Protein AF-A0A9Q8SSH8-F1 (afdb_monomer_lite)

Foldseek 3Di:
DQLLLLLQLAPQNDFPDPAAFEEEEEAEFEACPAPRNVVLQVVRPAQDPDPDPSSRNRHDYDHPLYHYDPPGRDFFAWEWEAEPVPRDIDIDTDHPGDFDALVSLLVVLVVVQPPDAAAEEEEECPQQVRLLSNLVSSCVRRHPLRYAYEYEDEDPPRPNSLVSQQSHQEYEYEPNNCVSVVHPDQLRSQLVSLVRRPRYQKYKYADPQQAIKMAGSVVRDIAGAGPPDGQPDQPDQPCLSVQLVSLLCCCVARVVVPDDNNLSRNLSRQLSSVVRNDPDSPCSSNPRHSCVCVVVVVVVPPDDDDDDPDDDDPPPPDDDDDDDDDDDDDPPPPVVVVVVVVVVPPPDDDDDDDDDDDDDDDDDDDDDDDDDDDDDDDDDDDDDDDDSSHHSYYYYHDHGSYDYDYDYDYDDD

Radius of gyration: 27.37 Å; chains: 1; bounding box: 84×73×85 Å

InterPro domains:
  IPR002173 Carbohydrate/purine kinase, PfkB, conserved site [PS00584] (236-249)
  IPR011611 Carbohydrate kinase PfkB [PF00294] (60-280)
  IPR029056 Ribokinase-like [G3DSA:3.40.1190.20] (42-285)
  IPR029056 Ribokinase-like [SSF53613] (53-280)
  IPR052562 Ket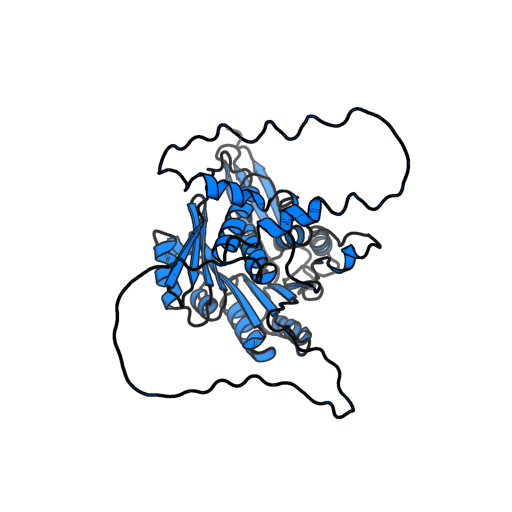ohexokinase-related [PTHR42774] (52-219)

Secondary structure (DSSP, 8-state):
-HHHHHHHH-TTS--S-SSPPEEEEE-EEE-TTSHHHHHHHHTSPPPP---SGGGGG--PEE-TT-EEETT--SPPEEEEEEETTT--EEEEEE--SPPPPHHHHHHHHHTTTT--S-EEEEEE-SSHHHHHHHHHHHHHHH-TTTEEEEEEE--TT-TTHHHHHHT-SEEEE-HHHHHHTT--SHHHHHHHHGGG-SS-SEEEEE-GGG-EEEE-TTT--EEEE---S--S-----TTHHHHHHHHHHIIIIISTTT--HHHHHHHHHHHHHHHTTSSSSTTHHHH--GGGGGGGTTTTT---------SSSSSSS-----------S-STTSSHHHHHHHHGGGS--PPP--------------------------------S--TT---EEEEE-S---EEEEEEE----

Sequence (413 aa):
MEVLQQLLRAEHLPHSQTEPLTMHLVSPLPERQSQATAQIMASFPPAPDTTAVAAANAAEITFDHCLFRKGHHAPASSYIFRSEATGSRTIVNHNDLPDMTTDEFLNVVEAFRGKGGRTWWHFEGRVPETTLSCILALRRALGDDVVTVSVEVERPGRAGLRELAAEADVVFYSKSWAEACGYTSADDCLREESLSLPRTSLAMVTWGAEGACCISPKDRQLVKSPVETPVKQVVDSVGAGDTFVAGMLYGLICQADAWDVTHSLDFAVALATLKVQREGFGGLGDDIRQDALAALVVISGGVTGRANMHSCAADALMQLEDGAPHTGPATANKAACGLLQLIVAYRMAPRPNRRLLRKQKRGEVIWAVATVPLCVRPHMPASEVCRENFVPFIWIYCSETVWVTEYTYRWAK

pLDDT: mean 70.54, std 27.88, range [18.33, 98.5]

Organism: NCBI:txid145971

Structure (mmCIF, N/CA/C/O backbone):
data_AF-A0A9Q8SSH8-F1
#
_entry.id   AF-A0A9Q8SSH8-F1
#
loop_
_atom_site.group_PDB
_atom_site.id
_atom_site.type_symbol
_atom_site.label_atom_id
_atom_site.label_alt_id
_atom_site.label_comp_id
_atom_site.label_asym_id
_atom_site.label_entity_id
_atom_site.label_seq_id
_atom_site.pdbx_PDB_ins_code
_atom_site.Cartn_x
_atom_site.Cartn_y
_atom_site.Cartn_z
_atom_site.occupancy
_atom_site.B_iso_or_equiv
_atom_site.auth_seq_id
_atom_site.auth_comp_id
_atom_site.auth_asym_id
_atom_site.auth_atom_id
_atom_site.pdbx_PDB_model_num
ATOM 1 N N . MET A 1 1 ? 2.183 6.884 -1.594 1.00 81.94 1 MET A N 1
ATOM 2 C CA . MET A 1 1 ? 3.433 7.666 -1.770 1.00 81.94 1 MET A CA 1
ATOM 3 C C . MET A 1 1 ? 3.279 9.128 -1.363 1.00 81.94 1 MET A C 1
ATOM 5 O O . MET A 1 1 ? 3.971 9.527 -0.441 1.00 81.94 1 MET A O 1
ATOM 9 N N . GLU A 1 2 ? 2.375 9.910 -1.971 1.00 85.94 2 GLU A N 1
ATOM 10 C CA . GLU A 1 2 ? 2.185 11.338 -1.628 1.00 85.94 2 GLU A CA 1
ATOM 11 C C . GLU A 1 2 ? 1.933 11.563 -0.127 1.00 85.94 2 GLU A C 1
ATOM 13 O O . GLU A 1 2 ? 2.644 12.329 0.514 1.00 85.94 2 GLU A O 1
ATOM 18 N N . VAL A 1 3 ? 0.981 10.830 0.461 1.00 89.69 3 VAL A N 1
ATOM 19 C CA . VAL A 1 3 ? 0.676 10.916 1.900 1.00 89.69 3 VAL A CA 1
ATOM 20 C C . VAL A 1 3 ? 1.903 10.593 2.756 1.00 89.69 3 VAL A C 1
ATOM 22 O O . VAL A 1 3 ? 2.226 11.337 3.673 1.00 89.69 3 VAL A O 1
ATOM 25 N N . LEU A 1 4 ? 2.627 9.517 2.433 1.00 87.88 4 LEU A N 1
ATOM 26 C CA . LEU A 1 4 ? 3.832 9.117 3.165 1.00 87.88 4 LEU A CA 1
ATOM 27 C C . LEU A 1 4 ? 4.920 10.199 3.103 1.00 87.88 4 LEU A C 1
ATOM 29 O O . LEU A 1 4 ? 5.559 10.489 4.108 1.00 87.88 4 LEU A O 1
ATOM 33 N N . GLN A 1 5 ? 5.079 10.853 1.951 1.00 85.94 5 GLN A N 1
ATOM 34 C CA . GLN A 1 5 ? 5.980 11.991 1.805 1.00 85.94 5 GLN A CA 1
ATOM 35 C C . GLN A 1 5 ? 5.570 13.177 2.685 1.00 85.94 5 GLN A C 1
ATOM 37 O O . GLN A 1 5 ? 6.441 13.803 3.284 1.00 85.94 5 GLN A O 1
ATOM 42 N N . GLN A 1 6 ? 4.274 13.475 2.803 1.00 87.44 6 GLN A N 1
ATOM 43 C CA . GLN A 1 6 ? 3.798 14.517 3.719 1.00 87.44 6 GLN A CA 1
ATOM 44 C C . GLN A 1 6 ? 4.107 14.158 5.181 1.00 87.44 6 GLN A C 1
ATOM 46 O O . GLN A 1 6 ? 4.632 14.991 5.910 1.00 87.44 6 GLN A O 1
ATOM 51 N N . LEU A 1 7 ? 3.877 12.905 5.593 1.00 87.44 7 LEU A N 1
ATOM 52 C CA . LEU A 1 7 ? 4.203 12.424 6.945 1.00 87.44 7 LEU A CA 1
ATOM 53 C C . LEU A 1 7 ? 5.701 12.517 7.275 1.00 87.44 7 LEU A C 1
ATOM 55 O O . LEU A 1 7 ? 6.083 12.743 8.421 1.00 87.44 7 LEU A O 1
ATOM 59 N N . LEU A 1 8 ? 6.560 12.329 6.274 1.00 84.06 8 LEU A N 1
ATOM 60 C CA . LEU A 1 8 ? 8.012 12.453 6.416 1.00 84.06 8 LEU A CA 1
ATOM 61 C C . LEU A 1 8 ? 8.487 13.908 6.510 1.00 84.06 8 LEU A C 1
ATOM 63 O O . LEU A 1 8 ? 9.559 14.165 7.045 1.00 84.06 8 LEU A O 1
ATOM 67 N N . ARG A 1 9 ? 7.696 14.859 6.004 1.00 82.19 9 ARG A N 1
ATOM 68 C CA . ARG A 1 9 ? 8.003 16.298 6.030 1.00 82.19 9 ARG A CA 1
ATOM 69 C C . ARG A 1 9 ? 7.367 17.036 7.209 1.00 82.19 9 ARG A C 1
ATOM 71 O O . ARG A 1 9 ? 7.794 18.144 7.512 1.00 82.19 9 ARG A O 1
ATOM 78 N N . ALA A 1 10 ? 6.365 16.442 7.850 1.00 79.38 10 ALA A N 1
ATOM 79 C CA . ALA A 1 10 ? 5.639 17.043 8.958 1.00 79.38 10 ALA A CA 1
ATOM 80 C C . ALA A 1 10 ? 6.557 17.279 10.171 1.00 79.38 10 ALA A C 1
ATOM 82 O O . ALA A 1 10 ? 7.013 16.333 10.814 1.00 79.38 10 ALA A O 1
ATOM 83 N N . GLU A 1 11 ? 6.805 18.549 10.507 1.00 72.12 11 GLU A N 1
ATOM 84 C CA . GLU A 1 11 ? 7.730 18.946 11.582 1.00 72.12 11 GLU A CA 1
ATOM 85 C C . GLU A 1 11 ? 7.311 18.419 12.965 1.00 72.12 11 GLU A C 1
ATOM 87 O O . GLU A 1 11 ? 8.154 18.161 13.824 1.00 72.12 11 GLU A O 1
ATOM 92 N N . HIS A 1 12 ? 6.006 18.245 13.193 1.00 69.62 12 HIS A N 1
ATOM 93 C CA . HIS A 1 12 ? 5.451 17.761 14.460 1.00 69.62 12 HIS A CA 1
ATOM 94 C C . HIS A 1 12 ? 5.410 16.233 14.578 1.00 69.62 12 HIS A C 1
ATOM 96 O O . HIS A 1 12 ? 4.974 15.724 15.611 1.00 69.62 12 HIS A O 1
ATOM 102 N N . LEU A 1 13 ? 5.827 15.496 13.545 1.00 69.06 13 LEU A N 1
ATOM 103 C CA . LEU A 1 13 ? 5.924 14.040 13.566 1.00 69.06 13 LEU A CA 1
ATOM 104 C C . LEU A 1 13 ? 7.405 13.628 13.660 1.00 69.06 13 LEU A C 1
ATOM 106 O O . LEU A 1 13 ? 8.032 13.407 12.629 1.00 69.06 13 LEU A O 1
ATOM 110 N N . PRO A 1 14 ? 8.003 13.526 14.865 1.00 64.94 14 PRO A N 1
ATOM 111 C CA . PRO A 1 14 ? 9.406 13.142 15.024 1.00 64.94 14 PRO A CA 1
ATOM 112 C C . PRO A 1 14 ? 9.671 11.751 14.451 1.00 64.94 14 PRO A C 1
ATOM 114 O O . PRO A 1 14 ? 9.064 10.796 14.915 1.00 64.94 14 PRO A O 1
ATOM 117 N N . HIS A 1 15 ? 10.595 11.603 13.504 1.00 67.12 15 HIS A N 1
ATOM 118 C CA . HIS A 1 15 ? 11.031 10.295 12.993 1.00 67.12 15 HIS A CA 1
ATOM 119 C C . HIS A 1 15 ? 12.150 9.734 13.871 1.00 67.12 15 HIS A C 1
ATOM 121 O O . HIS A 1 15 ? 13.069 10.462 14.246 1.00 67.12 15 HIS A O 1
ATOM 127 N N . SER A 1 16 ? 12.111 8.436 14.189 1.00 58.62 16 SER A N 1
ATOM 128 C CA . SER A 1 16 ? 13.187 7.809 14.974 1.00 58.62 16 SER A CA 1
ATOM 129 C C . SER A 1 16 ? 14.471 7.600 14.162 1.00 58.62 16 SER A C 1
ATOM 131 O O . SER A 1 16 ? 15.528 7.317 14.728 1.00 58.62 16 SER A O 1
ATOM 133 N N . GLN A 1 17 ? 14.400 7.751 12.836 1.00 58.06 17 GLN A N 1
ATOM 134 C CA . GLN A 1 17 ? 15.513 7.486 11.935 1.00 58.06 17 GLN A CA 1
ATOM 135 C C . GLN A 1 17 ? 16.503 8.659 11.869 1.00 58.06 17 GLN A C 1
ATOM 137 O O . GLN A 1 17 ? 16.134 9.809 11.649 1.00 58.06 17 GLN A O 1
ATOM 142 N N . THR A 1 18 ? 17.789 8.344 12.034 1.00 54.28 18 THR A N 1
ATOM 143 C CA . THR A 1 18 ? 18.900 9.312 11.987 1.00 54.28 18 THR A CA 1
ATOM 144 C C . THR A 1 18 ? 19.458 9.545 10.585 1.00 54.28 18 THR A C 1
ATOM 146 O O . THR A 1 18 ? 20.257 10.454 10.390 1.00 54.28 18 THR A O 1
ATOM 149 N N . GLU A 1 19 ? 19.086 8.696 9.631 1.00 60.53 19 GLU A N 1
ATOM 150 C CA . GLU A 1 19 ? 19.583 8.687 8.257 1.00 60.53 19 GLU A CA 1
ATOM 151 C C . GLU A 1 19 ? 18.408 8.947 7.299 1.00 60.53 19 GLU A C 1
ATOM 153 O O . GLU A 1 19 ? 17.286 8.511 7.579 1.00 60.53 19 GLU A O 1
ATOM 158 N N . PRO A 1 20 ? 18.637 9.645 6.176 1.00 65.00 20 PRO A N 1
ATOM 159 C CA . PRO A 1 20 ? 17.568 10.031 5.271 1.00 65.00 20 PRO A CA 1
ATOM 160 C C . PRO A 1 20 ? 16.950 8.822 4.572 1.00 65.00 20 PRO A C 1
ATOM 162 O O . PRO A 1 20 ? 17.633 8.033 3.915 1.00 65.00 20 PRO A O 1
ATOM 165 N N . LEU A 1 21 ? 15.629 8.709 4.684 1.00 76.31 21 LEU A N 1
ATOM 166 C CA . LEU A 1 21 ? 14.853 7.698 3.986 1.00 76.31 21 LEU A CA 1
ATOM 167 C C . LEU A 1 21 ? 14.676 8.096 2.516 1.00 76.31 21 LEU A C 1
ATOM 169 O O . LEU A 1 21 ? 14.101 9.141 2.212 1.00 76.31 21 LEU A O 1
ATOM 173 N N . THR A 1 22 ? 15.108 7.231 1.599 1.00 78.81 22 THR A N 1
ATOM 174 C CA . THR A 1 22 ? 14.878 7.437 0.162 1.00 78.81 22 THR A CA 1
ATOM 175 C C . THR A 1 22 ? 13.664 6.636 -0.300 1.00 78.81 22 THR A C 1
ATOM 177 O O . THR A 1 22 ? 13.562 5.432 -0.049 1.00 78.81 22 THR A O 1
ATOM 180 N N . MET A 1 23 ? 12.739 7.302 -0.993 1.00 85.50 23 MET A N 1
ATOM 181 C CA . MET A 1 23 ? 11.543 6.674 -1.546 1.00 85.50 23 MET A CA 1
ATOM 182 C C . MET A 1 23 ? 11.675 6.505 -3.055 1.00 85.50 23 MET A C 1
ATOM 184 O O . MET A 1 23 ? 12.010 7.440 -3.786 1.00 85.50 23 MET A O 1
ATOM 188 N N . HIS A 1 24 ? 11.367 5.309 -3.539 1.00 87.31 24 HIS A N 1
ATOM 189 C CA . HIS A 1 24 ? 11.460 4.991 -4.955 1.00 87.31 24 HIS A CA 1
ATOM 190 C C . HIS A 1 24 ? 10.124 4.479 -5.485 1.00 87.31 24 HIS A C 1
ATOM 192 O O . HIS A 1 24 ? 9.500 3.591 -4.895 1.00 87.31 24 HIS A O 1
ATOM 198 N N . LEU A 1 25 ? 9.697 5.042 -6.615 1.00 89.31 25 LEU A N 1
ATOM 199 C CA . LEU A 1 25 ? 8.535 4.569 -7.354 1.00 89.31 25 LEU A CA 1
ATOM 200 C C . LEU A 1 25 ? 8.984 3.644 -8.487 1.00 89.31 25 LEU A C 1
ATOM 202 O O . LEU A 1 25 ? 9.785 4.026 -9.344 1.00 89.31 25 LEU A O 1
ATOM 206 N N . VAL A 1 26 ? 8.413 2.442 -8.513 1.00 90.69 26 VAL A N 1
ATOM 207 C CA . VAL A 1 26 ? 8.541 1.501 -9.631 1.00 90.69 26 VAL A CA 1
ATOM 208 C C . VAL A 1 26 ? 7.150 1.320 -10.212 1.00 90.69 26 VAL A C 1
ATOM 210 O O . VAL A 1 26 ? 6.288 0.716 -9.583 1.00 90.69 26 VAL A O 1
ATOM 213 N N . SER A 1 27 ? 6.916 1.907 -11.381 1.00 90.06 27 SER A N 1
ATOM 214 C CA . SER A 1 27 ? 5.607 1.913 -12.033 1.00 90.06 27 SER A CA 1
ATOM 215 C C . SER A 1 27 ? 5.772 2.029 -13.550 1.00 90.06 27 SER A C 1
ATOM 217 O O . SER A 1 27 ? 6.659 2.768 -14.001 1.00 90.06 27 SER A O 1
ATOM 219 N N . PRO A 1 28 ? 4.962 1.317 -14.357 1.00 91.75 28 PRO A N 1
ATOM 220 C CA . PRO A 1 28 ? 4.788 1.630 -15.767 1.00 91.75 28 PRO A CA 1
ATOM 221 C C . PRO A 1 28 ? 4.273 3.061 -15.936 1.00 91.75 28 PRO A C 1
ATOM 223 O O . PRO A 1 28 ? 3.191 3.411 -15.470 1.00 91.75 28 PRO A O 1
ATOM 226 N N . LEU A 1 29 ? 5.048 3.891 -16.630 1.00 92.31 29 LEU A N 1
ATOM 227 C CA . LEU A 1 29 ? 4.674 5.261 -16.970 1.00 92.31 29 LEU A CA 1
ATOM 228 C C . LEU A 1 29 ? 4.603 5.425 -18.491 1.00 92.31 29 LEU A C 1
ATOM 230 O O . LEU A 1 29 ? 5.253 4.669 -19.223 1.00 92.31 29 LEU A O 1
ATOM 234 N N . PRO A 1 30 ? 3.869 6.432 -18.993 1.00 94.38 30 PRO A N 1
ATOM 235 C CA . PRO A 1 30 ? 3.976 6.842 -20.388 1.00 94.38 30 PRO A CA 1
ATOM 236 C C . PRO A 1 30 ? 5.421 7.193 -20.754 1.00 94.38 30 PRO A C 1
ATOM 238 O O . PRO A 1 30 ? 6.305 7.302 -19.902 1.00 94.38 30 PRO A O 1
ATOM 241 N N . GLU A 1 31 ? 5.690 7.401 -22.037 1.00 95.75 31 GLU A N 1
ATOM 242 C CA . GLU A 1 31 ? 7.020 7.758 -22.512 1.00 95.75 31 GLU A CA 1
ATOM 243 C C . GLU A 1 31 ? 7.601 8.943 -21.722 1.00 95.75 31 GLU A C 1
ATOM 245 O O . GLU A 1 31 ? 6.897 9.901 -21.390 1.00 95.75 31 GLU A O 1
ATOM 250 N N . ARG A 1 32 ? 8.903 8.881 -21.411 1.00 94.19 32 ARG A N 1
ATOM 251 C CA . ARG A 1 32 ? 9.579 9.808 -20.485 1.00 94.19 32 ARG A CA 1
ATOM 252 C C . ARG A 1 32 ? 9.393 11.283 -20.842 1.00 94.19 32 ARG A C 1
ATOM 254 O O . ARG A 1 32 ? 9.325 12.121 -19.955 1.00 94.19 32 ARG A O 1
ATOM 261 N N . GLN A 1 33 ? 9.324 11.591 -22.134 1.00 94.38 33 GLN A N 1
ATOM 262 C CA . GLN A 1 33 ? 9.196 12.957 -22.649 1.00 94.38 33 GLN A CA 1
ATOM 263 C C . GLN A 1 33 ? 7.736 13.389 -22.860 1.00 94.38 33 GLN A C 1
ATOM 265 O O . GLN A 1 33 ? 7.486 14.486 -23.354 1.00 94.38 33 GLN A O 1
ATOM 270 N N . SER A 1 34 ? 6.762 12.536 -22.532 1.00 93.50 34 SER A N 1
ATOM 271 C CA . SER A 1 34 ? 5.348 12.862 -22.698 1.00 93.50 34 SER A CA 1
ATOM 272 C C . SER A 1 34 ? 4.876 13.887 -21.664 1.00 93.50 34 SER A C 1
ATOM 274 O O . SER A 1 34 ? 5.361 13.942 -20.530 1.00 93.50 34 SER A O 1
ATOM 276 N N . GLN A 1 35 ? 3.863 14.668 -22.044 1.00 92.19 35 GLN A N 1
ATOM 277 C CA . GLN A 1 35 ? 3.200 15.599 -21.131 1.00 92.19 35 GLN A CA 1
ATOM 278 C C . GLN A 1 35 ? 2.584 14.871 -19.928 1.00 92.19 35 GLN A C 1
ATOM 280 O O . GLN A 1 35 ? 2.671 15.377 -18.813 1.00 92.19 35 GLN A O 1
ATOM 285 N N . ALA A 1 36 ? 2.009 13.683 -20.138 1.00 88.62 36 ALA A N 1
ATOM 286 C CA . ALA A 1 36 ? 1.413 12.883 -19.072 1.00 88.62 36 ALA A CA 1
ATOM 287 C C . ALA A 1 36 ? 2.441 12.491 -18.003 1.00 88.62 36 ALA A C 1
ATOM 289 O O . ALA A 1 36 ? 2.186 12.649 -16.812 1.00 88.62 36 ALA A O 1
ATOM 290 N N . THR A 1 37 ? 3.632 12.054 -18.417 1.00 91.00 37 THR A N 1
ATOM 291 C CA . THR A 1 37 ? 4.729 11.759 -17.488 1.00 91.00 37 THR A CA 1
ATOM 292 C C . THR A 1 37 ? 5.149 13.000 -16.708 1.00 91.00 37 THR A C 1
ATOM 294 O O . THR A 1 37 ? 5.281 12.934 -15.488 1.00 91.00 37 THR A O 1
ATOM 297 N N . ALA A 1 38 ? 5.312 14.143 -17.381 1.00 90.50 38 ALA A N 1
ATOM 298 C CA . ALA A 1 38 ? 5.661 15.393 -16.708 1.00 90.50 38 ALA A CA 1
ATOM 299 C C . ALA A 1 38 ? 4.597 15.814 -15.678 1.00 90.50 38 ALA A C 1
ATOM 301 O O . ALA A 1 38 ? 4.942 16.248 -14.584 1.00 90.50 38 ALA A O 1
ATOM 302 N N . GLN A 1 39 ? 3.312 15.643 -16.000 1.00 88.25 39 GLN A N 1
ATOM 303 C CA . GLN A 1 39 ? 2.200 15.935 -15.094 1.00 88.25 39 GLN A CA 1
ATOM 304 C C . GLN A 1 39 ? 2.169 14.999 -13.881 1.00 88.25 39 GLN A C 1
ATOM 306 O O . GLN A 1 39 ? 1.984 15.475 -12.765 1.00 88.25 39 GLN A O 1
ATOM 311 N N . ILE A 1 40 ? 2.391 13.697 -14.085 1.00 86.38 40 ILE A N 1
ATOM 312 C CA . ILE A 1 40 ? 2.505 12.716 -12.997 1.00 86.38 40 ILE A CA 1
ATOM 313 C C . ILE A 1 40 ? 3.670 13.070 -12.075 1.00 86.38 40 ILE A C 1
ATOM 315 O O . ILE A 1 40 ? 3.518 13.073 -10.863 1.00 86.38 40 ILE A O 1
ATOM 319 N N . MET A 1 41 ? 4.844 13.381 -12.623 1.00 86.69 41 MET A N 1
ATOM 320 C CA . MET A 1 41 ? 5.998 13.735 -11.794 1.00 86.69 41 MET A CA 1
ATOM 321 C C . MET A 1 41 ? 5.751 15.038 -11.022 1.00 86.69 41 MET A C 1
ATOM 323 O O . MET A 1 41 ? 6.094 15.125 -9.848 1.00 86.69 41 MET A O 1
ATOM 327 N N . ALA A 1 42 ? 5.099 16.021 -11.651 1.00 85.38 42 ALA A N 1
ATOM 328 C CA . ALA A 1 42 ? 4.759 17.298 -11.028 1.00 85.38 42 ALA A CA 1
ATOM 329 C C . ALA A 1 42 ? 3.641 17.208 -9.973 1.00 85.38 42 ALA A C 1
ATOM 331 O O . ALA A 1 42 ? 3.496 18.139 -9.183 1.00 85.38 42 ALA A O 1
ATOM 332 N N . SER A 1 43 ? 2.848 16.127 -9.942 1.00 81.31 43 SER A N 1
ATOM 333 C CA . SER A 1 43 ? 1.828 15.942 -8.901 1.00 81.31 43 SER A CA 1
ATOM 334 C C . SER A 1 43 ? 2.430 15.568 -7.547 1.00 81.31 43 SER A C 1
ATOM 336 O O . SER A 1 43 ? 1.748 15.671 -6.532 1.00 81.31 43 SER A O 1
ATOM 338 N N . PHE A 1 44 ? 3.696 15.148 -7.512 1.00 79.75 44 PHE A N 1
ATOM 339 C CA . PHE A 1 44 ? 4.422 14.935 -6.268 1.00 79.75 44 PHE A CA 1
ATOM 340 C C . PHE A 1 44 ? 5.176 16.218 -5.898 1.00 79.75 44 PHE A C 1
ATOM 342 O O . PHE A 1 44 ? 5.907 16.757 -6.732 1.00 79.75 44 PHE A O 1
ATOM 349 N N . PRO A 1 45 ? 5.013 16.742 -4.672 1.00 67.44 45 PRO A N 1
ATOM 350 C CA . PRO A 1 45 ? 5.628 18.004 -4.298 1.00 67.44 45 PRO A CA 1
ATOM 351 C C . PRO A 1 45 ? 7.166 17.898 -4.332 1.00 67.44 45 PRO A C 1
ATOM 353 O O . PRO A 1 45 ? 7.734 16.971 -3.735 1.00 67.44 45 PRO A O 1
ATOM 356 N N . PRO A 1 46 ? 7.865 18.857 -4.973 1.00 62.31 46 PRO A N 1
ATOM 357 C CA . PRO A 1 46 ? 9.324 18.843 -5.067 1.00 62.31 46 PRO A CA 1
ATOM 358 C C . PRO A 1 46 ? 9.973 18.911 -3.679 1.00 62.31 46 PRO A C 1
ATOM 360 O O . PRO A 1 46 ? 9.322 19.269 -2.685 1.00 62.31 46 PRO A O 1
ATOM 363 N N . ALA A 1 47 ? 11.251 18.535 -3.590 1.00 55.47 47 ALA A N 1
ATOM 364 C CA . ALA A 1 47 ? 12.046 18.800 -2.395 1.00 55.47 47 ALA A CA 1
ATOM 365 C C . ALA A 1 47 ? 12.077 20.323 -2.123 1.00 55.47 47 ALA A C 1
ATOM 367 O O . ALA A 1 47 ? 12.131 21.105 -3.073 1.00 55.47 47 ALA A O 1
ATOM 368 N N . PRO A 1 48 ? 11.986 20.778 -0.860 1.00 53.91 48 PRO A N 1
ATOM 369 C CA . PRO A 1 48 ? 12.010 22.205 -0.561 1.00 53.91 48 PRO A CA 1
ATOM 370 C C . PRO A 1 48 ? 13.359 22.832 -0.945 1.00 53.91 48 PRO A C 1
ATOM 372 O O . PRO A 1 48 ? 14.411 22.377 -0.495 1.00 53.91 48 PRO A O 1
ATOM 375 N N . ASP A 1 49 ? 13.317 23.926 -1.712 1.00 47.91 49 ASP A N 1
ATOM 376 C CA . ASP A 1 49 ? 14.472 24.770 -2.042 1.00 47.91 49 ASP A CA 1
ATOM 377 C C . ASP A 1 49 ? 14.954 25.527 -0.791 1.00 47.91 49 ASP A C 1
ATOM 379 O O . ASP A 1 49 ? 14.677 26.714 -0.612 1.00 47.91 49 ASP A O 1
ATOM 383 N N . THR A 1 50 ? 15.656 24.865 0.131 1.00 46.75 50 THR A N 1
ATOM 384 C CA . THR A 1 50 ? 16.290 25.564 1.259 1.00 46.75 50 THR A CA 1
ATOM 385 C C . THR A 1 50 ? 17.708 25.071 1.515 1.00 46.75 50 THR A C 1
ATOM 387 O O . THR A 1 50 ? 17.979 23.886 1.655 1.00 46.75 50 THR A O 1
ATOM 390 N N . THR A 1 51 ? 18.640 26.018 1.631 1.00 44.84 51 THR A N 1
ATOM 391 C CA . THR A 1 51 ? 20.057 25.814 1.978 1.00 44.84 51 THR A CA 1
ATOM 392 C C . THR A 1 51 ? 20.280 25.504 3.468 1.00 44.84 51 THR A C 1
ATOM 394 O O . THR A 1 51 ? 21.370 25.728 3.993 1.00 44.84 51 THR A O 1
ATOM 397 N N . ALA A 1 52 ? 19.250 25.051 4.186 1.00 44.28 52 ALA A N 1
ATOM 398 C CA . ALA A 1 52 ? 19.325 24.729 5.604 1.00 44.28 52 ALA A CA 1
ATOM 399 C C . ALA A 1 52 ? 19.483 23.218 5.788 1.00 44.28 52 ALA A C 1
ATOM 401 O O . ALA A 1 52 ? 18.911 22.426 5.053 1.00 44.28 52 ALA A O 1
ATOM 402 N N . VAL A 1 53 ? 20.225 22.820 6.818 1.00 43.62 53 VAL A N 1
ATOM 403 C CA . VAL A 1 53 ? 20.550 21.428 7.186 1.00 43.62 53 VAL A CA 1
ATOM 404 C C . VAL A 1 53 ? 19.300 20.534 7.380 1.00 43.62 53 VAL A C 1
ATOM 406 O O . VAL A 1 53 ? 19.413 19.314 7.366 1.00 43.62 53 VAL A O 1
ATOM 409 N N . ALA A 1 54 ? 18.097 21.118 7.455 1.00 43.72 54 ALA A N 1
ATOM 410 C CA . ALA A 1 54 ? 16.809 20.419 7.402 1.00 43.72 54 ALA A CA 1
ATOM 411 C C . ALA A 1 54 ? 16.488 19.770 6.032 1.00 43.72 54 ALA A C 1
ATOM 413 O O . ALA A 1 54 ? 15.688 18.842 5.971 1.00 43.72 54 ALA A O 1
ATOM 414 N N . ALA A 1 55 ? 17.139 20.198 4.943 1.00 41.25 55 ALA A N 1
ATOM 415 C CA . ALA A 1 55 ? 16.993 19.616 3.606 1.00 41.25 55 ALA A CA 1
ATOM 416 C C . ALA A 1 55 ? 17.647 18.228 3.459 1.00 41.25 55 ALA A C 1
ATOM 418 O O . ALA A 1 55 ? 17.321 17.494 2.531 1.00 41.25 55 ALA A O 1
ATOM 419 N N . ALA A 1 56 ? 18.540 17.834 4.376 1.00 40.72 56 ALA A N 1
ATOM 420 C CA . ALA A 1 56 ? 19.236 16.548 4.289 1.00 40.72 56 ALA A CA 1
ATOM 421 C C . ALA A 1 56 ? 18.322 15.334 4.541 1.00 40.72 56 ALA A C 1
ATOM 423 O O . ALA A 1 56 ? 18.691 14.236 4.147 1.00 40.72 56 ALA A O 1
ATOM 424 N N . ASN A 1 57 ? 17.133 15.536 5.125 1.00 48.38 57 ASN A N 1
ATOM 425 C CA . ASN A 1 57 ? 16.137 14.491 5.397 1.00 48.38 57 ASN A CA 1
ATOM 426 C C . ASN A 1 57 ? 14.933 14.533 4.437 1.00 48.38 57 ASN A C 1
ATOM 428 O O . ASN A 1 57 ? 13.900 13.923 4.711 1.00 48.38 57 ASN A O 1
ATOM 432 N N . ALA A 1 58 ? 15.023 15.273 3.326 1.00 50.56 58 ALA A N 1
ATOM 433 C CA . ALA A 1 58 ? 13.915 15.398 2.389 1.00 50.56 58 ALA A CA 1
ATOM 434 C C . ALA A 1 58 ? 13.618 14.044 1.724 1.00 50.56 58 ALA A C 1
ATOM 436 O O . ALA A 1 58 ? 14.361 13.576 0.866 1.00 50.56 58 ALA A O 1
ATOM 437 N N . ALA A 1 59 ? 12.496 13.437 2.115 1.00 62.69 59 ALA A N 1
ATOM 438 C CA . ALA A 1 59 ? 11.936 12.232 1.520 1.00 62.69 59 ALA A CA 1
ATOM 439 C C . ALA A 1 59 ? 11.429 12.517 0.095 1.00 62.69 59 ALA A C 1
ATOM 441 O O . ALA A 1 59 ? 10.228 12.653 -0.164 1.00 62.69 59 ALA A O 1
ATOM 442 N N . GLU A 1 60 ? 12.351 12.718 -0.838 1.00 72.25 60 GLU A N 1
ATOM 443 C CA . GLU A 1 60 ? 12.037 12.884 -2.247 1.00 72.25 60 GLU A CA 1
ATOM 444 C C . GLU A 1 60 ? 11.626 11.535 -2.846 1.00 72.25 60 GLU A C 1
ATOM 446 O O . GLU A 1 60 ? 12.191 10.485 -2.534 1.00 72.25 60 GLU A O 1
ATOM 451 N N . ILE A 1 61 ? 10.591 11.570 -3.685 1.00 82.00 61 ILE A N 1
ATOM 452 C CA . ILE A 1 61 ? 10.159 10.406 -4.452 1.00 82.00 61 ILE A CA 1
ATOM 453 C C . ILE A 1 61 ? 10.961 10.419 -5.742 1.00 82.00 61 ILE A C 1
ATOM 455 O O . ILE A 1 61 ? 10.831 11.335 -6.551 1.00 82.00 61 ILE A O 1
ATOM 459 N N . THR A 1 62 ? 11.778 9.395 -5.940 1.00 84.88 62 THR A N 1
ATOM 460 C CA . THR A 1 62 ? 12.570 9.252 -7.162 1.00 84.88 62 THR A CA 1
ATOM 461 C C . THR A 1 62 ? 11.825 8.407 -8.197 1.00 84.88 62 THR A C 1
ATOM 463 O O . THR A 1 62 ? 11.172 7.410 -7.872 1.00 84.88 62 THR A O 1
ATOM 466 N N . PHE A 1 63 ? 11.951 8.801 -9.466 1.00 88.50 63 PHE A N 1
ATOM 467 C CA . PHE A 1 63 ? 11.304 8.156 -10.620 1.00 88.50 63 PHE A CA 1
ATOM 468 C C . PHE A 1 63 ? 12.302 7.402 -11.510 1.00 88.50 63 PHE A C 1
ATOM 470 O O . PHE A 1 63 ? 11.955 6.948 -12.603 1.00 88.50 63 PHE A O 1
ATOM 477 N N . ASP A 1 64 ? 13.553 7.268 -11.068 1.00 88.69 64 ASP A N 1
ATOM 478 C CA . ASP A 1 64 ? 14.645 6.693 -11.864 1.00 88.69 64 ASP A CA 1
ATOM 479 C C . ASP A 1 64 ? 14.408 5.226 -12.229 1.00 88.69 64 ASP A C 1
ATOM 481 O O . ASP A 1 64 ? 14.881 4.758 -13.264 1.00 88.69 64 ASP A O 1
ATOM 485 N N . HIS A 1 65 ? 13.616 4.528 -11.415 1.00 90.38 65 HIS A N 1
ATOM 486 C CA . HIS A 1 65 ? 13.265 3.121 -11.592 1.00 90.38 65 HIS A CA 1
ATOM 487 C C . HIS A 1 65 ? 11.872 2.903 -12.201 1.00 90.38 65 HIS A C 1
ATOM 489 O O . HIS A 1 65 ? 11.413 1.766 -12.296 1.00 90.38 65 HIS A O 1
ATOM 495 N N . CYS A 1 66 ? 11.194 3.970 -12.635 1.00 92.88 66 CYS A N 1
ATOM 496 C CA . CYS A 1 66 ? 9.949 3.845 -13.388 1.00 92.88 66 CYS A CA 1
ATOM 497 C C . CYS A 1 66 ? 10.192 3.273 -14.796 1.00 92.88 66 CYS A C 1
ATOM 499 O O . CYS A 1 66 ? 11.233 3.496 -15.423 1.00 92.88 66 CYS A O 1
ATOM 501 N N . LEU A 1 67 ? 9.197 2.553 -15.315 1.00 93.62 67 LEU A N 1
ATOM 502 C CA . LEU A 1 67 ? 9.261 1.832 -16.585 1.00 93.62 67 LEU A CA 1
ATOM 503 C C . LEU A 1 67 ? 8.548 2.636 -17.674 1.00 93.62 67 LEU A C 1
ATOM 505 O O . LEU A 1 67 ? 7.335 2.547 -17.848 1.00 93.62 67 LEU A O 1
ATOM 509 N N . PHE A 1 68 ? 9.302 3.451 -18.408 1.00 94.94 68 PHE A N 1
ATOM 510 C CA . PHE A 1 68 ? 8.745 4.359 -19.413 1.00 94.94 68 PHE A CA 1
ATOM 511 C C . PHE A 1 68 ? 8.404 3.615 -20.711 1.00 94.94 68 PHE A C 1
ATOM 513 O O . PHE A 1 68 ? 9.284 3.117 -21.417 1.00 94.94 68 PHE A O 1
ATOM 520 N N . ARG A 1 69 ? 7.114 3.564 -21.050 1.00 95.31 69 ARG A N 1
ATOM 521 C CA . ARG A 1 69 ? 6.575 2.850 -22.213 1.00 95.31 69 ARG A CA 1
ATOM 522 C C . ARG A 1 69 ? 6.707 3.700 -23.480 1.00 95.31 69 ARG A C 1
ATOM 524 O O . ARG A 1 69 ? 5.939 4.631 -23.710 1.00 95.31 69 ARG A O 1
ATOM 531 N N . LYS A 1 70 ? 7.707 3.388 -24.311 1.00 94.88 70 LYS A N 1
ATOM 532 C CA . LYS A 1 70 ? 7.970 4.087 -25.582 1.00 94.88 70 LYS A CA 1
ATOM 533 C C . LYS A 1 70 ? 6.739 4.059 -26.497 1.00 94.88 70 LYS A C 1
ATOM 535 O O . LYS A 1 70 ? 6.166 2.997 -26.709 1.00 94.88 70 LYS A O 1
ATOM 540 N N . GLY A 1 71 ? 6.374 5.208 -27.068 1.00 93.88 71 GLY A N 1
ATOM 541 C CA . GLY A 1 71 ? 5.213 5.338 -27.956 1.00 93.88 71 GLY A CA 1
ATOM 542 C C . GLY A 1 71 ? 3.855 5.424 -27.248 1.00 93.88 71 GLY A C 1
ATOM 543 O O . GLY A 1 71 ? 2.843 5.590 -27.924 1.00 93.88 71 GLY A O 1
ATOM 544 N N . HIS A 1 72 ? 3.811 5.354 -25.913 1.00 93.19 72 HIS A N 1
ATOM 545 C CA . HIS A 1 72 ? 2.601 5.617 -25.135 1.00 93.19 72 HIS A CA 1
ATOM 546 C C . HIS A 1 72 ? 2.645 7.044 -24.581 1.00 93.19 72 HIS A C 1
ATOM 548 O O . HIS A 1 72 ? 3.613 7.432 -23.930 1.00 93.19 72 HIS A O 1
ATOM 554 N N . HIS A 1 73 ? 1.591 7.827 -24.812 1.00 90.94 73 HIS A N 1
ATOM 555 C CA . HIS A 1 73 ? 1.521 9.229 -24.372 1.00 90.94 73 HIS A CA 1
ATOM 556 C C . HIS A 1 73 ? 0.414 9.504 -23.348 1.00 90.94 73 HIS A C 1
ATOM 558 O O . HIS A 1 73 ? 0.430 10.559 -22.718 1.00 90.94 73 HIS A O 1
ATOM 564 N N . ALA A 1 74 ? -0.533 8.578 -23.184 1.00 85.25 74 ALA A N 1
ATOM 565 C CA . ALA A 1 74 ? -1.614 8.677 -22.211 1.00 85.25 74 ALA A CA 1
ATOM 566 C C . ALA A 1 74 ? -1.264 7.881 -20.942 1.00 85.25 74 ALA A C 1
ATOM 568 O O . ALA A 1 74 ? -0.692 6.793 -21.063 1.00 85.25 74 ALA A O 1
ATOM 569 N N . PRO A 1 75 ? -1.585 8.396 -19.742 1.00 81.94 75 PRO A N 1
ATOM 570 C CA . PRO A 1 75 ? -1.379 7.669 -18.500 1.00 81.94 75 PRO A CA 1
ATOM 571 C C . PRO A 1 75 ? -2.464 6.609 -18.298 1.00 81.94 75 PRO A C 1
ATOM 573 O O . PRO A 1 75 ? -3.569 6.721 -18.839 1.00 81.94 75 PRO A O 1
ATOM 576 N N . ALA A 1 76 ? -2.182 5.631 -17.435 1.00 82.19 76 ALA A N 1
ATOM 577 C CA . ALA A 1 76 ? -3.253 4.897 -16.773 1.00 82.19 76 ALA A CA 1
ATOM 578 C C . ALA A 1 76 ? -4.189 5.921 -16.112 1.00 82.19 76 ALA A C 1
ATOM 580 O O . ALA A 1 76 ? -3.727 6.857 -15.461 1.00 82.19 76 ALA A O 1
ATOM 581 N N . SER A 1 77 ? -5.490 5.801 -16.338 1.00 75.50 77 SER A N 1
ATOM 582 C CA . SER A 1 77 ? -6.463 6.830 -15.983 1.00 75.50 77 SER A CA 1
ATOM 583 C C . SER A 1 77 ? -7.652 6.226 -15.248 1.00 75.50 77 SER A C 1
ATOM 585 O O . SER A 1 77 ? -8.186 5.192 -15.649 1.00 75.50 77 SER A O 1
ATOM 587 N N . SER A 1 78 ? -8.113 6.913 -14.206 1.00 78.12 78 SER A N 1
ATOM 588 C CA . SER A 1 78 ? -9.367 6.603 -13.522 1.00 78.12 78 SER A CA 1
ATOM 589 C C . SER A 1 78 ? -10.291 7.804 -13.584 1.00 78.12 78 SER A C 1
ATOM 591 O O . SER A 1 78 ? -9.984 8.888 -13.086 1.00 78.12 78 SER A O 1
ATOM 593 N N . TYR A 1 79 ? -11.460 7.593 -14.173 1.00 77.62 79 TYR A N 1
ATOM 594 C CA . TYR A 1 79 ? -12.531 8.574 -14.224 1.00 77.62 79 TYR A CA 1
ATOM 595 C C . TYR A 1 79 ? -13.506 8.293 -13.092 1.00 77.62 79 TYR A C 1
ATOM 597 O O . TYR A 1 79 ? -14.109 7.218 -13.033 1.00 77.62 79 TYR A O 1
ATOM 605 N N . ILE A 1 80 ? -13.646 9.249 -12.180 1.00 78.50 80 ILE A N 1
ATOM 606 C CA . ILE A 1 80 ? -14.499 9.114 -11.003 1.00 78.50 80 ILE A CA 1
ATOM 607 C C . ILE A 1 80 ? -15.733 9.973 -11.209 1.00 78.50 80 ILE A C 1
ATOM 609 O O . ILE A 1 80 ? -15.666 11.195 -11.227 1.00 78.50 80 ILE A O 1
ATOM 613 N N . PHE A 1 81 ? -16.875 9.322 -11.365 1.00 78.06 81 PHE A N 1
ATOM 614 C CA . PHE A 1 81 ? -18.163 9.970 -11.533 1.00 78.06 81 PHE A CA 1
ATOM 615 C C . PHE A 1 81 ? -18.882 9.994 -10.191 1.00 78.06 81 PHE A C 1
ATOM 617 O O . PHE A 1 81 ? -19.272 8.943 -9.675 1.00 78.06 81 PHE A O 1
ATOM 624 N N . ARG A 1 82 ? -19.080 11.188 -9.629 1.00 79.88 82 ARG A N 1
ATOM 625 C CA . ARG A 1 82 ? -19.787 11.389 -8.361 1.00 79.88 82 ARG A CA 1
ATOM 626 C C . ARG A 1 82 ? -21.204 11.897 -8.614 1.00 79.88 82 ARG A C 1
ATOM 628 O O . ARG A 1 82 ? -21.400 12.944 -9.228 1.00 79.88 82 ARG A O 1
ATOM 635 N N . SER A 1 83 ? -22.188 11.156 -8.112 1.00 77.25 83 SER A N 1
ATOM 636 C CA . SER A 1 83 ? -23.590 11.577 -8.114 1.00 77.25 83 SER A CA 1
ATOM 637 C C . SER A 1 83 ? -23.818 12.628 -7.031 1.00 77.25 83 SER A C 1
ATOM 639 O O . SER A 1 83 ? -23.681 12.325 -5.846 1.00 77.25 83 SER A O 1
ATOM 641 N N . GLU A 1 84 ? -24.232 13.840 -7.408 1.00 76.00 84 GLU A N 1
ATOM 642 C CA . GLU A 1 84 ? -24.625 14.865 -6.424 1.00 76.00 84 GLU A CA 1
ATOM 643 C C . GLU A 1 84 ? -25.846 14.450 -5.596 1.00 76.00 84 GLU A C 1
ATOM 645 O O . GLU A 1 84 ? -25.986 14.844 -4.443 1.00 76.00 84 GLU A O 1
ATOM 650 N N . ALA A 1 85 ? -26.752 13.668 -6.188 1.00 77.75 85 ALA A N 1
ATOM 651 C CA . ALA A 1 85 ? -28.026 13.331 -5.564 1.00 77.75 85 ALA A CA 1
ATOM 652 C C . ALA A 1 85 ? -27.887 12.283 -4.451 1.00 77.75 85 ALA A C 1
ATOM 654 O O . ALA A 1 85 ? -28.646 12.306 -3.487 1.00 77.75 85 ALA A O 1
ATOM 655 N N . THR A 1 86 ? -26.953 11.344 -4.609 1.00 77.50 86 THR A N 1
ATOM 656 C CA . THR A 1 86 ? -26.807 10.177 -3.722 1.00 77.50 86 THR A CA 1
ATOM 657 C C . THR A 1 86 ? -25.443 10.106 -3.044 1.00 77.50 86 THR A C 1
ATOM 659 O O . THR A 1 86 ? -25.264 9.294 -2.143 1.00 77.50 86 THR A O 1
ATOM 662 N N . GLY A 1 87 ? -24.458 10.884 -3.501 1.00 71.19 87 GLY A N 1
ATOM 663 C CA . GLY A 1 87 ? -23.060 10.757 -3.083 1.00 71.19 87 GLY A CA 1
ATOM 664 C C . GLY A 1 87 ? -22.363 9.493 -3.602 1.00 71.19 87 GLY A C 1
ATOM 665 O O . GLY A 1 87 ? -21.181 9.294 -3.331 1.00 71.19 87 GLY A O 1
ATOM 666 N N . SER A 1 88 ? -23.060 8.632 -4.358 1.00 73.12 88 SER A N 1
ATOM 667 C CA . SER A 1 88 ? -22.477 7.402 -4.898 1.00 73.12 88 SER A CA 1
ATOM 668 C C . SER A 1 88 ? -21.436 7.709 -5.970 1.00 73.12 88 SER A C 1
ATOM 670 O O . SER A 1 88 ? -21.608 8.632 -6.772 1.00 73.12 88 SER A O 1
ATOM 672 N N . ARG A 1 89 ? -20.387 6.885 -6.019 1.00 76.81 89 ARG A N 1
ATOM 673 C CA . ARG A 1 89 ? -19.298 6.998 -6.989 1.00 76.81 89 ARG A CA 1
ATOM 674 C C . ARG A 1 89 ? -19.313 5.844 -7.978 1.00 76.81 89 ARG A C 1
ATOM 676 O O . ARG A 1 89 ? -19.634 4.712 -7.629 1.00 76.81 89 ARG A O 1
ATOM 683 N N . THR A 1 90 ? -18.909 6.130 -9.203 1.00 79.81 90 THR A N 1
ATOM 684 C CA . THR A 1 90 ? -18.601 5.129 -10.223 1.00 79.81 90 THR A CA 1
ATOM 685 C C . THR A 1 90 ? -17.203 5.406 -10.737 1.00 79.81 90 THR A C 1
ATOM 687 O O . THR A 1 90 ? -16.921 6.518 -11.169 1.00 79.81 90 THR A O 1
ATOM 690 N N . ILE A 1 91 ? -16.326 4.410 -10.653 1.00 79.19 91 ILE A N 1
ATOM 691 C CA . ILE A 1 91 ? -14.930 4.531 -11.067 1.00 79.19 91 ILE A CA 1
ATOM 692 C C . ILE A 1 91 ? -14.755 3.725 -12.351 1.00 79.19 91 ILE A C 1
ATOM 694 O O . ILE A 1 91 ? -14.977 2.514 -12.357 1.00 79.19 91 ILE A O 1
ATOM 698 N N . VAL A 1 92 ? -14.360 4.397 -13.428 1.00 80.50 92 VAL A N 1
ATOM 699 C CA . VAL A 1 92 ? -14.013 3.776 -14.709 1.00 80.50 92 VAL A CA 1
ATOM 700 C C . VAL A 1 92 ? -12.502 3.839 -14.866 1.00 80.50 92 VAL A C 1
ATOM 702 O O . VAL A 1 92 ? -11.944 4.923 -15.010 1.00 80.50 92 VAL A O 1
ATOM 705 N N . ASN A 1 93 ? -11.847 2.680 -14.827 1.00 79.31 93 ASN A N 1
ATOM 706 C CA . ASN A 1 93 ? -10.403 2.572 -15.025 1.00 79.31 93 ASN A CA 1
ATOM 707 C C . ASN A 1 93 ? -10.122 2.271 -16.497 1.00 79.31 93 ASN A C 1
ATOM 709 O O . ASN A 1 93 ? -10.756 1.390 -17.078 1.00 79.31 93 ASN A O 1
ATOM 713 N N . HIS A 1 94 ? -9.164 2.978 -17.077 1.00 80.25 94 HIS A N 1
ATOM 714 C CA . HIS A 1 94 ? -8.667 2.753 -18.423 1.00 80.25 94 HIS A CA 1
ATOM 715 C C . HIS A 1 94 ? -7.143 2.801 -18.396 1.00 80.25 94 HIS A C 1
ATOM 717 O O . HIS A 1 94 ? -6.560 3.789 -17.954 1.00 80.25 94 HIS A O 1
ATOM 723 N N . ASN A 1 95 ? -6.499 1.734 -18.855 1.00 82.50 95 ASN A N 1
ATOM 724 C CA . ASN A 1 95 ? -5.051 1.663 -18.910 1.00 82.50 95 ASN A CA 1
ATOM 725 C C . ASN A 1 95 ? -4.603 0.906 -20.158 1.00 82.50 95 ASN A C 1
ATOM 727 O O . ASN A 1 95 ? -4.871 -0.286 -20.289 1.00 82.50 95 ASN A O 1
ATOM 731 N N . ASP A 1 96 ? -3.900 1.622 -21.030 1.00 86.81 96 ASP A N 1
ATOM 732 C CA . ASP A 1 96 ? -3.290 1.091 -22.250 1.00 86.81 96 ASP A CA 1
ATOM 733 C C . ASP A 1 96 ? -1.770 0.889 -22.101 1.00 86.81 96 ASP A C 1
ATOM 735 O O . ASP A 1 96 ? -1.083 0.562 -23.071 1.00 86.81 96 ASP A O 1
ATOM 739 N N . LEU A 1 97 ? -1.206 1.118 -20.910 1.00 88.69 97 LEU A N 1
ATOM 740 C CA . LEU A 1 97 ? 0.202 0.860 -20.629 1.00 88.69 97 LEU A CA 1
ATOM 741 C C . LEU A 1 97 ? 0.407 -0.641 -20.389 1.00 88.69 97 LEU A C 1
ATOM 743 O O . LEU A 1 97 ? -0.267 -1.215 -19.534 1.00 88.69 97 LEU A O 1
ATOM 747 N N . PRO A 1 98 ? 1.366 -1.282 -21.083 1.00 90.81 98 PRO A N 1
ATOM 748 C CA . PRO A 1 98 ? 1.742 -2.652 -20.779 1.00 90.81 98 PRO A CA 1
ATOM 749 C C . PRO A 1 98 ? 2.198 -2.790 -19.325 1.00 90.81 98 PRO A C 1
ATOM 751 O O . PRO A 1 98 ? 3.048 -2.014 -18.861 1.00 90.81 98 PRO A O 1
ATOM 754 N N . ASP A 1 99 ? 1.672 -3.807 -18.641 1.00 87.19 99 ASP A N 1
ATOM 755 C CA . ASP A 1 99 ? 2.087 -4.163 -17.286 1.00 87.19 99 ASP A CA 1
ATOM 756 C C . ASP A 1 99 ? 3.600 -4.427 -17.225 1.00 87.19 99 ASP A C 1
ATOM 758 O O . ASP A 1 99 ? 4.261 -4.731 -18.222 1.00 87.19 99 ASP A O 1
ATOM 762 N N . MET A 1 100 ? 4.174 -4.260 -16.037 1.00 90.50 100 MET A N 1
ATOM 763 C CA . MET A 1 100 ? 5.574 -4.589 -15.770 1.00 90.50 100 MET A CA 1
ATOM 764 C C . MET A 1 100 ? 5.832 -6.079 -15.996 1.00 90.50 100 MET A C 1
ATOM 766 O O . MET A 1 100 ? 5.034 -6.909 -15.579 1.00 90.50 100 MET A O 1
ATOM 770 N N . THR A 1 101 ? 6.976 -6.426 -16.580 1.00 93.12 101 THR A N 1
ATOM 771 C CA . THR A 1 101 ? 7.451 -7.817 -16.626 1.00 93.12 101 THR A CA 1
ATOM 772 C C . THR A 1 101 ? 8.412 -8.120 -15.475 1.00 93.12 101 THR A C 1
ATOM 774 O O . THR A 1 101 ? 9.041 -7.222 -14.912 1.00 93.12 101 THR A O 1
ATOM 777 N N . THR A 1 102 ? 8.580 -9.400 -15.134 1.00 92.88 102 THR A N 1
ATOM 778 C CA . THR A 1 102 ? 9.544 -9.817 -14.102 1.00 92.88 102 THR A CA 1
ATOM 779 C C . THR A 1 102 ? 10.985 -9.451 -14.465 1.00 92.88 102 THR A C 1
ATOM 781 O O . THR A 1 102 ? 11.740 -9.049 -13.583 1.00 92.88 102 THR A O 1
ATOM 784 N N . ASP A 1 103 ? 11.362 -9.520 -15.744 1.00 94.62 103 ASP A N 1
ATOM 785 C CA . ASP A 1 103 ? 12.711 -9.159 -16.200 1.00 94.62 103 ASP A CA 1
ATOM 786 C C . ASP A 1 103 ? 12.983 -7.655 -16.049 1.00 94.62 103 ASP A C 1
ATOM 788 O O . ASP A 1 103 ? 14.062 -7.245 -15.619 1.00 94.62 103 ASP A O 1
ATOM 792 N N . GLU A 1 104 ? 11.988 -6.815 -16.348 1.00 94.81 104 GLU A N 1
ATOM 793 C CA . GLU A 1 104 ? 12.075 -5.370 -16.113 1.00 94.81 104 GLU A CA 1
ATOM 794 C C . GLU A 1 104 ? 12.255 -5.051 -14.631 1.00 94.81 104 GLU A C 1
ATOM 796 O O . GLU A 1 104 ? 13.102 -4.231 -14.276 1.00 94.81 104 GLU A O 1
ATOM 801 N N . PHE A 1 105 ? 11.503 -5.732 -13.766 1.00 94.38 105 PHE A N 1
ATOM 802 C CA . PHE A 1 105 ? 11.646 -5.581 -12.325 1.00 94.38 105 PHE A CA 1
ATOM 803 C C . PHE A 1 105 ? 13.018 -6.047 -11.828 1.00 94.38 105 PHE A C 1
ATOM 805 O O . PHE A 1 105 ? 13.650 -5.367 -11.025 1.00 94.38 105 PHE A O 1
ATOM 812 N N . LEU A 1 106 ? 13.527 -7.171 -12.335 1.00 92.31 106 LEU A N 1
ATOM 813 C CA . LEU A 1 106 ? 14.854 -7.674 -11.983 1.00 92.31 106 LEU A CA 1
ATOM 814 C C . LEU A 1 106 ? 15.964 -6.670 -12.306 1.00 92.31 106 LEU A C 1
ATOM 816 O O . LEU A 1 106 ? 16.860 -6.477 -11.488 1.00 92.31 106 LEU A O 1
ATOM 820 N N . ASN A 1 107 ? 15.873 -5.964 -13.435 1.00 93.88 107 ASN A N 1
ATOM 821 C CA . ASN A 1 107 ? 16.820 -4.894 -13.760 1.00 93.88 107 ASN A CA 1
ATOM 822 C C . ASN A 1 107 ? 16.807 -3.762 -12.719 1.00 93.88 107 ASN A C 1
ATOM 824 O O . ASN A 1 107 ? 17.854 -3.186 -12.424 1.00 93.88 107 ASN A O 1
ATOM 828 N N . VAL A 1 108 ? 15.641 -3.452 -12.140 1.00 92.19 108 VAL A N 1
ATOM 829 C CA . VAL A 1 108 ? 15.541 -2.504 -11.020 1.00 92.19 108 VAL A CA 1
ATOM 830 C C . VAL A 1 108 ? 16.221 -3.074 -9.779 1.00 92.19 108 VAL A C 1
ATOM 832 O O . VAL A 1 108 ? 17.028 -2.381 -9.165 1.00 92.19 108 VAL A O 1
ATOM 835 N N . VAL A 1 109 ? 15.952 -4.336 -9.434 1.00 91.62 109 VAL A N 1
ATOM 836 C CA . VAL A 1 109 ? 16.539 -5.011 -8.263 1.00 91.62 109 VAL A CA 1
ATOM 837 C C . VAL A 1 109 ? 18.070 -5.026 -8.314 1.00 91.62 109 VAL A C 1
ATOM 839 O O . VAL A 1 109 ? 18.718 -4.808 -7.290 1.00 91.62 109 VAL A O 1
ATOM 842 N N . GLU A 1 110 ? 18.670 -5.208 -9.493 1.00 90.81 110 GLU A N 1
ATOM 843 C CA . GLU A 1 110 ? 20.130 -5.177 -9.653 1.00 90.81 110 GLU A CA 1
ATOM 844 C C . GLU A 1 110 ? 20.755 -3.841 -9.221 1.00 90.81 110 GLU A C 1
ATOM 846 O O . GLU A 1 110 ? 21.860 -3.830 -8.676 1.00 90.81 110 GLU A O 1
ATOM 851 N N . ALA A 1 111 ? 20.037 -2.719 -9.345 1.00 87.94 111 ALA A N 1
ATOM 852 C CA . ALA A 1 111 ? 20.509 -1.418 -8.865 1.00 87.94 111 ALA A CA 1
ATOM 853 C C . ALA A 1 111 ? 20.599 -1.320 -7.325 1.00 87.94 111 ALA A C 1
ATOM 855 O O . ALA A 1 111 ? 21.131 -0.331 -6.807 1.00 87.94 111 ALA A O 1
ATOM 856 N N . PHE A 1 112 ? 20.099 -2.323 -6.594 1.00 84.38 112 PHE A N 1
ATOM 857 C CA . PHE A 1 112 ? 20.117 -2.412 -5.127 1.00 84.38 112 PHE A CA 1
ATOM 858 C C . PHE A 1 112 ? 21.068 -3.471 -4.591 1.00 84.38 112 PHE A C 1
ATOM 860 O O . PHE A 1 112 ? 21.361 -3.488 -3.392 1.00 84.38 112 PHE A O 1
ATOM 867 N N . ARG A 1 113 ? 21.620 -4.311 -5.469 1.00 86.56 113 ARG A N 1
ATOM 868 C CA . ARG A 1 113 ? 22.591 -5.326 -5.078 1.00 86.56 113 ARG A CA 1
ATOM 869 C C . ARG A 1 113 ? 23.825 -4.655 -4.465 1.00 86.56 113 ARG A C 1
ATOM 871 O O . ARG A 1 113 ? 24.459 -3.799 -5.072 1.00 86.56 113 ARG A O 1
ATOM 878 N N . GLY A 1 114 ? 24.170 -5.052 -3.241 1.00 80.50 114 GLY A N 1
ATOM 879 C CA . GLY A 1 114 ? 25.377 -4.581 -2.554 1.00 80.50 114 GLY A CA 1
ATOM 880 C C . GLY A 1 114 ? 25.308 -3.165 -1.966 1.00 80.50 114 GLY A C 1
ATOM 881 O O . GLY A 1 114 ? 26.322 -2.707 -1.446 1.00 80.50 114 GLY A O 1
ATOM 882 N N . LYS A 1 115 ? 24.150 -2.481 -1.987 1.00 74.75 115 LYS A N 1
ATOM 883 C CA . LYS A 1 115 ? 23.993 -1.157 -1.345 1.00 74.75 115 LYS A CA 1
ATOM 884 C C . LYS A 1 115 ? 23.975 -1.197 0.193 1.00 74.75 115 LYS A C 1
ATOM 886 O O . LYS A 1 115 ? 24.190 -0.163 0.816 1.00 74.75 115 LYS A O 1
ATOM 891 N N . GLY A 1 116 ? 23.803 -2.381 0.789 1.00 69.25 116 GLY A N 1
ATOM 892 C CA . GLY A 1 116 ? 23.767 -2.581 2.242 1.00 69.25 116 GLY A CA 1
ATOM 893 C C . GLY A 1 116 ? 22.500 -2.020 2.907 1.00 69.25 116 GLY A C 1
ATOM 894 O O . GLY A 1 116 ? 21.792 -1.199 2.331 1.00 69.25 116 GLY A O 1
ATOM 895 N N . GLY A 1 117 ? 22.215 -2.472 4.131 1.00 75.75 117 GLY A N 1
ATOM 896 C CA . GLY A 1 117 ? 21.010 -2.084 4.880 1.00 75.75 117 GLY A CA 1
ATOM 897 C C . GLY A 1 117 ? 19.752 -2.853 4.467 1.00 75.75 117 GLY A C 1
ATOM 898 O O . GLY A 1 117 ? 19.741 -3.541 3.449 1.00 75.75 117 GLY A O 1
ATOM 899 N N . ARG A 1 118 ? 18.695 -2.766 5.284 1.00 82.75 118 ARG A N 1
ATOM 900 C CA . ARG A 1 118 ? 17.415 -3.439 5.011 1.00 82.75 118 ARG A CA 1
ATOM 901 C C . ARG A 1 118 ? 16.587 -2.616 4.024 1.00 82.75 118 ARG A C 1
ATOM 903 O O . ARG A 1 118 ? 16.671 -1.396 3.978 1.00 82.75 118 ARG A O 1
ATOM 910 N N . THR A 1 119 ? 15.770 -3.270 3.216 1.00 88.75 119 THR A N 1
ATOM 911 C CA . THR A 1 119 ? 14.918 -2.607 2.220 1.00 88.75 119 THR A CA 1
ATOM 912 C C . THR A 1 119 ? 13.476 -3.031 2.415 1.00 88.75 119 THR A C 1
ATOM 914 O O . THR A 1 119 ? 13.214 -4.202 2.689 1.00 88.75 119 THR A O 1
ATOM 917 N N . TRP A 1 120 ? 12.541 -2.093 2.268 1.00 93.44 120 TRP A N 1
ATOM 918 C CA . TRP A 1 120 ? 11.114 -2.388 2.328 1.00 93.44 120 TRP A CA 1
ATOM 919 C C . TRP A 1 120 ? 10.481 -2.263 0.949 1.00 93.44 120 TRP A C 1
ATOM 921 O O . TRP A 1 120 ? 10.570 -1.206 0.334 1.00 93.44 120 TRP A O 1
ATOM 931 N N . TRP A 1 121 ? 9.806 -3.315 0.491 1.00 95.56 121 TRP A N 1
ATOM 932 C CA . TRP A 1 121 ? 9.161 -3.390 -0.815 1.00 95.56 121 TRP A CA 1
ATOM 933 C C . TRP A 1 121 ? 7.674 -3.659 -0.680 1.00 95.56 121 TRP A C 1
ATOM 935 O O . TRP A 1 121 ? 7.248 -4.744 -0.298 1.00 95.56 121 TRP A O 1
ATOM 945 N N . HIS A 1 122 ? 6.885 -2.649 -0.998 1.00 96.75 122 HIS A N 1
ATOM 946 C CA . HIS A 1 122 ? 5.440 -2.703 -0.992 1.00 96.75 122 HIS A CA 1
ATOM 947 C C . HIS A 1 122 ? 4.912 -2.965 -2.405 1.00 96.75 122 HIS A C 1
ATOM 949 O O . HIS A 1 122 ? 5.325 -2.279 -3.339 1.00 96.75 122 HIS A O 1
ATOM 955 N N . PHE A 1 123 ? 4.008 -3.931 -2.567 1.00 95.44 123 PHE A N 1
ATOM 956 C CA . PHE A 1 123 ? 3.418 -4.298 -3.853 1.00 95.44 123 PHE A CA 1
ATOM 957 C C . PHE A 1 123 ? 1.892 -4.279 -3.815 1.00 95.44 123 PHE A C 1
ATOM 959 O O . PHE A 1 123 ? 1.265 -4.917 -2.970 1.00 95.44 123 PHE A O 1
ATOM 966 N N . GLU A 1 124 ? 1.292 -3.678 -4.835 1.00 91.56 124 GLU A N 1
ATOM 967 C CA . GLU A 1 124 ? -0.112 -3.910 -5.160 1.00 91.56 124 GLU A CA 1
ATOM 968 C C . GLU A 1 124 ? -0.295 -5.301 -5.806 1.00 91.56 124 GLU A C 1
ATOM 970 O O . GLU A 1 124 ? 0.371 -5.646 -6.792 1.00 91.56 124 GLU A O 1
ATOM 975 N N . GLY A 1 125 ? -1.246 -6.101 -5.309 1.00 89.25 125 GLY A N 1
ATO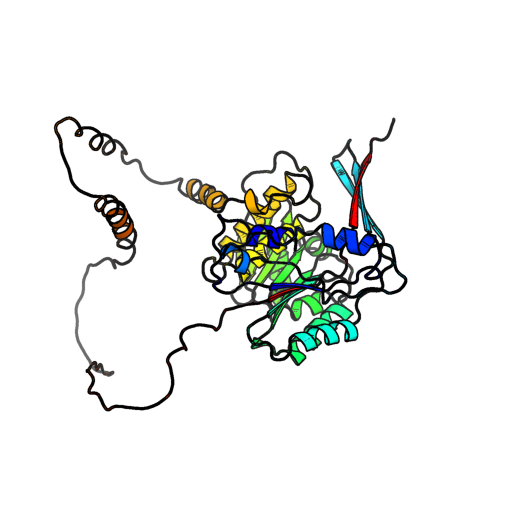M 976 C CA . GLY A 1 125 ? -1.654 -7.384 -5.895 1.00 89.25 125 GLY A CA 1
ATOM 977 C C . GLY A 1 125 ? -2.447 -7.244 -7.202 1.00 89.25 125 GLY A C 1
ATOM 978 O O . GLY A 1 125 ? -3.576 -7.737 -7.316 1.00 89.25 125 GLY A O 1
ATOM 979 N N . ARG A 1 126 ? -1.898 -6.539 -8.201 1.00 83.94 126 ARG A N 1
ATOM 980 C CA . ARG A 1 126 ? -2.566 -6.306 -9.491 1.00 83.94 126 ARG A CA 1
ATOM 981 C C . ARG A 1 126 ? -2.525 -7.492 -10.434 1.00 83.94 126 ARG A C 1
ATOM 983 O O . ARG A 1 126 ? -3.584 -7.941 -10.873 1.00 83.94 126 ARG A O 1
ATOM 990 N N . VAL A 1 127 ? -1.322 -7.968 -10.740 1.00 90.31 127 VAL A N 1
ATOM 991 C CA . VAL A 1 127 ? -1.070 -9.126 -11.603 1.00 90.31 127 VAL A CA 1
ATOM 992 C C . VAL A 1 127 ? -0.377 -10.178 -10.737 1.00 90.31 127 VAL A C 1
ATOM 994 O O . VAL A 1 127 ? 0.853 -10.203 -10.692 1.00 90.31 127 VAL A O 1
ATOM 997 N N . PRO A 1 128 ? -1.130 -11.010 -9.986 1.00 92.12 128 PRO A N 1
ATOM 998 C CA . PRO A 1 128 ? -0.549 -11.794 -8.896 1.00 92.12 128 PRO A CA 1
ATOM 999 C C . PRO A 1 128 ? 0.593 -12.715 -9.329 1.00 92.12 128 PRO A C 1
ATOM 1001 O O . PRO A 1 128 ? 1.589 -12.801 -8.623 1.00 92.12 128 PRO A O 1
ATOM 1004 N N . GLU A 1 129 ? 0.499 -13.338 -10.507 1.00 93.62 129 GLU A N 1
ATOM 1005 C CA . GLU A 1 129 ? 1.556 -14.199 -11.059 1.00 93.62 129 GLU A CA 1
ATOM 1006 C C . GLU A 1 129 ? 2.881 -13.442 -11.261 1.00 93.62 129 GLU A C 1
ATOM 1008 O O . GLU A 1 129 ? 3.949 -13.889 -10.824 1.00 93.62 129 GLU A O 1
ATOM 1013 N N . THR A 1 130 ? 2.817 -12.267 -11.888 1.00 92.88 130 THR A N 1
ATOM 1014 C CA . THR A 1 130 ? 3.991 -11.426 -12.124 1.00 92.88 130 THR A CA 1
ATOM 1015 C C . THR A 1 130 ? 4.530 -10.858 -10.818 1.00 92.88 130 THR A C 1
ATOM 1017 O O . THR A 1 130 ? 5.739 -10.918 -10.593 1.00 92.88 130 THR A O 1
ATOM 1020 N N . THR A 1 131 ? 3.662 -10.355 -9.935 1.00 94.31 131 THR A N 1
ATOM 1021 C CA . THR A 1 131 ? 4.064 -9.805 -8.633 1.00 94.31 131 THR A CA 1
ATOM 1022 C C . THR A 1 131 ? 4.730 -10.873 -7.762 1.00 94.31 131 THR A C 1
ATOM 1024 O O . THR A 1 131 ? 5.789 -10.622 -7.188 1.00 94.31 131 THR A O 1
ATOM 1027 N N . LEU A 1 132 ? 4.182 -12.091 -7.721 1.00 96.06 132 LEU A N 1
ATOM 1028 C CA . LEU A 1 132 ? 4.776 -13.223 -7.011 1.00 96.06 132 LEU A CA 1
ATOM 1029 C C . LEU A 1 132 ? 6.162 -13.559 -7.574 1.00 96.06 132 LEU A C 1
ATOM 1031 O O . LEU A 1 132 ? 7.128 -13.689 -6.822 1.00 96.06 132 LEU A O 1
ATOM 1035 N N . SER A 1 133 ? 6.287 -13.625 -8.902 1.00 95.88 133 SER A N 1
ATOM 1036 C CA . SER A 1 133 ? 7.575 -13.856 -9.566 1.00 95.88 133 SER A CA 1
ATOM 1037 C C . SER A 1 133 ? 8.604 -12.776 -9.211 1.00 95.88 133 SER A C 1
ATOM 1039 O O . SER A 1 133 ? 9.766 -13.096 -8.957 1.00 95.88 133 SER A O 1
ATOM 1041 N N . CYS A 1 134 ? 8.174 -11.513 -9.120 1.00 95.50 134 CYS A N 1
ATOM 1042 C CA . CYS A 1 134 ? 9.008 -10.388 -8.698 1.00 95.50 134 CYS A CA 1
ATOM 1043 C C . CYS A 1 134 ? 9.473 -10.522 -7.242 1.00 95.50 134 CYS A C 1
ATOM 1045 O O . CYS A 1 134 ? 10.664 -10.377 -6.981 1.00 95.50 134 CYS A O 1
ATOM 1047 N N . ILE A 1 135 ? 8.580 -10.858 -6.307 1.00 95.81 135 ILE A N 1
ATOM 1048 C CA . ILE A 1 135 ? 8.916 -11.046 -4.884 1.00 95.81 135 ILE A CA 1
ATOM 1049 C C . ILE A 1 135 ? 9.920 -12.187 -4.697 1.00 95.81 135 ILE A C 1
ATOM 1051 O O . ILE A 1 135 ? 10.935 -12.026 -4.016 1.00 95.81 135 ILE A O 1
ATOM 1055 N N . LEU A 1 136 ? 9.690 -13.329 -5.350 1.00 95.88 136 LEU A N 1
ATOM 1056 C CA . LEU A 1 136 ? 10.604 -14.471 -5.286 1.00 95.88 136 LEU A CA 1
ATOM 1057 C C . LEU A 1 136 ? 11.972 -14.137 -5.896 1.00 95.88 136 LEU A C 1
ATOM 1059 O O . LEU A 1 136 ? 13.014 -14.585 -5.415 1.00 95.88 136 LEU A O 1
ATOM 1063 N N . ALA A 1 137 ? 11.997 -13.357 -6.976 1.00 94.31 137 ALA A N 1
ATOM 1064 C CA . ALA A 1 137 ? 13.233 -12.910 -7.601 1.00 94.31 137 ALA A CA 1
ATOM 1065 C C . ALA A 1 137 ? 13.992 -11.888 -6.733 1.00 94.31 137 ALA A C 1
ATOM 1067 O O . ALA A 1 137 ? 15.198 -12.040 -6.546 1.00 94.31 137 ALA A O 1
ATOM 1068 N N . LEU A 1 138 ? 13.284 -10.928 -6.133 1.00 94.50 138 LEU A N 1
ATOM 1069 C CA . LEU A 1 138 ? 13.810 -9.936 -5.192 1.00 94.50 138 LEU A CA 1
ATOM 1070 C C . LEU A 1 138 ? 14.521 -10.598 -4.011 1.00 94.50 138 LEU A C 1
ATOM 1072 O O . LEU A 1 138 ? 15.687 -10.308 -3.744 1.00 94.50 138 LEU A O 1
ATOM 1076 N N . ARG A 1 139 ? 13.836 -11.532 -3.343 1.00 94.44 139 ARG A N 1
ATOM 1077 C CA . ARG A 1 139 ? 14.382 -12.281 -2.206 1.00 94.44 139 ARG A CA 1
ATOM 1078 C C . ARG A 1 139 ? 15.623 -13.082 -2.589 1.00 94.44 139 ARG A C 1
ATOM 1080 O O . ARG A 1 139 ? 16.624 -13.038 -1.883 1.00 94.44 139 ARG A O 1
ATOM 1087 N N . ARG A 1 140 ? 15.613 -13.749 -3.749 1.00 94.31 140 ARG A N 1
ATOM 1088 C CA . ARG A 1 140 ? 16.796 -14.467 -4.260 1.00 94.31 140 ARG A CA 1
ATOM 1089 C C . ARG A 1 140 ? 17.972 -13.540 -4.570 1.00 94.31 140 ARG A C 1
ATOM 1091 O O . ARG A 1 140 ? 19.116 -13.946 -4.396 1.00 94.31 140 ARG A O 1
ATOM 1098 N N . ALA A 1 141 ? 17.706 -12.334 -5.065 1.00 92.50 141 ALA A N 1
ATOM 1099 C CA . ALA A 1 141 ? 18.746 -11.403 -5.485 1.00 92.50 141 ALA A CA 1
ATOM 1100 C C . ALA A 1 141 ? 19.384 -10.644 -4.312 1.00 92.50 141 ALA A C 1
ATOM 1102 O O . ALA A 1 141 ? 20.605 -10.473 -4.307 1.00 92.50 141 ALA A O 1
ATOM 1103 N N . LEU A 1 142 ? 18.578 -10.197 -3.341 1.00 91.50 142 LEU A N 1
ATOM 1104 C CA . LEU A 1 142 ? 19.030 -9.357 -2.223 1.00 91.50 142 LEU A CA 1
ATOM 1105 C C . LEU A 1 142 ? 19.187 -10.116 -0.894 1.00 91.50 142 LEU A C 1
ATOM 1107 O O . LEU A 1 142 ? 19.956 -9.675 -0.044 1.00 91.50 142 LEU A O 1
ATOM 1111 N N . GLY A 1 143 ? 18.520 -11.262 -0.733 1.00 91.62 143 GLY A N 1
ATOM 1112 C CA . GLY A 1 143 ? 18.530 -12.087 0.479 1.00 91.62 143 GLY A CA 1
ATOM 1113 C C . GLY A 1 143 ? 17.327 -11.844 1.399 1.00 91.62 143 GLY A C 1
ATOM 1114 O O . GLY A 1 143 ? 16.853 -10.717 1.542 1.00 91.62 143 GLY A O 1
ATOM 1115 N N . ASP A 1 144 ? 16.854 -12.908 2.056 1.00 89.94 144 ASP A N 1
ATOM 1116 C CA . ASP A 1 144 ? 15.670 -12.870 2.934 1.00 89.94 144 ASP A CA 1
ATOM 1117 C C . ASP A 1 144 ? 15.858 -11.954 4.157 1.00 89.94 144 ASP A C 1
ATOM 1119 O O . ASP A 1 144 ? 14.924 -11.257 4.538 1.00 89.94 144 ASP A O 1
ATOM 1123 N N . ASP A 1 145 ? 17.064 -11.875 4.727 1.00 87.81 145 ASP A N 1
ATOM 1124 C CA . ASP A 1 145 ? 17.334 -11.032 5.906 1.00 87.81 145 ASP A CA 1
ATOM 1125 C C . ASP A 1 145 ? 17.348 -9.523 5.580 1.00 87.81 145 ASP A C 1
ATOM 1127 O O . ASP A 1 145 ? 17.181 -8.667 6.458 1.00 87.81 145 ASP A O 1
ATOM 1131 N N . VAL A 1 146 ? 17.539 -9.191 4.300 1.00 88.62 146 VAL A N 1
ATOM 1132 C CA . VAL A 1 146 ? 17.662 -7.820 3.788 1.00 88.62 146 VAL A CA 1
ATOM 1133 C C . VAL A 1 146 ? 16.310 -7.257 3.354 1.00 88.62 146 VAL A C 1
ATOM 1135 O O . VAL A 1 146 ? 16.097 -6.047 3.425 1.00 88.62 146 VAL A O 1
ATOM 1138 N N . VAL A 1 147 ? 15.395 -8.107 2.893 1.00 92.75 147 VAL A N 1
ATOM 1139 C CA . VAL A 1 147 ? 14.152 -7.686 2.242 1.00 92.75 147 VAL A CA 1
ATOM 1140 C C . VAL A 1 147 ? 12.964 -7.869 3.176 1.00 92.75 147 VAL A C 1
ATOM 1142 O O . VAL A 1 147 ? 12.651 -8.981 3.587 1.00 92.75 147 VAL A O 1
ATOM 1145 N N . THR A 1 148 ? 12.245 -6.779 3.431 1.00 95.50 148 THR A N 1
ATOM 1146 C CA . THR A 1 148 ? 10.878 -6.817 3.961 1.00 95.50 148 THR A CA 1
ATOM 1147 C C . THR A 1 148 ? 9.893 -6.555 2.831 1.00 95.50 148 THR A C 1
ATOM 1149 O O . THR A 1 148 ? 10.048 -5.588 2.088 1.00 95.50 148 THR A O 1
ATOM 1152 N N . VAL A 1 149 ? 8.886 -7.411 2.686 1.00 97.19 149 VAL A N 1
ATOM 1153 C CA . VAL A 1 149 ? 7.850 -7.314 1.658 1.00 97.19 149 VAL A CA 1
ATOM 1154 C C . VAL A 1 149 ? 6.504 -7.046 2.304 1.00 97.19 149 VAL A C 1
ATOM 1156 O O . VAL A 1 149 ? 6.075 -7.794 3.184 1.00 97.19 149 VAL A O 1
ATOM 1159 N N . SER A 1 150 ? 5.797 -6.035 1.807 1.00 98.00 150 SER A N 1
ATOM 1160 C CA . SER A 1 150 ? 4.381 -5.864 2.096 1.00 98.00 150 SER A CA 1
ATOM 1161 C C . SER A 1 150 ? 3.526 -5.948 0.837 1.00 98.00 150 SER A C 1
ATOM 1163 O O . SER A 1 150 ? 3.949 -5.508 -0.228 1.00 98.00 150 SER A O 1
ATOM 1165 N N . VAL A 1 151 ? 2.335 -6.538 0.936 1.00 97.50 151 VAL A N 1
ATOM 1166 C CA . VAL A 1 151 ? 1.447 -6.729 -0.223 1.00 97.50 151 VAL A CA 1
ATOM 1167 C C . VAL A 1 151 ? 0.016 -6.320 0.076 1.00 97.50 151 VAL A C 1
ATOM 1169 O O . VAL A 1 151 ? -0.490 -6.560 1.174 1.00 97.50 151 VAL A O 1
ATOM 1172 N N . GLU A 1 152 ? -0.644 -5.744 -0.922 1.00 97.19 152 GLU A N 1
ATOM 1173 C CA . GLU A 1 152 ? -2.079 -5.478 -0.889 1.00 97.19 152 GLU A CA 1
ATOM 1174 C C . GLU A 1 152 ? -2.874 -6.575 -1.600 1.00 97.19 152 GLU A C 1
ATOM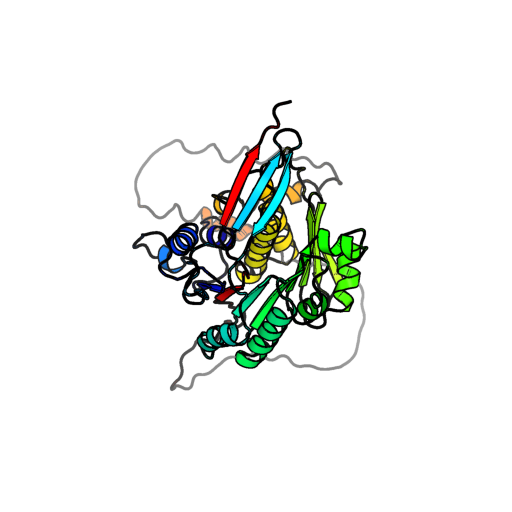 1176 O O . GLU A 1 152 ? -2.618 -6.921 -2.757 1.00 97.19 152 GLU A O 1
ATOM 1181 N N . VAL A 1 153 ? -3.889 -7.086 -0.911 1.00 95.94 153 VAL A N 1
ATOM 1182 C CA . VAL A 1 153 ? -4.827 -8.108 -1.370 1.00 95.94 153 VAL A CA 1
ATOM 1183 C C . VAL A 1 153 ? -6.234 -7.517 -1.317 1.00 95.94 153 VAL A C 1
ATOM 1185 O O . VAL A 1 153 ? -6.992 -7.700 -0.364 1.00 95.94 153 VAL A O 1
ATOM 1188 N N . GLU A 1 154 ? -6.570 -6.743 -2.351 1.00 87.12 154 GLU A N 1
ATOM 1189 C CA . GLU A 1 154 ? -7.799 -5.945 -2.341 1.00 87.12 154 GLU A CA 1
ATOM 1190 C C . GLU A 1 154 ? -8.908 -6.444 -3.263 1.00 87.12 154 GLU A C 1
ATOM 1192 O O . GLU A 1 154 ? -10.084 -6.384 -2.897 1.00 87.12 154 GLU A O 1
ATOM 1197 N N . ARG A 1 155 ? -8.563 -6.850 -4.492 1.00 82.12 155 ARG A N 1
ATOM 1198 C CA . ARG A 1 155 ? -9.556 -7.089 -5.547 1.00 82.12 155 ARG A CA 1
ATOM 1199 C C . ARG A 1 155 ? -9.896 -8.572 -5.661 1.00 82.12 155 ARG A C 1
ATOM 1201 O O . ARG A 1 155 ? -9.081 -9.330 -6.193 1.00 82.12 155 ARG A O 1
ATOM 1208 N N . PRO A 1 156 ? -11.098 -8.995 -5.234 1.00 80.31 156 PRO A N 1
ATOM 1209 C CA . PRO A 1 156 ? -11.500 -10.384 -5.379 1.00 80.31 156 PRO A CA 1
ATOM 1210 C C . PRO A 1 156 ? -11.585 -10.796 -6.852 1.00 80.31 156 PRO A C 1
ATOM 1212 O O . PRO A 1 156 ? -11.843 -9.977 -7.734 1.00 80.31 156 PRO A O 1
ATOM 1215 N N . GLY A 1 157 ? -11.355 -12.083 -7.118 1.00 79.00 157 GLY A N 1
ATOM 1216 C CA . GLY A 1 157 ? -11.414 -12.664 -8.464 1.00 79.00 157 GLY A CA 1
ATOM 1217 C C . GLY A 1 157 ? -10.087 -12.691 -9.230 1.00 79.00 157 GLY A C 1
ATOM 1218 O O . GLY A 1 157 ? -10.024 -13.307 -10.292 1.00 79.00 157 GLY A O 1
ATOM 1219 N N . ARG A 1 158 ? -9.009 -12.097 -8.699 1.00 86.56 158 ARG A N 1
ATOM 1220 C CA . ARG A 1 158 ? -7.653 -12.290 -9.236 1.00 86.56 158 ARG A CA 1
ATOM 1221 C C . ARG A 1 158 ? -7.059 -13.588 -8.675 1.00 86.56 158 ARG A C 1
ATOM 1223 O O . ARG A 1 158 ? -6.801 -13.687 -7.477 1.00 86.56 158 ARG A O 1
ATOM 1230 N N . ALA A 1 159 ? -6.864 -14.590 -9.532 1.00 90.75 159 ALA A N 1
ATOM 1231 C CA . ALA A 1 159 ? -6.199 -15.836 -9.148 1.00 90.75 159 ALA A CA 1
ATOM 1232 C C . ALA A 1 159 ? -4.738 -15.564 -8.740 1.00 90.75 159 ALA A C 1
ATOM 1234 O O . ALA A 1 159 ? -4.079 -14.736 -9.366 1.00 90.75 159 ALA A O 1
ATOM 1235 N N . GLY A 1 160 ? -4.240 -16.243 -7.703 1.00 94.12 160 GLY A N 1
ATOM 1236 C CA . GLY A 1 160 ? -2.863 -16.080 -7.216 1.00 94.12 160 GLY A CA 1
ATOM 1237 C C . GLY A 1 160 ? -2.689 -15.134 -6.018 1.00 94.12 160 GLY A C 1
ATOM 1238 O O . GLY A 1 160 ? -1.574 -14.970 -5.531 1.00 94.12 160 GLY A O 1
ATOM 1239 N N . LEU A 1 161 ? -3.751 -14.468 -5.543 1.00 94.94 161 LEU A N 1
ATOM 1240 C CA . LEU A 1 161 ? -3.642 -13.487 -4.452 1.00 94.94 161 LEU A CA 1
ATOM 1241 C C . LEU A 1 161 ? -3.268 -14.098 -3.091 1.00 94.94 161 LEU A C 1
ATOM 1243 O O . LEU A 1 161 ? -2.583 -13.445 -2.307 1.00 94.94 161 LEU A O 1
ATOM 1247 N N . ARG A 1 162 ? -3.684 -15.336 -2.800 1.00 95.75 162 ARG A N 1
ATOM 1248 C CA . ARG A 1 162 ? -3.313 -16.014 -1.544 1.00 95.75 162 ARG A CA 1
ATOM 1249 C C . ARG A 1 162 ? -1.867 -16.490 -1.573 1.00 95.75 162 ARG A C 1
ATOM 1251 O O . ARG A 1 162 ? -1.156 -16.371 -0.584 1.00 95.75 162 ARG A O 1
ATOM 1258 N N . GLU A 1 163 ? -1.426 -16.976 -2.724 1.00 96.06 163 GLU A N 1
ATOM 1259 C CA . GLU A 1 163 ? -0.044 -17.354 -2.995 1.00 96.06 163 GLU A CA 1
ATOM 1260 C C . GLU A 1 163 ? 0.878 -16.137 -2.874 1.00 96.06 163 GLU A C 1
ATOM 1262 O O . GLU A 1 163 ? 1.944 -16.224 -2.271 1.00 96.06 163 GLU A O 1
ATOM 1267 N N . LEU A 1 164 ? 0.429 -14.981 -3.372 1.00 94.75 164 LEU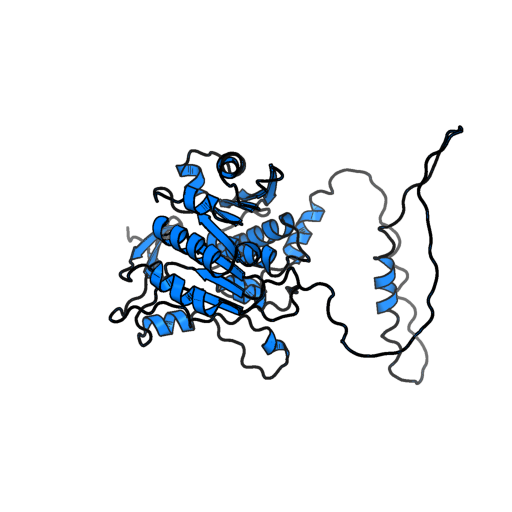 A N 1
ATOM 1268 C CA . LEU A 1 164 ? 1.108 -13.705 -3.179 1.00 94.75 164 LEU A CA 1
ATOM 1269 C C . LEU A 1 164 ? 1.206 -13.325 -1.691 1.00 94.75 164 LEU A C 1
ATOM 1271 O O . LEU A 1 164 ? 2.284 -12.963 -1.223 1.00 94.75 164 LEU A O 1
ATOM 1275 N N . ALA A 1 165 ? 0.100 -13.425 -0.948 1.00 96.88 165 ALA A N 1
ATOM 1276 C CA . ALA A 1 165 ? 0.060 -13.114 0.480 1.00 96.88 165 ALA A CA 1
ATOM 1277 C C . ALA A 1 165 ? 1.010 -14.000 1.302 1.00 96.88 165 ALA A C 1
ATOM 1279 O O . ALA A 1 165 ? 1.690 -13.507 2.200 1.00 96.88 165 ALA A O 1
ATOM 1280 N N . ALA A 1 166 ? 1.104 -15.289 0.966 1.00 96.62 166 ALA A N 1
ATOM 1281 C CA . ALA A 1 166 ? 1.939 -16.256 1.675 1.00 96.62 166 ALA A CA 1
ATOM 1282 C C . ALA A 1 166 ? 3.449 -15.933 1.633 1.00 96.62 166 ALA A C 1
ATOM 1284 O O . ALA A 1 166 ? 4.182 -16.348 2.535 1.00 96.62 166 ALA A O 1
ATOM 1285 N N . GLU A 1 167 ? 3.914 -15.178 0.630 1.00 97.12 167 GLU A N 1
ATOM 1286 C CA . GLU A 1 167 ? 5.322 -14.776 0.474 1.00 97.12 167 GLU A CA 1
ATOM 1287 C C . GLU A 1 167 ? 5.658 -13.392 1.075 1.00 97.12 167 GLU A C 1
ATOM 1289 O O . GLU A 1 167 ? 6.813 -12.940 1.018 1.00 97.12 167 GLU A O 1
ATOM 1294 N N . ALA A 1 168 ? 4.674 -12.713 1.671 1.00 97.38 168 ALA A N 1
ATOM 1295 C CA . ALA A 1 168 ? 4.826 -11.377 2.239 1.00 97.38 168 ALA A CA 1
ATOM 1296 C C . ALA A 1 168 ? 5.074 -11.393 3.756 1.00 97.38 168 ALA A C 1
ATOM 1298 O O . ALA A 1 168 ? 4.508 -12.201 4.496 1.00 97.38 168 ALA A O 1
ATOM 1299 N N . ASP A 1 169 ? 5.876 -10.440 4.234 1.00 97.81 169 ASP A N 1
ATOM 1300 C CA . ASP A 1 169 ? 6.115 -10.217 5.665 1.00 97.81 169 ASP A CA 1
ATOM 1301 C C . ASP A 1 169 ? 4.974 -9.417 6.308 1.00 97.81 169 ASP A C 1
ATOM 1303 O O . ASP A 1 169 ? 4.700 -9.581 7.501 1.00 97.81 169 ASP A O 1
ATOM 1307 N N . VAL A 1 170 ? 4.297 -8.573 5.520 1.00 98.31 170 VAL A N 1
ATOM 1308 C CA . VAL A 1 170 ? 3.146 -7.762 5.934 1.00 98.31 170 VAL A CA 1
ATOM 1309 C C . VAL A 1 170 ? 2.038 -7.817 4.878 1.00 98.31 170 VAL A C 1
ATOM 1311 O O . VAL A 1 170 ? 2.292 -7.582 3.700 1.00 98.31 170 VAL A O 1
ATOM 1314 N N . VAL A 1 171 ? 0.797 -8.097 5.277 1.00 98.50 171 VAL A N 1
ATOM 1315 C CA . VAL A 1 171 ? -0.333 -8.231 4.336 1.00 98.50 171 VAL A CA 1
ATOM 1316 C C . VAL A 1 171 ? -1.449 -7.250 4.670 1.00 98.50 171 VAL A C 1
ATOM 1318 O O . VAL A 1 171 ? -1.900 -7.185 5.814 1.00 98.50 171 VAL A O 1
ATOM 1321 N N . PHE A 1 172 ? -1.922 -6.528 3.656 1.00 98.50 172 PHE A N 1
ATOM 1322 C CA . PHE A 1 172 ? -3.067 -5.627 3.725 1.00 98.50 172 PHE A CA 1
ATOM 1323 C C . PHE A 1 172 ? -4.247 -6.230 2.962 1.00 98.50 172 PHE A C 1
ATOM 1325 O O . PHE A 1 172 ? -4.204 -6.352 1.742 1.00 98.50 172 PHE A O 1
ATOM 1332 N N . TYR A 1 173 ? -5.311 -6.593 3.667 1.00 98.12 173 TYR A N 1
ATOM 1333 C CA . TYR A 1 173 ? -6.574 -7.026 3.078 1.00 98.12 173 TYR A CA 1
ATOM 1334 C C . TYR A 1 173 ? -7.579 -5.873 3.025 1.00 98.12 173 TYR A C 1
ATOM 1336 O O . TYR A 1 173 ? -7.609 -5.001 3.901 1.00 98.12 173 TYR A O 1
ATOM 1344 N N . SER A 1 174 ? -8.468 -5.910 2.035 1.00 96.00 174 SER A N 1
ATOM 1345 C CA . SER A 1 174 ? -9.618 -5.005 1.965 1.00 96.00 174 SER A CA 1
ATOM 1346 C C . SER A 1 174 ? -10.898 -5.676 2.476 1.00 96.00 174 SER A C 1
ATOM 1348 O O . SER A 1 174 ? -11.054 -6.901 2.415 1.00 96.00 174 SER A O 1
ATOM 1350 N N . LYS A 1 175 ? -11.869 -4.864 2.908 1.00 95.94 175 LYS A N 1
ATOM 1351 C CA . LYS A 1 175 ? -13.235 -5.335 3.188 1.00 95.94 175 LYS A CA 1
ATOM 1352 C C . LYS A 1 175 ? -13.847 -6.068 1.989 1.00 95.94 175 LYS A C 1
ATOM 1354 O O . LYS A 1 175 ? -14.428 -7.133 2.156 1.00 95.94 175 LYS A O 1
ATOM 1359 N N . SER A 1 176 ? -13.662 -5.538 0.780 1.00 93.50 176 SER A N 1
ATOM 1360 C CA . SER A 1 176 ? -14.196 -6.129 -0.453 1.00 93.50 176 SER A CA 1
ATOM 1361 C C . SER A 1 176 ? -13.633 -7.527 -0.727 1.00 93.50 176 SER A C 1
ATOM 1363 O O . SER A 1 176 ? -14.366 -8.409 -1.171 1.00 93.50 176 SER A O 1
ATOM 1365 N N . TRP A 1 177 ? -12.342 -7.748 -0.458 1.00 95.44 177 TRP A N 1
ATOM 1366 C CA . TRP A 1 177 ? -11.734 -9.078 -0.520 1.00 95.44 177 TRP A CA 1
ATOM 1367 C C . TRP A 1 177 ? -12.370 -10.021 0.501 1.00 95.44 177 TRP A C 1
ATOM 1369 O O . TRP A 1 177 ? -12.769 -11.135 0.154 1.00 95.44 177 TRP A O 1
ATOM 1379 N N . ALA A 1 178 ? -12.486 -9.560 1.747 1.00 96.44 178 ALA A N 1
ATOM 1380 C CA . ALA A 1 178 ? -13.004 -10.367 2.837 1.00 96.44 178 ALA A CA 1
ATOM 1381 C C . ALA A 1 178 ? -14.455 -10.813 2.591 1.00 96.44 178 ALA A C 1
ATOM 1383 O O . ALA A 1 178 ? -14.769 -11.998 2.701 1.00 96.44 178 ALA A O 1
ATOM 1384 N N . GLU A 1 179 ? -15.318 -9.881 2.182 1.00 96.19 179 GLU A N 1
ATOM 1385 C CA . GLU A 1 179 ? -16.721 -10.150 1.856 1.00 96.19 179 GLU A CA 1
ATOM 1386 C C . GLU A 1 179 ? -16.852 -11.131 0.685 1.00 96.19 179 GLU A C 1
ATOM 1388 O O . GLU A 1 179 ? -17.664 -12.054 0.731 1.00 96.19 179 GLU A O 1
ATOM 1393 N N . ALA A 1 180 ? -16.017 -10.994 -0.348 1.00 95.75 180 ALA A N 1
ATOM 1394 C CA . ALA A 1 180 ? -16.022 -11.908 -1.487 1.00 95.75 180 ALA A CA 1
ATOM 1395 C C . ALA A 1 180 ? -15.512 -13.318 -1.145 1.00 95.75 180 ALA A C 1
ATOM 1397 O O . ALA A 1 180 ? -15.897 -14.284 -1.803 1.00 95.75 180 ALA A O 1
ATOM 1398 N N . CYS A 1 181 ? -14.679 -13.448 -0.110 1.00 94.56 181 CYS A N 1
ATOM 1399 C CA . CYS A 1 181 ? -14.290 -14.740 0.455 1.00 94.56 181 CYS A CA 1
ATOM 1400 C C . CYS A 1 181 ? -15.365 -15.337 1.381 1.00 94.56 181 CYS A C 1
ATOM 1402 O O . CYS A 1 181 ? -15.219 -16.475 1.818 1.00 94.56 181 CYS A O 1
ATOM 1404 N N . GLY A 1 182 ? -16.446 -14.601 1.655 1.00 96.25 182 GLY A N 1
ATOM 1405 C CA . GLY A 1 182 ? -17.546 -15.035 2.513 1.00 96.25 182 GLY A CA 1
ATOM 1406 C C . GLY A 1 182 ? -17.354 -14.719 3.997 1.00 96.25 182 GLY A C 1
ATOM 1407 O O . GLY A 1 182 ? -18.132 -15.206 4.816 1.00 96.25 182 GLY A O 1
ATOM 1408 N N . TYR A 1 183 ? -16.353 -13.914 4.364 1.00 97.19 183 TYR A N 1
ATOM 1409 C CA . TYR A 1 183 ? -16.160 -13.494 5.750 1.00 97.19 183 TYR A CA 1
ATOM 1410 C C . TYR A 1 183 ? -17.138 -12.382 6.127 1.00 97.19 183 TYR A C 1
ATOM 1412 O O . TYR A 1 183 ? -17.382 -11.451 5.360 1.00 97.19 183 TYR A O 1
ATOM 1420 N N . THR A 1 184 ? -17.672 -12.459 7.344 1.00 96.00 184 THR A N 1
ATOM 1421 C CA . THR A 1 184 ? -18.669 -11.508 7.858 1.00 96.00 184 THR A CA 1
ATOM 1422 C C . THR A 1 184 ? -18.081 -10.415 8.742 1.00 96.00 184 THR A C 1
ATOM 1424 O O . THR A 1 184 ? -18.768 -9.441 9.048 1.00 96.00 184 THR A O 1
ATOM 1427 N N . SER A 1 185 ? -16.823 -10.555 9.159 1.00 97.19 185 SER A N 1
ATOM 1428 C CA . SER A 1 185 ? -16.135 -9.572 9.989 1.00 97.19 185 SER A CA 1
ATOM 1429 C C . SER A 1 185 ? -14.632 -9.526 9.709 1.00 97.19 185 SER A C 1
ATOM 1431 O O . SER A 1 185 ? -14.041 -10.475 9.186 1.00 97.19 185 SER A O 1
ATOM 1433 N N . ALA A 1 186 ? -14.003 -8.420 10.115 1.00 97.00 186 ALA A N 1
ATOM 1434 C CA . ALA A 1 186 ? -12.553 -8.253 10.088 1.00 97.00 186 ALA A CA 1
ATOM 1435 C C . ALA A 1 186 ? -11.814 -9.319 10.924 1.00 97.00 186 ALA A C 1
ATOM 1437 O O . ALA A 1 186 ? -10.741 -9.778 10.538 1.00 97.00 186 ALA A O 1
ATOM 1438 N N . ASP A 1 187 ? -12.400 -9.720 12.060 1.00 96.25 187 ASP A N 1
ATOM 1439 C CA . ASP A 1 187 ? -11.860 -10.760 12.946 1.00 96.25 187 ASP A CA 1
ATOM 1440 C C . ASP A 1 187 ? -11.853 -12.123 12.237 1.00 96.25 187 ASP A C 1
ATOM 1442 O O . ASP A 1 187 ? -10.793 -12.744 12.151 1.00 96.25 187 ASP A O 1
ATOM 1446 N N . ASP A 1 188 ? -12.986 -12.524 11.646 1.00 96.44 188 ASP A N 1
ATOM 1447 C CA . ASP A 1 188 ? -13.115 -13.796 10.921 1.00 96.44 188 ASP A CA 1
ATOM 1448 C C . ASP A 1 188 ? -12.113 -13.873 9.763 1.00 96.44 188 ASP A C 1
ATOM 1450 O O . ASP A 1 188 ? -11.365 -14.843 9.645 1.00 96.44 188 ASP A O 1
ATOM 1454 N N . CYS A 1 189 ? -12.041 -12.811 8.951 1.00 97.31 189 CYS A N 1
ATOM 1455 C CA . CYS A 1 189 ? -11.119 -12.735 7.821 1.00 97.31 189 CYS A CA 1
ATOM 1456 C C . CYS A 1 189 ? -9.666 -12.941 8.258 1.00 97.31 189 CYS A C 1
ATOM 1458 O O . CYS A 1 189 ? -8.942 -13.737 7.664 1.00 97.31 189 CYS A O 1
ATOM 1460 N N . LEU A 1 190 ? -9.223 -12.225 9.294 1.00 97.62 190 LEU A N 1
ATOM 1461 C CA . LEU A 1 190 ? -7.836 -12.304 9.743 1.00 97.62 190 LEU A CA 1
ATOM 1462 C C . LEU A 1 190 ? -7.518 -13.641 10.406 1.00 97.62 190 LEU A C 1
ATOM 1464 O O . LEU A 1 190 ? -6.422 -14.167 10.209 1.00 97.62 190 LEU A O 1
ATOM 1468 N N . ARG A 1 191 ? -8.447 -14.214 11.176 1.00 96.19 191 ARG A N 1
ATOM 1469 C CA . ARG A 1 191 ? -8.236 -15.524 11.803 1.00 96.19 191 ARG A CA 1
ATOM 1470 C C . ARG A 1 191 ? -8.067 -16.632 10.780 1.00 96.19 191 ARG A C 1
ATOM 1472 O O . ARG A 1 191 ? -7.183 -17.455 10.989 1.00 96.19 191 ARG A O 1
ATOM 1479 N N . GLU A 1 192 ? -8.870 -16.637 9.722 1.00 96.62 192 GLU A N 1
ATOM 1480 C CA . GLU A 1 192 ? -8.820 -17.674 8.691 1.00 96.62 192 GLU A CA 1
ATOM 1481 C C . GLU A 1 192 ? -7.642 -17.471 7.735 1.00 96.62 192 GLU A C 1
ATOM 1483 O O . GLU A 1 192 ? -6.827 -18.379 7.561 1.00 96.62 192 GLU A O 1
ATOM 1488 N N . GLU A 1 193 ? -7.469 -16.269 7.175 1.00 96.06 193 GLU A N 1
ATOM 1489 C CA . GLU A 1 193 ? -6.385 -16.022 6.217 1.00 96.06 193 GLU A CA 1
ATOM 1490 C C . GLU A 1 193 ? -5.004 -16.179 6.880 1.00 96.06 193 GLU A C 1
ATOM 1492 O O . GLU A 1 193 ? -4.097 -16.742 6.269 1.00 96.06 193 GLU A O 1
ATOM 1497 N N . SER A 1 194 ? -4.840 -15.792 8.156 1.00 95.44 194 SER A N 1
ATOM 1498 C CA . SER A 1 194 ? -3.552 -15.933 8.864 1.00 95.44 194 SER A CA 1
ATOM 1499 C C . SER A 1 194 ? -3.063 -17.376 9.023 1.00 95.44 194 SER A C 1
ATOM 1501 O O . SER A 1 194 ? -1.866 -17.582 9.224 1.00 95.44 194 SER A O 1
ATOM 1503 N N . LEU A 1 195 ? -3.936 -18.382 8.885 1.00 94.88 195 LEU A N 1
ATOM 1504 C CA . LEU A 1 195 ? -3.542 -19.796 8.939 1.00 94.88 195 LEU A CA 1
ATOM 1505 C C . LEU A 1 195 ? -2.645 -20.208 7.766 1.00 94.88 195 LEU A C 1
ATOM 1507 O O . LEU A 1 195 ? -1.909 -21.187 7.879 1.00 94.88 195 LEU A O 1
ATOM 1511 N N . SER A 1 196 ? -2.705 -19.471 6.653 1.00 93.31 196 SER A N 1
ATOM 1512 C CA . SER A 1 196 ? -1.999 -19.790 5.406 1.00 93.31 196 SER A CA 1
ATOM 1513 C C . SER A 1 196 ? -0.869 -18.805 5.090 1.00 93.31 196 SER A C 1
ATOM 1515 O O . SER A 1 196 ? -0.442 -18.707 3.943 1.00 93.31 196 SER A O 1
ATOM 1517 N N . LEU A 1 197 ? -0.373 -18.080 6.098 1.00 95.94 197 LEU A N 1
ATOM 1518 C CA . LEU A 1 197 ? 0.648 -17.041 5.950 1.00 95.94 197 LEU A CA 1
ATOM 1519 C C . LEU A 1 197 ? 1.962 -17.426 6.658 1.00 95.94 197 LEU A C 1
ATOM 1521 O O . LEU A 1 197 ? 2.241 -16.937 7.754 1.00 95.94 197 LEU A O 1
ATOM 1525 N N . PRO A 1 198 ? 2.790 -18.307 6.067 1.00 93.94 198 PRO A N 1
ATOM 1526 C CA . PRO A 1 198 ? 3.960 -18.872 6.742 1.00 93.94 198 PRO A CA 1
ATOM 1527 C C . PRO A 1 198 ? 5.077 -17.856 7.025 1.00 93.94 198 PRO A C 1
ATOM 1529 O O . PRO A 1 198 ? 5.881 -18.088 7.927 1.00 93.94 198 PRO A O 1
ATOM 1532 N N . ARG A 1 199 ? 5.149 -16.753 6.266 1.00 93.00 199 ARG A N 1
ATOM 1533 C CA . ARG A 1 199 ? 6.173 -15.702 6.424 1.00 93.00 199 ARG A CA 1
ATOM 1534 C C . ARG A 1 199 ? 5.669 -14.444 7.120 1.00 93.00 199 ARG A C 1
ATOM 1536 O O . ARG A 1 199 ? 6.468 -13.640 7.590 1.00 93.00 199 ARG A O 1
ATOM 1543 N N . THR A 1 200 ? 4.358 -14.254 7.179 1.00 96.25 200 THR A N 1
ATOM 1544 C CA . THR A 1 200 ? 3.792 -12.975 7.586 1.00 96.25 200 THR A CA 1
ATOM 1545 C C . THR A 1 200 ? 3.965 -12.745 9.082 1.00 96.25 200 THR A C 1
ATOM 1547 O O . THR A 1 200 ? 3.533 -13.534 9.922 1.00 96.25 200 THR A O 1
ATOM 1550 N N . SER A 1 201 ? 4.571 -11.610 9.409 1.00 95.38 201 SER A N 1
ATOM 1551 C CA . SER A 1 201 ? 4.697 -11.092 10.770 1.00 95.38 201 SER A CA 1
ATOM 1552 C C . SER A 1 201 ? 3.459 -10.303 11.202 1.00 95.38 201 SER A C 1
ATOM 1554 O O . SER A 1 201 ? 3.108 -10.308 12.381 1.00 95.38 201 SER A O 1
ATOM 1556 N N . LEU A 1 202 ? 2.766 -9.667 10.251 1.00 97.75 202 LEU A N 1
ATOM 1557 C CA . LEU A 1 202 ? 1.594 -8.840 10.513 1.00 97.75 202 LEU A CA 1
ATOM 1558 C C . LEU A 1 202 ? 0.617 -8.870 9.331 1.00 97.75 202 LEU A C 1
ATOM 1560 O O . LEU A 1 202 ? 0.968 -8.498 8.215 1.00 97.75 202 LEU A O 1
ATOM 1564 N N . ALA A 1 203 ? -0.627 -9.269 9.573 1.00 98.25 203 ALA A N 1
ATOM 1565 C CA . ALA A 1 203 ? -1.713 -9.148 8.603 1.00 98.25 203 ALA A CA 1
ATOM 1566 C C . ALA A 1 203 ? -2.763 -8.172 9.129 1.00 98.25 203 ALA A C 1
ATOM 1568 O O . ALA A 1 203 ? -3.031 -8.139 10.329 1.00 98.25 203 ALA A O 1
ATOM 1569 N N . MET A 1 204 ? -3.375 -7.382 8.256 1.00 98.25 204 MET A N 1
ATOM 1570 C CA . MET A 1 204 ? -4.400 -6.418 8.643 1.00 98.25 204 MET A CA 1
ATOM 1571 C C . MET A 1 204 ? -5.506 -6.312 7.612 1.00 98.25 204 MET A C 1
ATOM 1573 O O . MET A 1 204 ? -5.317 -6.652 6.451 1.00 98.25 204 MET A O 1
ATOM 1577 N N . VAL A 1 205 ? -6.672 -5.859 8.056 1.00 98.25 205 VAL A N 1
ATOM 1578 C CA . VAL A 1 205 ? -7.839 -5.657 7.202 1.00 98.25 205 VAL A CA 1
ATOM 1579 C C . VAL A 1 205 ? -8.533 -4.359 7.585 1.00 98.25 205 VAL A C 1
ATOM 1581 O O . VAL A 1 205 ? -8.773 -4.089 8.766 1.00 98.25 205 VAL A O 1
ATOM 1584 N N . THR A 1 206 ? -8.854 -3.548 6.582 1.00 97.75 206 THR A N 1
ATOM 1585 C CA . THR A 1 206 ? -9.692 -2.358 6.759 1.00 97.75 206 THR A CA 1
ATOM 1586 C C . THR A 1 206 ? -11.167 -2.741 6.673 1.00 97.75 206 THR A C 1
ATOM 1588 O O . THR A 1 206 ? -11.551 -3.612 5.894 1.00 97.75 206 THR A O 1
ATOM 1591 N N . TRP A 1 207 ? -12.017 -2.089 7.468 1.00 97.19 207 TRP A N 1
ATOM 1592 C CA . TRP A 1 207 ? -13.452 -2.382 7.555 1.00 97.19 207 TRP A CA 1
ATOM 1593 C C . TRP A 1 207 ? -14.340 -1.133 7.437 1.00 97.19 207 TRP A C 1
ATOM 1595 O O . TRP A 1 207 ? -15.434 -1.042 7.998 1.00 97.19 207 TRP A O 1
ATOM 1605 N N . GLY A 1 208 ? -13.883 -0.150 6.658 1.00 93.00 208 GLY A N 1
ATOM 1606 C CA . GLY A 1 208 ? -14.625 1.082 6.389 1.00 93.00 208 GLY A CA 1
ATOM 1607 C C . GLY A 1 208 ? -14.887 1.888 7.663 1.00 93.00 208 GLY A C 1
ATOM 1608 O O . GLY A 1 208 ? -13.963 2.190 8.410 1.00 93.00 208 GLY A O 1
ATOM 1609 N N . ALA A 1 209 ? -16.152 2.231 7.917 1.00 92.81 209 ALA A N 1
ATOM 1610 C CA . ALA A 1 209 ? -16.550 3.037 9.075 1.00 92.81 209 ALA A CA 1
ATOM 1611 C C . ALA A 1 209 ? -16.306 2.352 10.434 1.00 92.81 209 ALA A C 1
ATOM 1613 O O . ALA A 1 209 ? -16.376 3.018 11.460 1.00 92.81 209 ALA A O 1
ATOM 1614 N N . GLU A 1 210 ? -16.025 1.047 10.456 1.00 95.25 210 GLU A N 1
ATOM 1615 C CA . GLU A 1 210 ? -15.704 0.310 11.685 1.00 95.25 210 GLU A CA 1
ATOM 1616 C C . GLU A 1 210 ? -14.207 0.360 12.036 1.00 95.25 210 GLU A C 1
ATOM 1618 O O . GLU A 1 210 ? -13.822 -0.098 13.107 1.00 95.25 210 GLU A O 1
ATOM 1623 N N . GLY A 1 211 ? -13.363 0.941 11.174 1.00 96.69 211 GLY A N 1
ATOM 1624 C CA . GLY A 1 211 ? -11.921 1.064 11.392 1.00 96.69 211 GLY A CA 1
ATOM 1625 C C . GLY A 1 211 ? -11.135 -0.083 10.770 1.00 96.69 211 GLY A C 1
ATOM 1626 O O . GLY A 1 211 ? -11.407 -0.475 9.634 1.00 96.69 211 GLY A O 1
ATOM 1627 N N . ALA A 1 212 ? -10.138 -0.601 11.481 1.00 98.12 212 ALA A N 1
ATOM 1628 C CA . ALA A 1 212 ? -9.279 -1.678 11.000 1.00 98.12 212 ALA A CA 1
ATOM 1629 C C . ALA A 1 212 ? -8.911 -2.661 12.117 1.00 98.12 212 ALA A C 1
ATOM 1631 O O . ALA A 1 212 ? -8.976 -2.354 13.308 1.00 98.12 212 ALA A O 1
ATOM 1632 N N . CYS A 1 213 ? -8.516 -3.867 11.724 1.00 98.06 213 CYS A N 1
ATOM 1633 C CA . CYS A 1 213 ? -7.960 -4.871 12.626 1.00 98.06 213 CYS A CA 1
ATOM 1634 C C . CYS A 1 213 ? -6.608 -5.342 12.097 1.00 98.06 213 CYS A C 1
ATOM 1636 O O . CYS A 1 213 ? -6.392 -5.359 10.886 1.00 98.06 213 CYS A O 1
ATOM 1638 N N . CYS A 1 214 ? -5.727 -5.786 12.988 1.00 97.31 214 CYS A N 1
ATOM 1639 C CA . CYS A 1 214 ? -4.505 -6.489 12.624 1.00 97.31 214 CYS A CA 1
ATOM 1640 C C . CYS A 1 214 ? -4.267 -7.705 13.521 1.00 97.31 214 CYS A C 1
ATOM 1642 O O . CYS A 1 214 ? -4.735 -7.765 14.656 1.00 97.31 214 CYS A O 1
ATOM 1644 N N . ILE A 1 215 ? -3.563 -8.701 12.992 1.00 97.06 215 ILE A N 1
ATOM 1645 C CA . ILE A 1 215 ? -3.183 -9.928 13.681 1.00 97.06 215 ILE A CA 1
ATOM 1646 C C . ILE A 1 215 ? -1.699 -10.200 13.442 1.00 97.06 215 ILE A C 1
ATOM 1648 O O . ILE A 1 215 ? -1.223 -10.095 12.311 1.00 97.06 215 ILE A O 1
ATOM 1652 N N . SER A 1 216 ? -0.974 -10.584 14.493 1.00 94.50 216 SER A N 1
ATOM 1653 C CA . SER A 1 216 ? 0.311 -11.285 14.351 1.00 94.50 216 SER A CA 1
ATOM 1654 C C . SER A 1 216 ? 0.001 -12.765 14.107 1.00 94.50 216 SER A C 1
ATOM 1656 O O . SER A 1 216 ? -0.524 -13.406 15.024 1.00 94.50 216 SER A O 1
ATOM 1658 N N . PRO A 1 217 ? 0.276 -13.350 12.921 1.00 88.38 217 PRO A N 1
ATOM 1659 C CA . PRO A 1 217 ? -0.010 -14.767 12.669 1.00 88.38 217 PRO A CA 1
ATOM 1660 C C . PRO A 1 217 ? 0.702 -15.701 13.657 1.00 88.38 217 PRO A C 1
ATOM 1662 O O . PRO A 1 217 ? 0.155 -16.733 14.045 1.00 88.38 217 PRO A O 1
ATOM 1665 N N . LYS A 1 218 ? 1.888 -15.298 14.133 1.00 87.62 218 LYS A N 1
ATOM 1666 C CA . LYS A 1 218 ? 2.686 -16.046 15.111 1.00 87.62 218 LYS A CA 1
ATOM 1667 C C . LYS A 1 218 ? 2.047 -16.068 16.500 1.00 87.62 218 LYS A C 1
ATOM 1669 O O . LYS A 1 218 ? 1.935 -17.131 17.106 1.00 87.62 218 LYS A O 1
ATOM 1674 N N . ASP A 1 219 ? 1.629 -14.906 17.000 1.00 87.00 219 ASP A N 1
ATOM 1675 C CA . ASP A 1 219 ? 1.117 -14.771 18.372 1.00 87.00 219 ASP A CA 1
ATOM 1676 C C . ASP A 1 219 ? -0.403 -14.957 18.445 1.00 87.00 219 ASP A C 1
ATOM 1678 O O . ASP A 1 219 ? -0.975 -15.089 19.528 1.00 87.00 219 ASP A O 1
ATOM 1682 N N . ARG A 1 220 ? -1.067 -14.942 17.281 1.00 88.75 220 ARG A N 1
ATOM 1683 C CA . ARG A 1 220 ? -2.524 -14.983 17.092 1.00 88.75 220 ARG A CA 1
ATOM 1684 C C . ARG A 1 220 ? -3.272 -13.920 17.900 1.00 88.75 220 ARG A C 1
ATOM 1686 O O . ARG A 1 220 ? -4.467 -14.063 18.172 1.00 88.75 220 ARG A O 1
ATOM 1693 N N . GLN A 1 221 ? -2.568 -12.855 18.278 1.00 89.25 221 GLN A N 1
ATOM 1694 C CA . GLN A 1 221 ? -3.131 -11.711 18.973 1.00 89.25 221 GLN A CA 1
ATOM 1695 C C . GLN A 1 221 ? -3.723 -10.756 17.953 1.00 89.25 221 GLN A C 1
ATOM 1697 O O . GLN A 1 221 ? -3.031 -10.300 17.044 1.00 89.25 221 GLN A O 1
ATOM 1702 N N . LEU A 1 222 ? -5.013 -10.488 18.123 1.00 94.81 222 LEU A N 1
ATOM 1703 C CA . LEU A 1 222 ? -5.750 -9.538 17.316 1.00 94.81 222 LEU A CA 1
ATOM 1704 C C . LEU A 1 222 ? -5.785 -8.189 18.033 1.00 94.81 222 LEU A C 1
ATOM 1706 O O . LEU A 1 222 ? -6.173 -8.119 19.201 1.00 94.81 222 LEU A O 1
ATOM 1710 N N . VAL A 1 223 ? -5.450 -7.132 17.309 1.00 95.75 223 VAL A N 1
ATOM 1711 C CA . VAL A 1 223 ? -5.595 -5.741 17.731 1.00 95.75 223 VAL A CA 1
ATOM 1712 C C . VAL A 1 223 ? -6.643 -5.087 16.836 1.00 95.75 223 VAL A C 1
ATOM 1714 O O . VAL A 1 223 ? -6.716 -5.362 15.637 1.00 95.75 223 VAL A O 1
ATOM 1717 N N . LYS A 1 224 ? -7.498 -4.255 17.428 1.00 96.81 224 LYS A N 1
ATOM 1718 C CA . LYS A 1 224 ? -8.563 -3.538 16.722 1.00 96.81 224 LYS A CA 1
ATOM 1719 C C . LYS A 1 224 ? -8.403 -2.052 16.977 1.00 96.81 224 LYS A C 1
ATOM 1721 O O . LYS A 1 224 ? -8.198 -1.667 18.123 1.00 96.81 224 LYS A O 1
ATOM 1726 N N . SER A 1 225 ? -8.571 -1.257 15.932 1.00 96.62 225 SER A N 1
ATOM 1727 C CA . SER A 1 225 ? -8.632 0.194 16.018 1.00 96.62 225 SER A CA 1
ATOM 1728 C C . SER A 1 225 ? -9.933 0.670 15.375 1.00 96.62 225 SER A C 1
ATOM 1730 O O . SER A 1 225 ? -10.076 0.582 14.149 1.00 96.62 225 SER A O 1
ATOM 1732 N N . PRO A 1 226 ? -10.932 1.078 16.176 1.00 95.69 226 PRO A N 1
ATOM 1733 C CA . PRO A 1 226 ? -12.196 1.571 15.654 1.00 95.69 226 PRO A CA 1
ATOM 1734 C C . PRO A 1 226 ? -12.077 3.019 15.164 1.00 95.69 226 PRO A C 1
ATOM 1736 O O . PRO A 1 226 ? -11.284 3.805 15.676 1.00 95.69 226 PRO A O 1
ATOM 1739 N N . VAL A 1 227 ? -12.948 3.420 14.233 1.00 92.75 227 VAL A N 1
ATOM 1740 C CA . VAL A 1 227 ? -13.193 4.853 14.000 1.00 92.75 227 VAL A CA 1
ATOM 1741 C C . VAL A 1 227 ? -13.975 5.396 15.193 1.00 92.75 227 VAL A C 1
ATOM 1743 O O . VAL A 1 227 ? -15.171 5.148 15.332 1.00 92.75 227 VAL A O 1
ATOM 1746 N N . GLU A 1 228 ? -13.299 6.128 16.073 1.00 82.38 228 GLU A N 1
ATOM 1747 C CA . GLU A 1 228 ? -13.899 6.566 17.335 1.00 82.38 228 GLU A CA 1
ATOM 1748 C C . GLU A 1 228 ? -15.007 7.599 17.176 1.00 82.38 228 GLU A C 1
ATOM 1750 O O . GLU A 1 228 ? -16.047 7.536 17.832 1.00 82.38 228 GLU A O 1
ATOM 1755 N N . THR A 1 229 ? -14.761 8.590 16.319 1.00 82.31 229 THR A N 1
ATOM 1756 C CA . THR A 1 229 ? -15.718 9.656 16.048 1.00 82.31 229 THR A CA 1
ATOM 1757 C C . THR A 1 229 ? -16.358 9.381 14.700 1.00 82.31 229 THR A C 1
ATOM 1759 O O . THR A 1 229 ? -15.670 9.482 13.681 1.00 82.31 229 THR A O 1
ATOM 1762 N N . PRO A 1 230 ? -17.668 9.070 14.661 1.00 82.50 230 PRO A N 1
ATOM 1763 C CA . PRO A 1 230 ? -18.369 8.879 13.408 1.00 82.50 230 PRO A CA 1
ATOM 1764 C C . PRO A 1 230 ? -18.172 10.081 12.489 1.00 82.50 230 PRO A C 1
ATOM 1766 O O . PRO A 1 230 ? -18.425 11.232 12.863 1.00 82.50 230 PRO A O 1
ATOM 1769 N N . VAL A 1 231 ? -17.730 9.800 11.269 1.00 86.00 231 VAL A N 1
ATOM 1770 C CA . VAL A 1 231 ? -17.552 10.814 10.234 1.00 86.00 231 VAL A CA 1
ATOM 1771 C C . VAL A 1 231 ? -18.920 11.401 9.895 1.00 86.00 231 VAL A C 1
ATOM 1773 O O . VAL A 1 231 ? -19.785 10.715 9.355 1.00 86.00 231 VAL A O 1
ATOM 1776 N N . LYS A 1 232 ? -19.122 12.686 10.217 1.00 84.06 232 LYS A N 1
ATOM 1777 C CA . LYS A 1 232 ? -20.401 13.383 9.990 1.00 84.06 232 LYS A CA 1
ATOM 1778 C C . LYS A 1 232 ? -20.777 13.435 8.512 1.00 84.06 232 LYS A C 1
ATOM 1780 O O . LYS A 1 232 ? -21.952 13.352 8.172 1.00 84.06 232 LYS A O 1
ATOM 1785 N N . GLN A 1 233 ? -19.776 13.601 7.652 1.00 85.50 233 GLN A N 1
ATOM 1786 C CA . GLN A 1 233 ? -19.938 13.655 6.210 1.00 85.50 233 GLN A CA 1
ATOM 1787 C C . GLN A 1 233 ? -18.681 13.111 5.538 1.00 85.50 233 GLN A C 1
ATOM 1789 O O . GLN A 1 233 ? -17.580 13.605 5.775 1.00 85.50 233 GLN A O 1
ATOM 1794 N N . VAL A 1 234 ? -18.859 12.103 4.686 1.00 87.69 234 VAL A N 1
ATOM 1795 C CA . VAL A 1 234 ? -17.800 11.628 3.793 1.00 87.69 234 VAL A CA 1
ATOM 1796 C C . VAL A 1 234 ? -17.739 12.585 2.607 1.00 87.69 234 VAL A C 1
ATOM 1798 O O . VAL A 1 234 ? -18.697 12.678 1.839 1.00 87.69 234 VAL A O 1
ATOM 1801 N N . VAL A 1 235 ? -16.628 13.305 2.481 1.00 88.12 235 VAL A N 1
ATOM 1802 C CA . VAL A 1 235 ? -16.366 14.236 1.378 1.00 88.12 235 VAL A CA 1
ATOM 1803 C C . VAL A 1 235 ? -15.758 13.465 0.215 1.00 88.12 235 VAL A C 1
ATOM 1805 O O . VAL A 1 235 ? -16.396 13.338 -0.828 1.00 88.12 235 VAL A O 1
ATOM 1808 N N . ASP A 1 236 ? -14.596 12.839 0.410 1.00 85.69 236 ASP A N 1
ATOM 1809 C CA . ASP A 1 236 ? -13.947 12.009 -0.602 1.00 85.69 236 ASP A CA 1
ATOM 1810 C C . ASP A 1 236 ? -13.297 10.751 -0.017 1.00 85.69 236 ASP A C 1
ATOM 1812 O O . ASP A 1 236 ? -12.392 10.819 0.796 1.00 85.69 236 ASP A O 1
ATOM 1816 N N . SER A 1 237 ? -13.721 9.571 -0.474 1.00 87.25 237 SER A N 1
ATOM 1817 C CA . SER A 1 237 ? -13.224 8.267 -0.017 1.00 87.25 237 SER A CA 1
ATOM 1818 C C . SER A 1 237 ? -12.119 7.673 -0.897 1.00 87.25 237 SER A C 1
ATOM 1820 O O . SER A 1 237 ? -11.594 6.612 -0.569 1.00 87.25 237 SER A O 1
ATOM 1822 N N . VAL A 1 238 ? -11.772 8.309 -2.018 1.00 87.25 238 VAL A N 1
ATOM 1823 C CA . VAL A 1 238 ? -10.820 7.778 -3.010 1.00 87.25 238 VAL A CA 1
ATOM 1824 C C . VAL A 1 238 ? -9.414 7.677 -2.416 1.00 87.25 238 VAL A C 1
ATOM 1826 O O . VAL A 1 238 ? -8.893 8.658 -1.915 1.00 87.25 238 VAL A O 1
ATOM 1829 N N . GLY A 1 239 ? -8.795 6.500 -2.411 1.00 89.12 239 GLY A N 1
ATOM 1830 C CA . GLY A 1 239 ? -7.470 6.316 -1.801 1.00 89.12 239 GLY A CA 1
ATOM 1831 C C . GLY A 1 239 ? -7.446 6.407 -0.269 1.00 89.12 239 GLY A C 1
ATOM 1832 O O . GLY A 1 239 ? -6.393 6.620 0.325 1.00 89.12 239 GLY A O 1
ATOM 1833 N N . ALA A 1 240 ? -8.591 6.243 0.411 1.00 93.25 240 ALA A N 1
ATOM 1834 C CA . ALA A 1 240 ? -8.608 6.079 1.869 1.00 93.25 240 ALA A CA 1
ATOM 1835 C C . ALA A 1 240 ? -7.875 4.800 2.319 1.00 93.25 240 ALA A C 1
ATOM 1837 O O . ALA A 1 240 ? -7.194 4.828 3.341 1.00 93.25 240 ALA A O 1
ATOM 1838 N N . GLY A 1 241 ? -7.965 3.717 1.532 1.00 94.50 241 GLY A N 1
ATOM 1839 C CA . GLY A 1 241 ? -7.167 2.498 1.718 1.00 94.50 241 GLY A CA 1
ATOM 1840 C C . GLY A 1 241 ? -5.669 2.780 1.586 1.00 94.50 241 GLY A C 1
ATOM 1841 O O . GLY A 1 241 ? -4.928 2.569 2.538 1.00 94.50 241 GLY A O 1
ATOM 1842 N N . ASP A 1 242 ? -5.249 3.399 0.482 1.00 93.75 242 ASP A N 1
ATOM 1843 C CA . ASP A 1 242 ? -3.848 3.794 0.253 1.00 93.75 242 ASP A CA 1
ATOM 1844 C C . ASP A 1 242 ? -3.306 4.724 1.351 1.00 93.75 242 ASP A C 1
ATOM 1846 O O . ASP A 1 242 ? -2.140 4.657 1.740 1.00 93.75 242 ASP A O 1
ATOM 1850 N N . THR A 1 243 ? -4.163 5.602 1.881 1.00 96.19 243 THR A N 1
ATOM 1851 C CA . THR A 1 243 ? -3.829 6.484 3.007 1.00 96.19 243 THR A CA 1
ATOM 1852 C C . THR A 1 243 ? -3.611 5.679 4.289 1.00 96.19 243 THR A C 1
ATOM 1854 O O . THR A 1 243 ? -2.647 5.932 5.011 1.00 96.19 243 THR A O 1
ATOM 1857 N N . PHE A 1 244 ? -4.468 4.692 4.565 1.00 97.69 244 PHE A N 1
ATOM 1858 C CA . PHE A 1 244 ? -4.276 3.759 5.676 1.00 97.69 244 PHE A CA 1
ATOM 1859 C C . PHE A 1 244 ? -2.958 2.985 5.522 1.00 97.69 244 PHE A C 1
ATOM 1861 O O . PHE A 1 244 ? -2.167 2.930 6.463 1.00 97.69 244 PHE A O 1
ATOM 1868 N N . VAL A 1 245 ? -2.672 2.457 4.327 1.00 97.25 245 VAL A N 1
ATOM 1869 C CA . VAL A 1 245 ? -1.412 1.760 4.023 1.00 97.25 245 VAL A CA 1
ATOM 1870 C C . VAL A 1 245 ? -0.216 2.683 4.256 1.00 97.25 245 VAL A C 1
ATOM 1872 O O . VAL A 1 245 ? 0.729 2.292 4.937 1.00 97.25 245 VAL A O 1
ATOM 1875 N N . ALA A 1 246 ? -0.269 3.932 3.785 1.00 94.75 246 ALA A N 1
ATOM 1876 C CA . ALA A 1 246 ? 0.779 4.922 4.031 1.00 94.75 246 ALA A CA 1
ATOM 1877 C C . ALA A 1 246 ? 0.998 5.185 5.531 1.00 94.75 246 ALA A C 1
ATOM 1879 O O . ALA A 1 246 ? 2.145 5.245 5.971 1.00 94.75 246 ALA A O 1
ATOM 1880 N N . GLY A 1 247 ? -0.076 5.296 6.320 1.00 95.31 247 GLY A N 1
ATOM 1881 C CA . GLY A 1 247 ? 0.004 5.454 7.775 1.00 95.31 247 GLY A CA 1
ATOM 1882 C C . GLY A 1 247 ? 0.623 4.241 8.475 1.00 95.31 247 GLY A C 1
ATOM 1883 O O . GLY A 1 247 ? 1.475 4.405 9.347 1.00 95.31 247 GLY A O 1
ATOM 1884 N N . MET A 1 248 ? 0.266 3.026 8.051 1.00 96.88 248 MET A N 1
ATOM 1885 C CA . MET A 1 248 ? 0.865 1.795 8.574 1.00 96.88 248 MET A CA 1
ATOM 1886 C C . MET A 1 248 ? 2.344 1.684 8.212 1.00 96.88 248 MET A C 1
ATOM 1888 O O . MET A 1 248 ? 3.156 1.388 9.080 1.00 96.88 248 MET A O 1
ATOM 1892 N N . LEU A 1 249 ? 2.718 1.949 6.957 1.00 94.62 249 LEU A N 1
ATOM 1893 C CA . LEU A 1 249 ? 4.120 1.943 6.529 1.00 94.62 249 LEU A CA 1
ATOM 1894 C C . LEU A 1 249 ? 4.935 2.983 7.302 1.00 94.62 249 LEU A C 1
ATOM 1896 O O . LEU A 1 249 ? 6.033 2.680 7.756 1.00 94.62 249 LEU A O 1
ATOM 1900 N N . TYR A 1 250 ? 4.381 4.177 7.517 1.00 92.31 250 TYR A N 1
ATOM 1901 C CA . TYR A 1 250 ? 5.009 5.198 8.347 1.00 92.31 250 TYR A CA 1
ATOM 1902 C C . TYR A 1 250 ? 5.268 4.699 9.777 1.00 92.31 250 TYR A C 1
ATOM 1904 O O . TYR A 1 250 ? 6.393 4.801 10.265 1.00 92.31 250 TYR A O 1
ATOM 1912 N N . GLY A 1 251 ? 4.262 4.105 10.427 1.00 92.44 251 GLY A N 1
ATOM 1913 C CA . GLY A 1 251 ? 4.406 3.544 11.773 1.00 92.44 251 GLY A CA 1
ATOM 1914 C C . GLY A 1 251 ? 5.430 2.404 11.841 1.00 92.44 251 GLY A C 1
ATOM 1915 O O . GLY A 1 251 ? 6.324 2.405 12.683 1.00 92.44 251 GLY A O 1
ATOM 1916 N N . LEU A 1 252 ? 5.357 1.462 10.899 1.00 92.62 252 LEU A N 1
ATOM 1917 C CA . LEU A 1 252 ? 6.205 0.267 10.877 1.00 92.62 252 LEU A CA 1
ATOM 1918 C C . LEU A 1 252 ? 7.660 0.550 10.484 1.00 92.62 252 LEU A C 1
ATOM 1920 O O . LEU A 1 252 ? 8.542 -0.218 10.860 1.00 92.62 252 LEU A O 1
ATOM 1924 N N . ILE A 1 253 ? 7.918 1.610 9.714 1.00 89.00 253 ILE A N 1
ATOM 1925 C CA . ILE A 1 253 ? 9.248 1.891 9.154 1.00 89.00 253 ILE A CA 1
ATOM 1926 C C . ILE A 1 253 ? 9.897 3.077 9.860 1.00 89.00 253 ILE A C 1
ATOM 1928 O O . ILE A 1 253 ? 11.044 2.996 10.297 1.00 89.00 253 ILE A O 1
ATOM 1932 N N . CYS A 1 254 ? 9.175 4.187 9.981 1.00 86.31 254 CYS A N 1
ATOM 1933 C CA . CYS A 1 254 ? 9.722 5.455 10.462 1.00 86.31 254 CYS A CA 1
ATOM 1934 C C . CYS A 1 254 ? 9.587 5.630 11.979 1.00 86.31 254 CYS A C 1
ATOM 1936 O O . CYS A 1 254 ? 10.253 6.494 12.548 1.00 86.31 254 CYS A O 1
ATOM 1938 N N . GLN A 1 255 ? 8.724 4.829 12.612 1.00 87.94 255 GLN A N 1
ATOM 1939 C CA . GLN A 1 255 ? 8.441 4.862 14.048 1.00 87.94 255 GLN A CA 1
ATOM 1940 C C . GLN A 1 255 ? 8.726 3.524 14.738 1.00 87.94 255 GLN A C 1
ATOM 1942 O O . GLN A 1 255 ? 8.292 3.318 15.868 1.00 87.94 255 GLN A O 1
ATOM 1947 N N . ALA A 1 256 ? 9.474 2.623 14.094 1.00 85.56 256 ALA A N 1
ATOM 1948 C CA . ALA A 1 256 ? 9.700 1.259 14.574 1.00 85.56 256 ALA A CA 1
ATOM 1949 C C . ALA A 1 256 ? 10.276 1.180 16.005 1.00 85.56 256 ALA A C 1
ATOM 1951 O O . ALA A 1 256 ? 10.009 0.219 16.723 1.00 85.56 256 ALA A O 1
ATOM 1952 N N . ASP A 1 257 ? 11.045 2.189 16.433 1.00 84.69 257 ASP A N 1
ATOM 1953 C CA . ASP A 1 257 ? 11.636 2.248 17.780 1.00 84.69 257 ASP A CA 1
ATOM 1954 C C . ASP A 1 257 ? 10.726 2.917 18.825 1.00 84.69 257 ASP A C 1
ATOM 1956 O O . ASP A 1 257 ? 10.989 2.835 20.027 1.00 84.69 257 ASP A O 1
ATOM 1960 N N . ALA A 1 258 ? 9.679 3.615 18.381 1.00 86.75 258 ALA A N 1
ATOM 1961 C CA . ALA A 1 258 ? 8.826 4.449 19.224 1.00 86.75 258 ALA A CA 1
ATOM 1962 C C . ALA A 1 258 ? 7.395 3.914 19.349 1.00 86.75 258 ALA A C 1
ATOM 1964 O O . ALA A 1 258 ? 6.738 4.148 20.367 1.00 86.75 258 ALA A O 1
ATOM 1965 N N . TRP A 1 259 ? 6.882 3.256 18.311 1.00 91.12 259 TRP A N 1
ATOM 1966 C CA . TRP A 1 259 ? 5.490 2.836 18.207 1.00 91.12 259 TRP A CA 1
ATOM 1967 C C . TRP A 1 259 ? 5.387 1.318 18.249 1.00 91.12 259 TRP A C 1
ATOM 1969 O O . TRP A 1 259 ? 6.164 0.601 17.624 1.00 91.12 259 TRP A O 1
ATOM 1979 N N . ASP A 1 260 ? 4.384 0.826 18.969 1.00 91.62 260 ASP A N 1
ATOM 1980 C CA . ASP A 1 260 ? 3.944 -0.551 18.810 1.00 91.62 260 ASP A CA 1
ATOM 1981 C C . ASP A 1 260 ? 2.946 -0.668 17.642 1.00 91.62 260 ASP A C 1
ATOM 1983 O O . ASP A 1 260 ? 2.573 0.306 16.972 1.00 91.62 260 ASP A O 1
ATOM 1987 N N . VAL A 1 261 ? 2.516 -1.902 17.374 1.00 93.38 261 VAL A N 1
ATOM 1988 C CA . VAL A 1 261 ? 1.551 -2.194 16.307 1.00 93.38 261 VAL A CA 1
ATOM 1989 C C . VAL A 1 261 ? 0.208 -1.502 16.559 1.00 93.38 261 VAL A C 1
ATOM 1991 O O . VAL A 1 261 ? -0.414 -1.043 15.605 1.00 93.38 261 VAL A O 1
ATOM 1994 N N . THR A 1 262 ? -0.230 -1.401 17.817 1.00 94.44 262 THR A N 1
ATOM 1995 C CA . THR A 1 262 ? -1.496 -0.746 18.184 1.00 94.44 262 THR A CA 1
ATOM 1996 C C . THR A 1 262 ? -1.457 0.732 17.828 1.00 94.44 262 THR A C 1
ATOM 1998 O O . THR A 1 262 ? -2.339 1.215 17.130 1.00 94.44 262 THR A O 1
ATOM 2001 N N . HIS A 1 263 ? -0.387 1.425 18.213 1.00 93.62 263 HIS A N 1
ATOM 2002 C CA . HIS A 1 263 ? -0.193 2.834 17.900 1.00 93.62 263 HIS A CA 1
ATOM 2003 C C . HIS A 1 263 ? -0.126 3.063 16.383 1.00 93.62 263 HIS A C 1
ATOM 2005 O O . HIS A 1 263 ? -0.791 3.955 15.860 1.00 93.62 263 HIS A O 1
ATOM 2011 N N . SER A 1 264 ? 0.604 2.215 15.654 1.00 94.81 264 SER A N 1
ATOM 2012 C CA . SER A 1 264 ? 0.656 2.290 14.187 1.00 94.81 264 SER A CA 1
ATOM 2013 C C . SER A 1 264 ? -0.730 2.117 13.553 1.00 94.81 264 SER A C 1
ATOM 2015 O O . SER A 1 264 ? -1.085 2.861 12.639 1.00 94.81 264 SER A O 1
ATOM 2017 N N . LEU A 1 265 ? -1.529 1.175 14.070 1.00 96.62 265 LEU A N 1
ATOM 2018 C CA . LEU A 1 265 ? -2.895 0.925 13.612 1.00 96.62 265 LEU A CA 1
ATOM 2019 C C . LEU A 1 265 ? -3.815 2.119 13.888 1.00 96.62 265 LEU A C 1
ATOM 2021 O O . LEU A 1 265 ? -4.513 2.567 12.979 1.00 96.62 265 LEU A O 1
ATOM 2025 N N . ASP A 1 266 ? -3.784 2.658 15.108 1.00 95.62 266 ASP A N 1
ATOM 2026 C CA . ASP A 1 266 ? -4.592 3.816 15.499 1.00 95.62 266 ASP A CA 1
ATOM 2027 C C . ASP A 1 266 ? -4.251 5.050 14.666 1.00 95.62 266 ASP A C 1
ATOM 2029 O O . ASP A 1 266 ? -5.142 5.747 14.174 1.00 95.62 266 ASP A O 1
ATOM 2033 N N . PHE A 1 267 ? -2.960 5.287 14.431 1.00 95.12 267 PHE A N 1
ATOM 2034 C CA . PHE A 1 267 ? -2.503 6.368 13.573 1.00 95.12 267 PHE A CA 1
ATOM 2035 C C . PHE A 1 267 ? -3.010 6.210 12.134 1.00 95.12 267 PHE A C 1
ATOM 2037 O O . PHE A 1 267 ? -3.541 7.159 11.553 1.00 95.12 267 PHE A O 1
ATOM 2044 N N . ALA A 1 268 ? -2.896 5.010 11.560 1.00 96.56 268 ALA A N 1
ATOM 2045 C CA . ALA A 1 268 ? -3.355 4.730 10.205 1.00 96.56 268 ALA A CA 1
ATOM 2046 C C . ALA A 1 268 ? -4.878 4.892 10.053 1.00 96.56 268 ALA A C 1
ATOM 2048 O O . ALA A 1 268 ? -5.342 5.463 9.061 1.00 96.56 268 ALA A O 1
ATOM 2049 N N . VAL A 1 269 ? -5.663 4.447 11.044 1.00 96.75 269 VAL A N 1
ATOM 2050 C CA . VAL A 1 269 ? -7.122 4.646 11.072 1.00 96.75 269 VAL A CA 1
ATOM 2051 C C . VAL A 1 269 ? -7.467 6.128 11.190 1.00 96.75 269 VAL A C 1
ATOM 2053 O O . VAL A 1 269 ? -8.314 6.611 10.434 1.00 96.75 269 VAL A O 1
ATOM 2056 N N . ALA A 1 270 ? -6.804 6.875 12.075 1.00 95.19 270 ALA A N 1
ATOM 2057 C CA . ALA A 1 270 ? -7.025 8.311 12.229 1.00 95.19 270 ALA A CA 1
ATOM 2058 C C . ALA A 1 270 ? -6.696 9.082 10.940 1.00 95.19 270 ALA A C 1
ATOM 2060 O O . ALA A 1 270 ? -7.480 9.929 10.505 1.00 95.19 270 ALA A O 1
ATOM 2061 N N . LEU A 1 271 ? -5.586 8.743 10.284 1.00 95.25 271 LEU A N 1
ATOM 2062 C CA . LEU A 1 271 ? -5.157 9.363 9.034 1.00 95.25 271 LEU A CA 1
ATOM 2063 C C . LEU A 1 271 ? -6.143 9.092 7.887 1.00 95.25 271 LEU A C 1
ATOM 2065 O O . LEU A 1 271 ? -6.562 10.021 7.195 1.00 95.25 271 LEU A O 1
ATOM 2069 N N . ALA A 1 272 ? -6.590 7.844 7.720 1.00 95.62 272 ALA A N 1
ATOM 2070 C CA . ALA A 1 272 ? -7.608 7.498 6.728 1.00 95.62 272 ALA A CA 1
ATOM 2071 C C . ALA A 1 272 ? -8.968 8.149 7.041 1.00 95.62 272 ALA A C 1
ATOM 2073 O O . ALA A 1 272 ? -9.658 8.626 6.138 1.00 95.62 272 ALA A O 1
ATOM 2074 N N . THR A 1 273 ? -9.333 8.248 8.322 1.00 94.69 273 THR A N 1
ATOM 2075 C CA . THR A 1 273 ? -10.545 8.947 8.781 1.00 94.69 273 THR A CA 1
ATOM 2076 C C . THR A 1 273 ? -10.484 10.440 8.460 1.00 94.69 273 THR A C 1
ATOM 2078 O O . THR A 1 273 ? -11.479 11.042 8.050 1.00 94.69 273 THR A O 1
ATOM 2081 N N . LEU A 1 274 ? -9.317 11.063 8.610 1.00 93.50 274 LEU A N 1
ATOM 2082 C CA . LEU A 1 274 ? -9.101 12.455 8.233 1.00 93.50 274 LEU A CA 1
ATOM 2083 C C . LEU A 1 274 ? -9.193 12.647 6.713 1.00 93.50 274 LEU A C 1
ATOM 2085 O O . LEU A 1 274 ? -9.794 13.620 6.248 1.00 93.50 274 LEU A O 1
ATOM 2089 N N . LYS A 1 275 ? -8.660 11.691 5.945 1.00 94.25 275 LYS A N 1
ATOM 2090 C CA . LYS A 1 275 ? -8.722 11.692 4.483 1.00 94.25 275 LYS A CA 1
ATOM 2091 C C . LYS A 1 275 ? -10.148 11.664 3.962 1.00 94.25 275 LYS A C 1
ATOM 2093 O O . LYS A 1 275 ? -10.464 12.417 3.048 1.00 94.25 275 LYS A O 1
ATOM 2098 N N . VAL A 1 276 ? -11.033 10.856 4.550 1.00 93.06 276 VAL A N 1
ATOM 2099 C CA . VAL A 1 276 ? -12.416 10.760 4.047 1.00 93.06 276 VAL A CA 1
ATOM 2100 C C . VAL A 1 276 ? -13.244 12.041 4.221 1.00 93.06 276 VAL A C 1
ATOM 2102 O O . VAL A 1 276 ? -14.320 12.163 3.636 1.00 93.06 276 VAL A O 1
ATOM 2105 N N . GLN A 1 277 ? -12.754 13.004 5.006 1.00 92.12 277 GLN A N 1
ATOM 2106 C CA . GLN A 1 277 ? -13.433 14.257 5.354 1.00 92.12 277 GLN A CA 1
ATOM 2107 C C . GLN A 1 277 ? -12.986 15.465 4.515 1.00 92.12 277 GLN A C 1
ATOM 2109 O O . GLN A 1 277 ? -13.409 16.586 4.788 1.00 92.12 277 GLN A O 1
ATOM 2114 N N . ARG A 1 278 ? -12.141 15.262 3.501 1.00 90.88 278 ARG A N 1
ATOM 2115 C CA . ARG A 1 278 ? -11.608 16.316 2.621 1.00 90.88 278 ARG A CA 1
ATOM 2116 C C . ARG A 1 278 ? -11.505 15.818 1.185 1.00 90.88 278 ARG A C 1
ATOM 2118 O O . ARG A 1 278 ? -11.573 14.616 0.972 1.00 90.88 278 ARG A O 1
ATOM 2125 N N . GLU A 1 279 ? -11.326 16.727 0.231 1.00 89.19 279 GLU A N 1
ATOM 2126 C CA . GLU A 1 279 ? -10.990 16.375 -1.155 1.00 89.19 279 GLU A CA 1
ATOM 2127 C C . GLU A 1 279 ? -9.471 16.219 -1.319 1.00 89.19 279 GLU A C 1
ATOM 2129 O O . GLU A 1 279 ? -8.698 17.019 -0.787 1.00 89.19 279 GLU A O 1
ATOM 2134 N N . GLY A 1 280 ? -9.047 15.196 -2.068 1.00 87.25 280 GLY A N 1
ATOM 2135 C CA . GLY A 1 280 ? -7.633 14.934 -2.341 1.00 87.25 280 GLY A CA 1
ATOM 2136 C C . GLY A 1 280 ? -6.809 14.577 -1.097 1.00 87.25 280 GLY A C 1
ATOM 2137 O O . GLY A 1 280 ? -7.341 14.167 -0.062 1.00 87.25 280 GLY A O 1
ATOM 2138 N N . PHE A 1 281 ? -5.486 14.711 -1.218 1.00 89.31 281 PHE A N 1
ATOM 2139 C CA . PHE A 1 281 ? -4.525 14.312 -0.182 1.00 89.31 281 PHE A CA 1
ATOM 2140 C C . PHE A 1 281 ? -3.756 15.484 0.441 1.00 89.31 281 PHE A C 1
ATOM 2142 O O . PHE A 1 281 ? -3.005 15.276 1.392 1.00 89.31 281 PHE A O 1
ATOM 2149 N N . GLY A 1 282 ? -3.919 16.707 -0.072 1.00 88.50 282 GLY A N 1
ATOM 2150 C CA . GLY A 1 282 ? -3.147 17.871 0.366 1.00 88.50 282 GLY A CA 1
ATOM 2151 C C . GLY A 1 282 ? -3.300 18.171 1.864 1.00 88.50 282 GLY A C 1
ATOM 2152 O O . GLY A 1 282 ? -4.410 18.148 2.403 1.00 88.50 282 GLY A O 1
ATOM 2153 N N . GLY A 1 283 ? -2.176 18.450 2.531 1.00 86.62 283 GLY A N 1
ATOM 2154 C CA . GLY A 1 283 ? -2.122 18.852 3.943 1.00 86.62 283 GLY A CA 1
ATOM 2155 C C . GLY A 1 283 ? -2.474 17.752 4.951 1.00 86.62 283 GLY A C 1
ATOM 2156 O O . GLY A 1 283 ? -2.636 18.043 6.131 1.00 86.62 283 GLY A O 1
ATOM 2157 N N . LEU A 1 284 ? -2.612 16.489 4.528 1.00 89.94 284 LEU A N 1
ATOM 2158 C CA . LEU A 1 284 ? -2.899 15.376 5.441 1.00 89.94 284 LEU A CA 1
ATOM 2159 C C . LEU A 1 284 ? -1.800 15.182 6.484 1.00 89.94 284 LEU A C 1
ATOM 2161 O O . LEU A 1 284 ? -2.117 14.949 7.648 1.00 89.94 284 LEU A O 1
ATOM 2165 N N . GLY A 1 285 ? -0.533 15.276 6.072 1.00 87.75 285 GLY A N 1
ATOM 2166 C CA . GLY A 1 285 ? 0.598 15.115 6.988 1.00 87.75 285 GLY A CA 1
ATOM 2167 C C . GLY A 1 285 ? 0.707 16.235 8.023 1.00 87.75 285 GLY A C 1
ATOM 2168 O O . GLY A 1 285 ? 1.063 15.965 9.165 1.00 87.75 285 GLY A O 1
ATOM 2169 N N . ASP A 1 286 ? 0.333 17.458 7.647 1.00 85.12 286 ASP A N 1
ATOM 2170 C CA . ASP A 1 286 ? 0.354 18.626 8.534 1.00 85.12 286 ASP A CA 1
ATOM 2171 C C . ASP A 1 286 ? -0.819 18.604 9.527 1.00 85.12 286 ASP A C 1
ATOM 2173 O O . ASP A 1 286 ? -0.669 18.908 10.710 1.00 85.12 286 ASP A O 1
ATOM 2177 N N . ASP A 1 287 ? -1.997 18.193 9.055 1.00 88.69 287 ASP A N 1
ATOM 2178 C CA . ASP A 1 287 ? -3.224 18.208 9.849 1.00 88.69 287 ASP A CA 1
ATOM 2179 C C . ASP A 1 287 ? -3.345 17.024 10.818 1.00 88.69 287 ASP A C 1
ATOM 2181 O O . ASP A 1 287 ? -4.065 17.113 11.823 1.00 88.69 287 ASP A O 1
ATOM 2185 N N . ILE A 1 288 ? -2.694 15.891 10.524 1.00 89.38 288 ILE A N 1
ATOM 2186 C CA . ILE A 1 288 ? -2.723 14.729 11.414 1.00 89.38 288 ILE A CA 1
ATOM 2187 C C . ILE A 1 288 ? -1.870 15.015 12.655 1.00 89.38 288 ILE A C 1
ATOM 2189 O O . ILE A 1 288 ? -0.648 15.090 12.605 1.00 89.38 288 ILE A O 1
ATOM 2193 N N . ARG A 1 289 ? -2.509 15.186 13.812 1.00 70.75 289 ARG A N 1
ATOM 2194 C CA . ARG A 1 289 ? -1.810 15.469 15.078 1.00 70.75 289 ARG A CA 1
ATOM 2195 C C . ARG A 1 289 ? -1.467 14.169 15.804 1.00 70.75 289 ARG A C 1
ATOM 2197 O O . ARG A 1 289 ? -2.347 13.323 15.932 1.00 70.75 289 ARG A O 1
ATOM 2204 N N . GLN A 1 290 ? -0.260 14.049 16.373 1.00 59.03 290 GLN A N 1
ATOM 2205 C CA . GLN A 1 290 ? 0.082 12.915 17.259 1.00 59.03 290 GLN A CA 1
ATOM 2206 C C . GLN A 1 290 ? -0.883 12.821 18.453 1.00 59.03 290 GLN A C 1
ATOM 2208 O O . GLN A 1 290 ? -1.333 11.739 18.818 1.00 59.03 290 GLN A O 1
ATOM 2213 N N . ASP A 1 291 ? -1.295 13.971 18.997 1.00 51.25 291 ASP A N 1
ATOM 2214 C CA . ASP A 1 291 ? -2.221 14.056 20.133 1.00 51.25 291 ASP A CA 1
ATOM 2215 C C . ASP A 1 291 ? -3.677 13.716 19.784 1.00 51.25 291 ASP A C 1
ATOM 2217 O O . ASP A 1 291 ? -4.507 13.601 20.687 1.00 51.25 291 ASP A O 1
ATOM 2221 N N . ALA A 1 292 ? -4.023 13.521 18.503 1.00 49.94 292 ALA A N 1
ATOM 2222 C CA . ALA A 1 292 ? -5.344 13.004 18.136 1.00 49.94 292 ALA A CA 1
ATOM 2223 C C . ALA A 1 292 ? -5.604 11.610 18.747 1.00 49.94 292 ALA A C 1
ATOM 2225 O O . ALA A 1 292 ? -6.756 11.206 18.869 1.00 49.94 292 ALA A O 1
ATOM 2226 N N . LEU A 1 293 ? -4.547 10.939 19.222 1.00 48.34 293 LEU A N 1
ATOM 2227 C CA . LEU A 1 293 ? -4.582 9.700 19.994 1.00 48.34 293 LEU A CA 1
ATOM 2228 C C . LEU A 1 293 ? -4.768 9.919 21.510 1.00 48.34 293 LEU A C 1
ATOM 2230 O O . LEU A 1 293 ? -5.244 9.034 22.212 1.00 48.34 293 LEU A O 1
ATOM 2234 N N . ALA A 1 294 ? -4.451 11.099 22.056 1.00 40.72 294 ALA A N 1
ATOM 2235 C CA . ALA A 1 294 ? -4.603 11.390 23.488 1.00 40.72 294 ALA A CA 1
ATOM 2236 C C . ALA A 1 294 ? -6.069 11.617 23.908 1.00 40.72 294 ALA A C 1
ATOM 2238 O O . ALA A 1 294 ? -6.399 11.519 25.094 1.00 40.72 294 ALA A O 1
ATOM 2239 N N . ALA A 1 295 ? -6.973 11.844 22.948 1.00 42.75 295 ALA A N 1
ATOM 2240 C CA . ALA A 1 295 ? -8.414 11.824 23.194 1.00 42.75 295 ALA A CA 1
ATOM 2241 C C . ALA A 1 295 ? -8.930 10.425 23.619 1.00 42.75 295 ALA A C 1
ATOM 2243 O O . ALA A 1 295 ? -9.981 10.348 24.260 1.00 42.75 295 ALA A O 1
ATOM 2244 N N . LEU A 1 296 ? -8.160 9.347 23.379 1.00 42.16 296 LEU A N 1
ATOM 2245 C CA . LEU A 1 296 ? -8.528 7.960 23.705 1.00 42.16 296 LEU A CA 1
ATOM 2246 C C . LEU A 1 296 ? -8.335 7.547 25.168 1.00 42.16 296 LEU A C 1
ATOM 2248 O O . LEU A 1 296 ? -8.993 6.620 25.645 1.00 42.16 296 LEU A O 1
ATOM 2252 N N . VAL A 1 297 ? -7.468 8.216 25.931 1.00 35.62 297 VAL A N 1
ATOM 2253 C CA . VAL A 1 297 ? -7.206 7.802 27.327 1.00 35.62 297 VAL A CA 1
ATOM 2254 C C . VAL A 1 297 ? -8.296 8.304 28.287 1.00 35.62 297 VAL A C 1
ATOM 2256 O O . VAL A 1 297 ? -8.469 7.763 29.378 1.00 35.62 297 VAL A O 1
ATOM 2259 N N . VAL A 1 298 ? -9.101 9.294 27.889 1.00 33.81 298 VAL A N 1
ATOM 2260 C CA . VAL A 1 298 ? -10.118 9.887 28.776 1.00 33.81 298 VAL A CA 1
ATOM 2261 C C . VAL A 1 298 ? -11.415 9.061 28.832 1.00 33.81 298 VAL A C 1
ATOM 2263 O O . VAL A 1 298 ? -12.151 9.154 29.813 1.00 33.81 298 VAL A O 1
ATOM 2266 N N . ILE A 1 299 ? -11.688 8.187 27.855 1.00 35.62 299 ILE A N 1
ATOM 2267 C CA . ILE A 1 299 ? -12.964 7.444 27.785 1.00 35.62 299 ILE A CA 1
ATOM 2268 C C . ILE A 1 299 ? -12.909 6.091 28.528 1.00 35.62 299 ILE A C 1
ATOM 2270 O O . ILE A 1 299 ? -13.940 5.575 28.959 1.00 35.62 299 ILE A O 1
ATOM 2274 N N . SER A 1 300 ? -11.719 5.551 28.809 1.00 31.38 300 SER A N 1
ATOM 2275 C CA . SER A 1 300 ? -11.540 4.288 29.552 1.00 31.38 300 SER A CA 1
ATOM 2276 C C . SER A 1 300 ? -11.325 4.456 31.072 1.00 31.38 300 SER A C 1
ATOM 2278 O O . SER A 1 300 ? -11.203 3.469 31.794 1.00 31.38 300 SER A O 1
ATOM 2280 N N . GLY A 1 301 ? -11.359 5.690 31.595 1.00 31.34 301 GLY A N 1
ATOM 2281 C CA . GLY A 1 301 ? -11.243 6.005 33.031 1.00 31.34 301 GLY A CA 1
ATOM 2282 C C . GLY A 1 301 ? -12.566 6.077 33.810 1.00 31.34 301 GLY A C 1
ATOM 2283 O O . GLY A 1 301 ? -12.589 6.501 34.968 1.00 31.34 301 GLY A O 1
ATOM 2284 N N . GLY A 1 302 ? -13.689 5.694 33.202 1.00 31.66 302 GLY A N 1
ATOM 2285 C CA . GLY A 1 302 ? -14.991 5.666 33.862 1.00 31.66 302 GLY A CA 1
ATOM 2286 C C . GLY A 1 302 ? -15.173 4.414 34.716 1.00 31.66 302 GLY A C 1
ATOM 2287 O O . GLY A 1 302 ? -15.742 3.449 34.229 1.00 31.66 302 GLY A O 1
ATOM 2288 N N . VAL A 1 303 ? -14.687 4.444 35.965 1.00 31.33 303 VAL A N 1
ATOM 2289 C CA . VAL A 1 303 ? -15.221 3.797 37.192 1.00 31.33 303 VAL A CA 1
ATOM 2290 C C . VAL A 1 303 ? -14.071 3.640 38.197 1.00 31.33 303 VAL A C 1
ATOM 2292 O O . VAL A 1 303 ? -13.294 2.695 38.150 1.00 31.33 303 VAL A O 1
ATOM 2295 N N . THR A 1 304 ? -13.950 4.587 39.130 1.00 27.58 304 THR A N 1
ATOM 2296 C CA . THR A 1 304 ? -13.985 4.353 40.590 1.00 27.58 304 THR A CA 1
ATOM 2297 C C . THR A 1 304 ? -13.638 5.638 41.359 1.00 27.58 304 THR A C 1
ATOM 2299 O O . THR A 1 304 ? -12.594 6.239 41.160 1.00 27.58 304 THR A O 1
ATOM 2302 N N . GLY A 1 305 ? -14.514 6.016 42.298 1.00 24.86 305 GLY A N 1
ATOM 2303 C CA . GLY A 1 305 ? -14.132 6.693 43.545 1.00 24.86 305 GLY A CA 1
ATOM 2304 C C . GLY A 1 305 ? -13.859 8.202 43.515 1.00 24.86 305 GLY A C 1
ATOM 2305 O O . GLY A 1 305 ? -12.768 8.649 43.192 1.00 24.86 305 GLY A O 1
ATOM 2306 N N . ARG A 1 306 ? -14.823 8.983 44.023 1.00 32.41 306 ARG A N 1
ATOM 2307 C CA . ARG A 1 306 ? -14.621 10.345 44.552 1.00 32.41 306 ARG A CA 1
ATOM 2308 C C . ARG A 1 306 ? -13.359 10.439 45.428 1.00 32.41 306 ARG A C 1
ATOM 2310 O O . ARG A 1 306 ? -13.310 9.796 46.474 1.00 32.41 306 ARG A O 1
ATOM 2317 N N . ALA A 1 307 ? -12.449 11.350 45.095 1.00 26.45 307 ALA A N 1
ATOM 2318 C CA . ALA A 1 307 ? -11.616 12.063 46.061 1.00 26.45 307 ALA A CA 1
ATOM 2319 C C . ALA A 1 307 ? -11.264 13.452 45.499 1.00 26.45 307 ALA A C 1
ATOM 2321 O O . ALA A 1 307 ? -10.949 13.602 44.323 1.00 26.45 307 ALA A O 1
ATOM 2322 N N . ASN A 1 308 ? -11.407 14.468 46.344 1.00 26.53 308 ASN A N 1
ATOM 2323 C CA . ASN A 1 308 ? -11.412 15.895 46.027 1.00 26.53 308 ASN A CA 1
ATOM 2324 C C . ASN A 1 308 ? -10.130 16.404 45.335 1.00 26.53 308 ASN A C 1
ATOM 2326 O O . ASN A 1 308 ? -9.060 16.377 45.936 1.00 26.53 308 ASN A O 1
ATOM 2330 N N . MET A 1 309 ? -10.267 17.018 44.154 1.00 27.88 309 MET A N 1
ATOM 2331 C CA . MET A 1 309 ? -9.331 18.033 43.646 1.00 27.88 309 MET A CA 1
ATOM 2332 C C . MET A 1 309 ? -9.864 19.423 44.017 1.00 27.88 309 MET A C 1
ATOM 2334 O O . MET A 1 309 ? -10.540 20.080 43.237 1.00 27.88 309 MET A O 1
ATOM 2338 N N . HIS A 1 310 ? -9.571 19.853 45.241 1.00 30.73 310 HIS A N 1
ATOM 2339 C CA . HIS A 1 310 ? -9.616 21.255 45.660 1.00 30.73 310 HIS A CA 1
ATOM 2340 C C . HIS A 1 310 ? -8.487 21.477 46.672 1.00 30.73 310 HIS A C 1
ATOM 2342 O O . HIS A 1 310 ? -8.716 21.380 47.869 1.00 30.73 310 HIS A O 1
ATOM 2348 N N . SER A 1 311 ? -7.266 21.703 46.177 1.00 34.53 311 SER A N 1
ATOM 2349 C CA . SER A 1 311 ? -6.212 22.546 46.777 1.00 34.53 311 SER A CA 1
ATOM 2350 C C . SER A 1 311 ? -4.865 22.189 46.141 1.00 34.53 311 SER A C 1
ATOM 2352 O O . SER A 1 311 ? -4.329 21.125 46.428 1.00 34.53 311 SER A O 1
ATOM 2354 N N . CYS A 1 312 ? -4.370 23.051 45.251 1.00 26.30 312 CYS A N 1
ATOM 2355 C CA . CYS A 1 312 ? -2.952 23.304 44.922 1.00 26.30 312 CYS A CA 1
ATOM 2356 C C . CYS A 1 312 ? -2.865 23.929 43.521 1.00 26.30 312 CYS A C 1
ATOM 2358 O O . CYS A 1 312 ? -2.248 23.389 42.612 1.00 26.30 312 CYS A O 1
ATOM 2360 N N . ALA A 1 313 ? -3.530 25.069 43.333 1.00 27.88 313 ALA A N 1
ATOM 2361 C CA . ALA A 1 313 ? -3.332 25.926 42.162 1.00 27.88 313 ALA A CA 1
ATOM 2362 C C . ALA A 1 313 ? -3.470 27.418 42.525 1.00 27.88 313 ALA A C 1
ATOM 2364 O O . ALA A 1 313 ? -3.862 28.222 41.689 1.00 27.88 313 ALA A O 1
ATOM 2365 N N . ALA A 1 314 ? -3.185 27.787 43.783 1.00 29.16 314 ALA A N 1
ATOM 2366 C CA . ALA A 1 314 ? -3.377 29.154 44.278 1.00 29.16 314 ALA A CA 1
ATOM 2367 C C . ALA A 1 314 ? -2.155 29.788 44.978 1.00 29.16 314 ALA A C 1
ATOM 2369 O O . ALA A 1 314 ? -2.245 30.953 45.336 1.00 29.16 314 ALA A O 1
ATOM 2370 N N . ASP A 1 315 ? -1.006 29.108 45.095 1.00 27.94 315 ASP A N 1
ATOM 2371 C CA . ASP A 1 315 ? 0.159 29.632 45.847 1.00 27.94 315 ASP A CA 1
ATOM 2372 C C . ASP A 1 315 ? 1.436 29.842 45.005 1.00 27.94 315 ASP A C 1
ATOM 2374 O O . ASP A 1 315 ? 2.546 29.808 45.525 1.00 27.94 315 ASP A O 1
ATOM 2378 N N . ALA A 1 316 ? 1.317 30.089 43.695 1.00 28.70 316 ALA A N 1
ATOM 2379 C CA . ALA A 1 316 ? 2.483 30.356 42.834 1.00 28.70 316 ALA A CA 1
ATOM 2380 C C . ALA A 1 316 ? 2.363 31.631 41.977 1.00 28.70 316 ALA A C 1
ATOM 2382 O O . ALA A 1 316 ? 2.975 31.718 40.916 1.00 28.70 316 ALA A O 1
ATOM 2383 N N . LEU A 1 317 ? 1.576 32.623 42.418 1.00 29.22 317 LEU A N 1
ATOM 2384 C CA . LEU A 1 317 ? 1.370 33.874 41.668 1.00 29.22 317 LEU A CA 1
ATOM 2385 C C . LEU A 1 317 ? 1.325 35.150 42.529 1.00 29.22 317 LEU A C 1
ATOM 2387 O O . LEU A 1 317 ? 0.757 36.157 42.123 1.00 29.22 317 LEU A O 1
ATOM 2391 N N . MET A 1 318 ? 1.983 35.150 43.690 1.00 31.58 318 MET A N 1
ATOM 2392 C CA . MET A 1 318 ? 2.324 36.386 44.403 1.00 31.58 318 MET A CA 1
ATOM 2393 C C . MET A 1 318 ? 3.731 36.286 44.984 1.00 31.58 318 MET A C 1
ATOM 2395 O O . MET A 1 318 ? 3.908 35.676 46.031 1.00 31.58 318 MET A O 1
ATOM 2399 N N . GLN A 1 319 ? 4.710 36.868 44.287 1.00 29.64 319 GLN A N 1
ATOM 2400 C CA . GLN A 1 319 ? 5.868 37.583 44.850 1.00 29.64 319 GLN A CA 1
ATOM 2401 C C . GLN A 1 319 ? 6.809 37.995 43.708 1.00 29.64 319 GLN A C 1
ATOM 2403 O O . GLN A 1 319 ? 7.814 37.344 43.445 1.00 29.64 319 GLN A O 1
ATOM 2408 N N . LEU A 1 320 ? 6.466 39.083 43.015 1.00 30.55 320 LEU A N 1
ATOM 2409 C CA . LEU A 1 320 ? 7.403 39.867 42.206 1.00 30.55 320 LEU A CA 1
ATOM 2410 C C . LEU A 1 320 ? 6.977 41.342 42.231 1.00 30.55 320 LEU A C 1
ATOM 2412 O O . LEU A 1 320 ? 6.509 41.860 41.228 1.00 30.55 320 LEU A O 1
ATOM 2416 N N . GLU A 1 321 ? 7.153 42.013 43.369 1.00 31.22 321 GLU A N 1
ATOM 2417 C CA . GLU A 1 321 ? 7.265 43.478 43.439 1.00 31.22 321 GLU A CA 1
ATOM 2418 C C . GLU A 1 321 ? 8.297 43.835 44.522 1.00 31.22 321 GLU A C 1
ATOM 2420 O O . GLU A 1 321 ? 8.032 43.674 45.709 1.00 31.22 321 GLU A O 1
ATOM 2425 N N . ASP A 1 322 ? 9.528 44.144 44.089 1.00 30.45 322 ASP A N 1
ATOM 2426 C CA . ASP A 1 322 ? 10.302 45.357 44.432 1.00 30.45 322 ASP A CA 1
ATOM 2427 C C . ASP A 1 322 ? 11.835 45.168 44.320 1.00 30.45 322 ASP A C 1
ATOM 2429 O O . ASP A 1 322 ? 12.443 44.352 45.006 1.00 30.45 322 ASP A O 1
ATOM 2433 N N . GLY A 1 323 ? 12.466 46.010 43.483 1.00 28.52 323 GLY A N 1
ATOM 2434 C CA . GLY A 1 323 ? 13.796 46.594 43.746 1.00 28.52 323 GLY A CA 1
ATOM 2435 C C . GLY A 1 323 ? 15.087 45.892 43.260 1.00 28.52 323 GLY A C 1
ATOM 2436 O O . GLY A 1 323 ? 15.770 45.282 44.065 1.00 28.52 323 GLY A O 1
ATOM 2437 N N . ALA A 1 324 ? 15.435 46.074 41.970 1.00 28.61 324 ALA A N 1
ATOM 2438 C CA . ALA A 1 324 ? 16.750 46.324 41.295 1.00 28.61 324 ALA A CA 1
ATOM 2439 C C . ALA A 1 324 ? 18.143 46.050 41.974 1.00 28.61 324 ALA A C 1
ATOM 2441 O O . ALA A 1 324 ? 18.246 46.132 43.191 1.00 28.61 324 ALA A O 1
ATOM 2442 N N . PRO A 1 325 ? 19.300 45.996 41.238 1.00 38.81 325 PRO A N 1
ATOM 2443 C CA . PRO A 1 325 ? 19.572 45.694 39.814 1.00 38.81 325 PRO A CA 1
ATOM 2444 C C . PRO A 1 325 ? 20.793 44.743 39.534 1.00 38.81 325 PRO A C 1
ATOM 2446 O O . PRO A 1 325 ? 21.614 44.459 40.397 1.00 38.81 325 PRO A O 1
ATOM 2449 N N . HIS A 1 326 ? 20.953 44.361 38.252 1.00 32.81 326 HIS A N 1
ATOM 2450 C CA . HIS A 1 326 ? 22.147 43.820 37.552 1.00 32.81 326 HIS A CA 1
ATOM 2451 C C . HIS A 1 326 ? 22.715 42.423 37.916 1.00 32.81 326 HIS A C 1
ATOM 2453 O O . HIS A 1 326 ? 23.385 42.250 38.924 1.00 32.81 326 HIS A O 1
ATOM 2459 N N . THR A 1 327 ? 22.590 41.451 36.991 1.00 29.97 327 THR A N 1
ATOM 2460 C CA . THR A 1 327 ? 23.702 40.712 36.321 1.00 29.97 327 THR A CA 1
ATOM 2461 C C . THR A 1 327 ? 23.178 39.606 35.367 1.00 29.97 327 THR A C 1
ATOM 2463 O O . THR A 1 327 ? 22.448 38.728 35.796 1.00 29.97 327 THR A O 1
ATOM 2466 N N . GLY A 1 328 ? 23.583 39.657 34.083 1.00 32.31 328 GLY A N 1
ATOM 2467 C CA . GLY A 1 328 ? 23.877 38.539 33.146 1.00 32.31 328 GLY A CA 1
ATOM 2468 C C . GLY A 1 328 ? 22.837 37.442 32.779 1.00 32.31 328 GLY A C 1
ATOM 2469 O O . GLY A 1 328 ? 22.137 36.922 33.641 1.00 32.31 328 GLY A O 1
ATOM 2470 N N . PRO A 1 329 ? 22.791 36.967 31.510 1.00 34.44 329 PRO A N 1
ATOM 2471 C CA . PRO A 1 329 ? 21.881 35.904 31.081 1.00 34.44 329 PRO A CA 1
ATOM 2472 C C . PRO A 1 329 ? 22.461 34.518 31.421 1.00 34.44 329 PRO A C 1
ATOM 2474 O O . PRO A 1 329 ? 23.232 33.955 30.651 1.00 34.44 329 PRO A O 1
ATOM 2477 N N . ALA A 1 330 ? 22.116 33.957 32.584 1.00 36.25 330 ALA A N 1
ATOM 2478 C CA . ALA A 1 330 ? 22.504 32.579 32.935 1.00 36.25 330 ALA A CA 1
ATOM 2479 C C . ALA A 1 330 ? 21.517 31.830 33.858 1.00 36.25 330 ALA A C 1
ATOM 2481 O O . ALA A 1 330 ? 21.853 30.774 34.393 1.00 36.25 330 ALA A O 1
ATOM 2482 N N . THR A 1 331 ? 20.292 32.329 34.058 1.00 35.25 331 THR A N 1
ATOM 2483 C CA . THR A 1 331 ? 19.367 31.784 35.078 1.00 35.25 331 THR A CA 1
ATOM 2484 C C . THR A 1 331 ? 17.999 31.330 34.564 1.00 35.25 331 THR A C 1
ATOM 2486 O O . THR A 1 331 ? 17.209 30.819 35.350 1.00 35.25 331 THR A O 1
ATOM 2489 N N . ALA A 1 332 ? 17.742 31.364 33.253 1.00 34.94 332 ALA A N 1
ATOM 2490 C CA . ALA A 1 332 ? 16.516 30.796 32.671 1.00 34.94 332 ALA A CA 1
ATOM 2491 C C . ALA A 1 332 ? 16.576 29.267 32.434 1.00 34.94 332 ALA A C 1
ATOM 2493 O O . ALA A 1 332 ? 15.554 28.647 32.167 1.00 34.94 332 ALA A O 1
ATOM 2494 N N . ASN A 1 333 ? 17.746 28.629 32.587 1.00 34.94 333 ASN A N 1
ATOM 2495 C CA . ASN A 1 333 ? 17.954 27.214 32.232 1.00 34.94 333 ASN A CA 1
ATOM 2496 C C . ASN A 1 333 ? 17.951 26.228 33.421 1.00 34.94 333 ASN A C 1
ATOM 2498 O O . ASN A 1 333 ? 18.279 25.057 33.260 1.00 34.94 333 ASN A O 1
ATOM 2502 N N . LYS A 1 334 ? 17.590 26.676 34.634 1.00 32.31 334 LYS A N 1
ATOM 2503 C CA . LYS A 1 334 ? 17.529 25.808 35.833 1.00 32.31 334 LYS A CA 1
ATOM 2504 C C . LYS A 1 334 ? 16.113 25.456 36.298 1.00 32.31 334 LYS A C 1
ATOM 2506 O O . LYS A 1 334 ? 15.961 24.466 37.003 1.00 32.31 334 LYS A O 1
ATOM 2511 N N . ALA A 1 335 ? 15.084 26.184 35.861 1.00 32.34 335 ALA A N 1
ATOM 2512 C CA . ALA A 1 335 ? 13.690 25.851 36.177 1.00 32.34 335 ALA A CA 1
ATOM 2513 C C . ALA A 1 335 ? 13.108 24.765 35.245 1.00 32.34 335 ALA A C 1
ATOM 2515 O O . ALA A 1 335 ? 12.309 23.946 35.689 1.00 32.34 335 ALA A O 1
ATOM 2516 N N . ALA A 1 336 ? 13.571 24.679 33.990 1.00 31.66 336 ALA A N 1
ATOM 2517 C CA . ALA A 1 336 ? 13.129 23.658 33.030 1.00 31.66 336 ALA A CA 1
ATOM 2518 C C . ALA A 1 336 ? 13.738 22.260 33.289 1.00 31.66 336 ALA A C 1
ATOM 2520 O O . ALA A 1 336 ? 13.084 21.246 33.056 1.00 31.66 336 ALA A O 1
ATOM 2521 N N . CYS A 1 337 ? 14.947 22.178 33.860 1.00 30.42 337 CYS A N 1
ATOM 2522 C CA . CYS A 1 337 ? 15.579 20.897 34.215 1.00 30.42 337 CYS A CA 1
ATOM 2523 C C . CYS A 1 337 ? 14.986 20.232 35.473 1.00 30.42 337 CYS A C 1
ATOM 2525 O O . CYS A 1 337 ? 15.143 19.026 35.652 1.00 30.42 337 CYS A O 1
ATOM 2527 N N . GLY A 1 338 ? 14.291 20.983 36.337 1.00 28.77 338 GLY A N 1
ATOM 2528 C CA . GLY A 1 338 ? 13.693 20.445 37.566 1.00 28.77 338 GLY A CA 1
ATOM 2529 C C . GLY A 1 338 ? 12.386 19.673 37.350 1.00 28.77 338 GLY A C 1
ATOM 2530 O O . GLY A 1 338 ? 12.058 18.797 38.146 1.00 28.77 338 GLY A O 1
ATOM 2531 N N . LEU A 1 339 ? 11.659 19.950 36.262 1.00 29.53 339 LEU A N 1
ATOM 2532 C CA . LEU A 1 339 ? 10.368 19.310 35.976 1.00 29.53 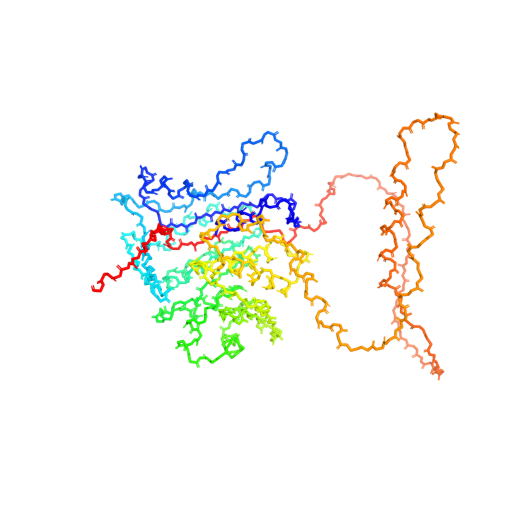339 LEU A CA 1
ATOM 2533 C C . LEU A 1 339 ? 10.520 17.977 35.216 1.00 29.53 339 LEU A C 1
ATOM 2535 O O . LEU A 1 339 ? 9.730 17.058 35.415 1.00 29.53 339 LEU A O 1
ATOM 2539 N N . LEU A 1 340 ? 11.581 17.827 34.413 1.00 29.75 340 LEU A N 1
ATOM 2540 C CA . LEU A 1 340 ? 11.871 16.598 33.659 1.00 29.75 340 LEU A CA 1
ATOM 2541 C C . LEU A 1 340 ? 12.445 15.460 34.522 1.00 29.75 340 LEU A C 1
ATOM 2543 O O . LEU A 1 340 ? 12.266 14.290 34.189 1.00 29.75 340 LEU A O 1
ATOM 2547 N N . GLN A 1 341 ? 13.072 15.763 35.664 1.00 29.98 341 GLN A N 1
ATOM 2548 C CA . GLN A 1 341 ? 13.578 14.725 36.575 1.00 29.98 341 GLN A CA 1
ATOM 2549 C C . GLN A 1 341 ? 12.489 14.090 37.456 1.00 29.98 341 GLN A C 1
ATOM 2551 O O . GLN A 1 341 ? 12.703 13.002 37.990 1.00 29.98 341 GLN A O 1
ATOM 2556 N N . LEU A 1 342 ? 11.305 14.704 37.573 1.00 27.89 342 LEU A N 1
ATOM 2557 C CA . LEU A 1 342 ? 10.223 14.166 38.404 1.00 27.89 342 LEU A CA 1
ATOM 2558 C C . LEU A 1 342 ? 9.350 13.122 37.681 1.00 27.89 342 LEU A C 1
ATOM 2560 O O . LEU A 1 342 ? 8.711 12.305 38.340 1.00 27.89 342 LEU A O 1
ATOM 2564 N N . ILE A 1 343 ? 9.357 13.093 36.343 1.00 32.00 343 ILE A N 1
ATOM 2565 C CA . ILE A 1 343 ? 8.540 12.157 35.545 1.00 32.00 343 ILE A CA 1
ATOM 2566 C C . ILE A 1 343 ? 9.253 10.808 35.330 1.00 32.00 343 ILE A C 1
ATOM 2568 O O . ILE A 1 343 ? 8.604 9.772 35.200 1.00 32.00 343 ILE A O 1
ATOM 2572 N N . VAL A 1 344 ? 10.587 10.766 35.414 1.00 28.12 344 VAL A N 1
ATOM 2573 C CA . VAL A 1 344 ? 11.369 9.525 35.231 1.00 28.12 344 VAL A CA 1
ATOM 2574 C C . VAL A 1 344 ? 11.479 8.690 36.523 1.00 28.12 344 VAL A C 1
ATOM 2576 O O . VAL A 1 344 ? 11.774 7.498 36.474 1.00 28.12 344 VAL A O 1
ATOM 2579 N N . ALA A 1 345 ? 11.154 9.249 37.694 1.00 28.20 345 ALA A N 1
ATOM 2580 C CA . ALA A 1 345 ? 11.300 8.548 38.975 1.00 28.20 345 ALA A CA 1
ATOM 2581 C C . ALA A 1 345 ? 10.094 7.673 39.392 1.00 28.20 345 ALA A C 1
ATOM 2583 O O . ALA A 1 345 ? 10.201 6.928 40.365 1.00 28.20 345 ALA A O 1
ATOM 2584 N N . TYR A 1 346 ? 8.957 7.706 38.680 1.00 26.64 346 TYR A N 1
ATOM 2585 C CA . TYR A 1 346 ? 7.722 7.034 39.134 1.00 26.64 346 TYR A CA 1
ATOM 2586 C C . TYR A 1 346 ? 7.441 5.646 38.522 1.00 26.64 346 TYR A C 1
ATOM 2588 O O . TYR A 1 346 ? 6.354 5.103 38.710 1.00 26.64 346 TYR A O 1
ATOM 2596 N N . ARG A 1 347 ? 8.400 5.014 37.823 1.00 32.91 347 ARG A N 1
ATOM 2597 C CA . ARG A 1 347 ? 8.183 3.687 37.195 1.00 32.91 347 ARG A CA 1
ATOM 2598 C C . ARG A 1 347 ? 9.117 2.553 37.621 1.00 32.91 347 ARG A C 1
ATOM 2600 O O . ARG A 1 347 ? 9.116 1.504 36.989 1.00 32.91 347 ARG A O 1
ATOM 2607 N N . MET A 1 348 ? 9.850 2.701 38.722 1.00 31.02 348 MET A N 1
ATOM 2608 C CA . MET A 1 348 ? 10.703 1.635 39.269 1.00 31.02 348 MET A CA 1
ATOM 2609 C C . MET A 1 348 ? 10.597 1.592 40.800 1.00 31.02 348 MET A C 1
ATOM 2611 O O . MET A 1 348 ? 11.466 2.085 41.512 1.00 31.02 348 MET A O 1
ATOM 2615 N N . ALA A 1 349 ? 9.525 0.999 41.328 1.00 26.81 349 ALA A N 1
ATOM 2616 C CA . ALA A 1 349 ? 9.452 0.627 42.741 1.00 26.81 349 ALA A CA 1
ATOM 2617 C C . ALA A 1 349 ? 8.693 -0.703 42.909 1.00 26.81 349 ALA A C 1
ATOM 2619 O O . ALA A 1 349 ? 7.475 -0.742 42.712 1.00 26.81 349 ALA A O 1
ATOM 2620 N N . PRO A 1 350 ? 9.365 -1.808 43.283 1.00 31.11 350 PRO A N 1
ATOM 2621 C CA . PRO A 1 350 ? 8.678 -3.027 43.680 1.00 31.11 350 PRO A CA 1
ATOM 2622 C C . PRO A 1 350 ? 8.100 -2.857 45.095 1.00 31.11 350 PRO A C 1
ATOM 2624 O O . PRO A 1 350 ? 8.792 -2.461 46.033 1.00 31.11 350 PRO A O 1
ATOM 2627 N N . ARG A 1 351 ? 6.805 -3.157 45.251 1.00 30.36 351 ARG A N 1
ATOM 2628 C CA . ARG A 1 351 ? 6.093 -3.152 46.542 1.00 30.36 351 ARG A CA 1
ATOM 2629 C C . ARG A 1 351 ? 6.738 -4.150 47.528 1.00 30.36 351 ARG A C 1
ATOM 2631 O O . ARG A 1 351 ? 6.950 -5.296 47.131 1.00 30.36 351 ARG A O 1
ATOM 2638 N N . PRO A 1 352 ? 6.976 -3.803 48.810 1.00 31.62 352 PRO A N 1
ATOM 2639 C CA . PRO A 1 352 ? 7.441 -4.769 49.803 1.00 31.62 352 PRO A CA 1
ATOM 2640 C C . PRO A 1 352 ? 6.338 -5.237 50.776 1.00 31.62 352 PRO A C 1
ATOM 2642 O O . PRO A 1 352 ? 5.370 -4.521 51.024 1.00 31.62 352 PRO A O 1
ATOM 2645 N N . ASN A 1 353 ? 6.630 -6.384 51.421 1.00 28.45 353 ASN A N 1
ATOM 2646 C CA . ASN A 1 353 ? 6.050 -7.017 52.633 1.00 28.45 353 ASN A CA 1
ATOM 2647 C C . ASN A 1 353 ? 4.980 -8.116 52.410 1.00 28.45 353 ASN A C 1
ATOM 2649 O O . ASN A 1 353 ? 4.031 -7.906 51.676 1.00 28.45 353 ASN A O 1
ATOM 2653 N N . ARG A 1 354 ? 4.992 -9.288 53.081 1.00 27.89 354 ARG A N 1
ATOM 2654 C CA . ARG A 1 354 ? 5.854 -9.880 54.137 1.00 27.89 354 ARG A CA 1
ATOM 2655 C C . ARG A 1 354 ? 5.441 -11.354 54.394 1.00 27.89 354 ARG A C 1
ATOM 2657 O O . ARG A 1 354 ? 4.263 -11.657 54.273 1.00 27.89 354 ARG A O 1
ATOM 2664 N N . ARG A 1 355 ? 6.386 -12.140 54.956 1.00 25.20 355 ARG A N 1
ATOM 2665 C CA . ARG A 1 355 ? 6.269 -13.374 55.802 1.00 25.20 355 ARG A CA 1
ATOM 2666 C C . ARG A 1 355 ? 6.219 -14.769 55.131 1.00 25.20 355 ARG A C 1
ATOM 2668 O O . ARG A 1 355 ? 5.173 -15.171 54.655 1.00 25.20 355 ARG A O 1
ATOM 2675 N N . LEU A 1 356 ? 7.299 -15.567 55.270 1.00 26.20 356 LEU A N 1
ATOM 2676 C CA . LEU A 1 356 ? 7.505 -16.636 56.293 1.00 26.20 356 LEU A CA 1
ATOM 2677 C C . LEU A 1 356 ? 8.610 -17.668 55.901 1.00 26.20 356 LEU A C 1
ATOM 2679 O O . LEU A 1 356 ? 8.441 -18.477 55.004 1.00 26.20 356 LEU A O 1
ATOM 2683 N N . LEU A 1 357 ? 9.738 -17.614 56.629 1.00 24.55 357 LEU A N 1
ATOM 2684 C CA . LEU A 1 357 ? 10.575 -18.696 57.212 1.00 24.55 357 LEU A CA 1
ATOM 2685 C C . LEU A 1 357 ? 10.568 -20.140 56.621 1.00 24.55 357 LEU A C 1
ATOM 2687 O O . LEU A 1 357 ? 9.618 -20.870 56.867 1.00 24.55 357 LEU A O 1
ATOM 2691 N N . ARG A 1 358 ? 11.718 -20.633 56.098 1.00 23.42 358 ARG A N 1
ATOM 2692 C CA . ARG A 1 358 ? 12.705 -21.579 56.731 1.00 23.42 358 ARG A CA 1
ATOM 2693 C C . ARG A 1 358 ? 13.546 -22.413 55.715 1.00 23.42 358 ARG A C 1
ATOM 2695 O O . ARG A 1 358 ? 13.010 -23.222 54.981 1.00 23.42 358 ARG A O 1
ATOM 2702 N N . LYS A 1 359 ? 14.879 -22.260 55.837 1.00 24.67 359 LYS A N 1
ATOM 2703 C CA . LYS A 1 359 ? 16.039 -23.202 55.751 1.00 24.67 359 LYS A CA 1
ATOM 2704 C C . LYS A 1 359 ? 16.234 -24.264 54.627 1.00 24.67 359 LYS A C 1
ATOM 2706 O O . LYS A 1 359 ? 15.518 -25.250 54.586 1.00 24.67 359 LYS A O 1
ATOM 2711 N N . GLN A 1 360 ? 17.451 -24.168 54.036 1.00 23.34 360 GLN A N 1
ATOM 2712 C CA . GLN A 1 360 ? 18.392 -25.206 53.509 1.00 23.34 360 GLN A CA 1
ATOM 2713 C C . GLN A 1 360 ? 17.981 -25.969 52.226 1.00 23.34 360 GLN A C 1
ATOM 2715 O O . GLN A 1 360 ? 16.840 -26.365 52.111 1.00 23.34 360 GLN A O 1
ATOM 2720 N N . LYS A 1 361 ? 18.838 -26.279 51.231 1.00 22.98 361 LYS A N 1
ATOM 2721 C CA . LYS A 1 361 ? 20.310 -26.434 51.115 1.00 22.98 361 LYS A CA 1
ATOM 2722 C C . LYS A 1 361 ? 20.725 -26.394 49.612 1.00 22.98 361 LYS A C 1
ATOM 2724 O O . LYS A 1 361 ? 20.015 -26.971 48.807 1.00 22.98 361 LYS A O 1
ATOM 2729 N N . ARG A 1 362 ? 21.923 -25.843 49.334 1.00 23.45 362 ARG A N 1
ATOM 2730 C CA . ARG A 1 362 ? 22.912 -26.112 48.244 1.00 23.45 362 ARG A CA 1
ATOM 2731 C C . ARG A 1 362 ? 22.500 -26.107 46.749 1.00 23.45 362 ARG A C 1
ATOM 2733 O O . ARG A 1 362 ? 21.729 -26.949 46.317 1.00 23.45 362 ARG A O 1
ATOM 2740 N N . GLY A 1 363 ? 23.228 -25.296 45.969 1.00 22.55 363 GLY A N 1
ATOM 2741 C CA . GLY A 1 363 ? 23.459 -25.423 44.518 1.00 22.55 363 GLY A CA 1
ATOM 2742 C C . GLY A 1 363 ? 23.923 -24.092 43.901 1.00 22.55 363 GLY A C 1
ATOM 2743 O O . GLY A 1 363 ? 23.264 -23.091 44.130 1.00 22.55 363 GLY A O 1
ATOM 2744 N N . GLU A 1 364 ? 25.073 -24.078 43.221 1.00 21.48 364 GLU A N 1
ATOM 2745 C CA . GLU A 1 364 ? 25.860 -22.940 42.677 1.00 21.48 364 GLU A CA 1
ATOM 2746 C C . GLU A 1 364 ? 25.071 -22.016 41.707 1.00 21.48 364 GLU A C 1
ATOM 2748 O O . GLU A 1 364 ? 24.017 -22.406 41.223 1.00 21.48 364 GLU A O 1
ATOM 2753 N N . VAL A 1 365 ? 25.441 -20.749 41.440 1.00 22.30 365 VAL A N 1
ATOM 2754 C CA . VAL A 1 365 ? 26.544 -20.303 40.552 1.00 22.30 365 VAL A CA 1
ATOM 2755 C C . VAL A 1 365 ? 26.996 -18.856 40.873 1.00 22.30 365 VAL A C 1
ATOM 2757 O O . VAL A 1 365 ? 26.266 -18.039 41.430 1.00 22.30 365 VAL A O 1
ATOM 2760 N N . ILE A 1 366 ? 28.265 -18.622 40.544 1.00 20.55 366 ILE A N 1
ATOM 2761 C CA . ILE A 1 366 ? 29.262 -17.616 40.934 1.00 20.55 366 ILE A CA 1
ATOM 2762 C C . ILE A 1 366 ? 28.978 -16.176 40.448 1.00 20.55 366 ILE A C 1
ATOM 2764 O O . ILE A 1 366 ? 28.573 -15.963 39.310 1.00 20.55 366 ILE A O 1
ATOM 2768 N N . TRP A 1 367 ? 29.305 -15.189 41.296 1.00 19.80 367 TRP A N 1
ATOM 2769 C CA . TRP A 1 367 ? 29.503 -13.771 40.952 1.00 19.80 367 TRP A CA 1
ATOM 2770 C C . TRP A 1 367 ? 31.001 -13.449 40.891 1.00 19.80 367 TRP A C 1
ATOM 2772 O O . TRP A 1 367 ? 31.735 -13.857 41.791 1.00 19.80 367 TRP A O 1
ATOM 2782 N N . ALA A 1 368 ? 31.438 -12.632 39.928 1.00 19.56 368 ALA A N 1
ATOM 2783 C CA . ALA A 1 368 ? 32.662 -11.843 40.076 1.00 19.56 368 ALA A CA 1
ATOM 2784 C C . ALA A 1 368 ? 32.625 -10.556 39.233 1.00 19.56 368 ALA A C 1
ATOM 2786 O O . ALA A 1 368 ? 32.529 -10.589 38.011 1.00 19.56 368 ALA A O 1
ATOM 2787 N N . VAL A 1 369 ? 32.744 -9.429 39.935 1.00 20.58 369 VAL A N 1
ATOM 2788 C CA . VAL A 1 369 ? 33.144 -8.107 39.439 1.00 20.58 369 VAL A CA 1
ATOM 2789 C C . VAL A 1 369 ? 34.616 -7.937 39.817 1.00 20.58 369 VAL A C 1
ATOM 2791 O O . VAL A 1 369 ? 34.927 -8.134 40.990 1.00 20.58 369 VAL A O 1
ATOM 2794 N N . ALA A 1 370 ? 35.497 -7.535 38.893 1.00 18.33 370 ALA A N 1
ATOM 2795 C CA . ALA A 1 370 ? 36.713 -6.783 39.229 1.00 18.33 370 ALA A CA 1
ATOM 2796 C C . ALA A 1 370 ? 37.402 -6.144 38.006 1.00 18.33 370 ALA A C 1
ATOM 2798 O O . ALA A 1 370 ? 37.428 -6.680 36.905 1.00 18.33 370 ALA A O 1
ATOM 2799 N N . THR A 1 371 ? 37.960 -4.978 38.306 1.00 19.14 371 THR A N 1
ATOM 2800 C CA . THR A 1 371 ? 38.664 -3.921 37.566 1.00 19.14 371 THR A CA 1
ATOM 2801 C C . THR A 1 371 ? 39.985 -4.274 36.843 1.00 19.14 371 THR A C 1
ATOM 2803 O O . THR A 1 371 ? 40.657 -5.250 37.148 1.00 19.14 371 THR A O 1
ATOM 2806 N N . VAL A 1 372 ? 40.334 -3.368 35.915 1.00 22.05 372 VAL A N 1
ATOM 2807 C CA . VAL A 1 372 ? 41.392 -3.298 34.871 1.00 22.05 372 VAL A CA 1
ATOM 2808 C C . VAL A 1 372 ? 42.850 -3.242 35.396 1.00 22.05 372 VAL A C 1
ATOM 2810 O O . VAL A 1 372 ? 43.072 -2.756 36.504 1.00 22.05 372 VAL A O 1
ATOM 2813 N N . PRO A 1 373 ? 43.862 -3.616 34.574 1.00 21.27 373 PRO A N 1
ATOM 2814 C CA . PRO A 1 373 ? 44.913 -2.638 34.231 1.00 21.27 373 PRO A CA 1
ATOM 2815 C C . PRO A 1 373 ? 45.313 -2.608 32.733 1.00 21.27 373 PRO A C 1
ATOM 2817 O O . PRO A 1 373 ? 45.231 -3.600 32.014 1.00 21.27 373 PRO A O 1
ATOM 2820 N N . LEU A 1 374 ? 45.751 -1.422 32.283 1.00 21.30 374 LEU A N 1
ATOM 2821 C CA . LEU A 1 374 ? 46.212 -1.079 30.929 1.00 21.30 374 LEU A CA 1
ATOM 2822 C C . LEU A 1 374 ? 47.441 -1.888 30.461 1.00 21.30 374 LEU A C 1
ATOM 2824 O O . LEU A 1 374 ? 48.452 -1.939 31.158 1.00 21.30 374 LEU A O 1
ATOM 2828 N N . CYS A 1 375 ? 47.429 -2.305 29.190 1.00 20.78 375 CYS A N 1
ATOM 2829 C CA . CYS A 1 375 ? 48.614 -2.329 28.326 1.00 20.78 375 CYS A CA 1
ATOM 2830 C C . CYS A 1 375 ? 48.238 -1.772 26.935 1.00 20.78 375 CYS A C 1
ATOM 2832 O O . CYS A 1 375 ? 47.109 -1.927 26.476 1.00 20.78 375 CYS A O 1
ATOM 2834 N N . VAL A 1 376 ? 49.156 -1.032 26.313 1.00 23.09 376 VAL A N 1
ATOM 2835 C CA . VAL A 1 376 ? 48.908 -0.028 25.264 1.00 23.09 376 VAL A CA 1
ATOM 2836 C C . VAL A 1 376 ? 49.297 -0.540 23.860 1.00 23.09 376 VAL A C 1
ATOM 2838 O O . VAL A 1 376 ? 50.477 -0.757 23.620 1.00 23.09 376 VAL A O 1
ATOM 2841 N N . ARG A 1 377 ? 48.294 -0.557 22.949 1.00 24.77 377 ARG A N 1
ATOM 2842 C CA . ARG A 1 377 ? 48.273 -0.293 21.469 1.00 24.77 377 ARG A CA 1
ATOM 2843 C C . ARG A 1 377 ? 48.892 -1.284 20.444 1.00 24.77 377 ARG A C 1
ATOM 2845 O O . ARG A 1 377 ? 49.803 -2.011 20.817 1.00 24.77 377 ARG A O 1
ATOM 2852 N N . PRO A 1 378 ? 48.524 -1.205 19.123 1.00 36.25 378 PRO A N 1
ATOM 2853 C CA . PRO A 1 378 ? 47.497 -0.352 18.458 1.00 36.25 378 PRO A CA 1
ATOM 2854 C C . PRO A 1 378 ? 46.555 -1.033 17.411 1.00 36.25 378 PRO A C 1
ATOM 2856 O O . PRO A 1 378 ? 46.842 -2.099 16.887 1.00 36.25 378 PRO A O 1
ATOM 2859 N N . HIS A 1 379 ? 45.509 -0.273 17.030 1.00 25.59 379 HIS A N 1
ATOM 2860 C CA . HIS A 1 379 ? 44.687 -0.302 15.794 1.00 25.59 379 HIS A CA 1
ATOM 2861 C C . HIS A 1 379 ? 43.421 -1.183 15.698 1.00 25.59 379 HIS A C 1
ATOM 2863 O O . HIS A 1 379 ? 43.457 -2.270 15.143 1.00 25.59 379 HIS A O 1
ATOM 2869 N N . MET A 1 380 ? 42.261 -0.619 16.074 1.00 25.64 380 MET A N 1
ATOM 2870 C CA . MET A 1 380 ? 41.138 -0.274 15.165 1.00 25.64 380 MET A CA 1
ATOM 2871 C C . MET A 1 380 ? 40.039 0.497 15.938 1.00 25.64 380 MET A C 1
ATOM 2873 O O . MET A 1 380 ? 39.961 0.350 17.159 1.00 25.64 380 MET A O 1
ATOM 2877 N N . PRO A 1 381 ? 39.269 1.395 15.288 1.00 26.12 381 PRO A N 1
ATOM 2878 C CA . PRO A 1 381 ? 38.419 2.369 15.969 1.00 26.12 381 PRO A CA 1
ATOM 2879 C C . PRO A 1 381 ? 37.054 1.801 16.380 1.00 26.12 381 PRO A C 1
ATOM 2881 O O . PRO A 1 381 ? 36.536 0.861 15.789 1.00 26.12 381 PRO A O 1
ATOM 2884 N N . ALA A 1 382 ? 36.478 2.427 17.404 1.00 33.62 382 ALA A N 1
ATOM 2885 C CA . ALA A 1 382 ? 35.143 2.167 17.914 1.00 33.62 382 ALA A CA 1
ATOM 2886 C C . ALA A 1 382 ? 34.058 2.647 16.935 1.00 33.62 382 ALA A C 1
ATOM 2888 O O . ALA A 1 382 ? 33.957 3.847 16.688 1.00 33.62 382 ALA A O 1
ATOM 2889 N N . SER A 1 383 ? 33.224 1.727 16.447 1.00 28.00 383 SER A N 1
ATOM 2890 C CA . SER A 1 383 ? 31.877 2.011 15.928 1.00 28.00 383 SER A CA 1
ATOM 2891 C C . SER A 1 383 ? 31.116 0.703 15.688 1.00 28.00 383 SER A C 1
ATOM 2893 O O . SER A 1 383 ? 31.061 0.221 14.564 1.00 28.00 383 SER A O 1
ATOM 2895 N N . GLU A 1 384 ? 30.538 0.108 16.728 1.00 28.23 384 GLU A N 1
ATOM 2896 C CA . GLU A 1 384 ? 29.614 -1.023 16.557 1.00 28.23 384 GLU A CA 1
ATOM 2897 C C . GLU A 1 384 ? 28.697 -1.124 17.780 1.00 28.23 384 GLU A C 1
ATOM 2899 O O . GLU A 1 384 ? 28.865 -1.948 18.672 1.00 28.23 384 GLU A O 1
ATOM 2904 N N . VAL A 1 385 ? 27.745 -0.195 17.866 1.00 26.66 385 VAL A N 1
ATOM 2905 C CA . VAL A 1 385 ? 26.576 -0.331 18.738 1.00 26.66 385 VAL A CA 1
ATOM 2906 C C . VAL A 1 385 ? 25.357 0.098 17.920 1.00 26.66 385 VAL A C 1
ATOM 2908 O O . VAL A 1 385 ? 25.232 1.264 17.563 1.00 26.66 385 VAL A O 1
ATOM 29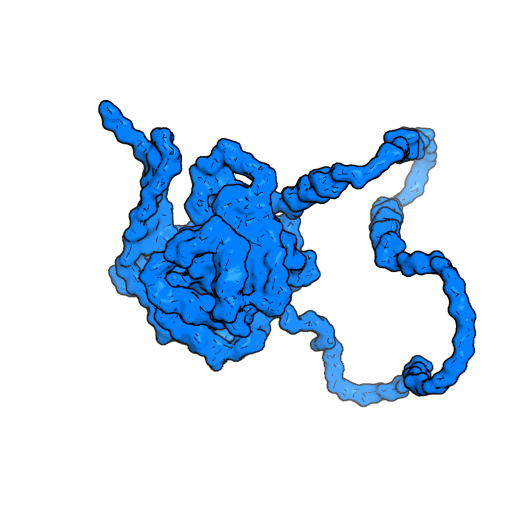11 N N . CYS A 1 386 ? 24.512 -0.891 17.612 1.00 28.52 386 CYS A N 1
ATOM 2912 C CA . CYS A 1 386 ? 23.149 -0.819 17.067 1.00 28.52 386 CYS A CA 1
ATOM 2913 C C . CYS A 1 386 ? 22.952 -0.105 15.714 1.00 28.52 386 CYS A C 1
ATOM 2915 O O . CYS A 1 386 ? 22.586 1.064 15.656 1.00 28.52 386 CYS A O 1
ATOM 2917 N N . ARG A 1 387 ? 23.091 -0.860 14.613 1.00 28.84 387 ARG A N 1
ATOM 2918 C CA . ARG A 1 387 ? 22.670 -0.469 13.248 1.00 28.84 387 ARG A CA 1
ATOM 2919 C C . ARG A 1 387 ? 21.741 -1.490 12.557 1.00 28.84 387 ARG A C 1
ATOM 2921 O O . ARG A 1 387 ? 21.517 -1.390 11.358 1.00 28.84 387 ARG A O 1
ATOM 2928 N N . GLU A 1 388 ? 21.186 -2.467 13.277 1.00 32.16 388 GLU A N 1
ATOM 2929 C CA . GLU A 1 388 ? 20.532 -3.636 12.646 1.00 32.16 388 GLU A CA 1
ATOM 2930 C C . GLU A 1 388 ? 19.043 -3.464 12.267 1.00 32.16 388 GLU A C 1
ATOM 2932 O O . GLU A 1 388 ? 18.504 -4.301 11.546 1.00 32.16 388 GLU A O 1
ATOM 2937 N N . ASN A 1 389 ? 18.376 -2.372 12.660 1.00 36.84 389 ASN A N 1
ATOM 2938 C CA . ASN A 1 389 ? 16.950 -2.145 12.345 1.00 36.84 389 ASN A CA 1
ATOM 2939 C C . ASN A 1 389 ? 16.688 -1.049 11.304 1.00 36.84 389 ASN A C 1
ATOM 2941 O O . ASN A 1 389 ? 15.537 -0.723 11.026 1.00 36.84 389 ASN A O 1
ATOM 2945 N N . PHE A 1 390 ? 17.733 -0.477 10.709 1.00 37.97 390 PHE A N 1
ATOM 2946 C CA . PHE A 1 390 ? 17.560 0.633 9.783 1.00 37.97 390 PHE A CA 1
ATOM 2947 C C . PHE A 1 390 ? 17.090 0.152 8.398 1.00 37.97 390 PHE A C 1
ATOM 2949 O O . PHE A 1 390 ? 17.745 -0.683 7.763 1.00 37.97 390 PHE A O 1
ATOM 2956 N N . VAL A 1 391 ? 15.964 0.705 7.934 1.00 44.53 391 VAL A N 1
ATOM 2957 C CA . VAL A 1 391 ? 15.412 0.527 6.582 1.00 44.53 391 VAL A CA 1
ATOM 2958 C C . VAL A 1 391 ? 15.628 1.830 5.799 1.00 44.53 391 VAL A C 1
ATOM 2960 O O . VAL A 1 391 ? 14.764 2.703 5.839 1.00 44.53 391 VAL A O 1
ATOM 2963 N N . PRO A 1 392 ? 16.767 2.000 5.101 1.00 31.55 392 PRO A N 1
ATOM 2964 C CA . PRO A 1 392 ? 17.067 3.215 4.333 1.00 31.55 392 PRO A CA 1
ATOM 2965 C C . PRO A 1 392 ? 16.146 3.485 3.142 1.00 31.55 392 PRO A C 1
ATOM 2967 O O . PRO A 1 392 ? 16.137 4.600 2.617 1.00 31.55 392 PRO A O 1
ATOM 2970 N N . PHE A 1 393 ? 15.415 2.470 2.674 1.00 32.06 393 PHE A N 1
ATOM 2971 C CA . PHE A 1 393 ? 14.691 2.538 1.410 1.00 32.06 393 PHE A CA 1
ATOM 2972 C C . PHE A 1 393 ? 13.268 1.998 1.533 1.00 32.06 393 PHE A C 1
ATOM 2974 O O . PHE A 1 393 ? 13.078 0.841 1.924 1.00 32.06 393 PHE A O 1
ATOM 2981 N N . ILE A 1 394 ? 12.292 2.812 1.117 1.00 37.00 394 ILE A N 1
ATOM 2982 C CA . ILE A 1 394 ? 10.915 2.369 0.870 1.00 37.00 394 ILE A CA 1
ATOM 2983 C C . ILE A 1 394 ? 10.667 2.347 -0.631 1.00 37.00 394 ILE A C 1
ATOM 2985 O O . ILE A 1 394 ? 10.759 3.361 -1.327 1.00 37.00 394 ILE A O 1
ATOM 2989 N N . TRP A 1 395 ? 10.292 1.171 -1.104 1.00 44.03 395 TRP A N 1
ATOM 2990 C CA . TRP A 1 395 ? 9.866 0.907 -2.461 1.00 44.03 395 TRP A CA 1
ATOM 2991 C C . TRP A 1 395 ? 8.371 0.715 -2.445 1.00 44.03 395 TRP A C 1
ATOM 2993 O O . TRP A 1 395 ? 7.869 -0.165 -1.752 1.00 44.03 395 TRP A O 1
ATOM 3003 N N . ILE A 1 396 ? 7.664 1.522 -3.219 1.00 50.06 396 ILE A N 1
ATOM 3004 C CA . ILE A 1 396 ? 6.263 1.259 -3.510 1.00 50.06 396 ILE A CA 1
ATOM 3005 C C . ILE A 1 396 ? 6.188 0.908 -4.985 1.00 50.06 396 ILE A C 1
ATOM 3007 O O . ILE A 1 396 ? 6.339 1.765 -5.858 1.00 50.06 396 ILE A O 1
ATOM 3011 N N . TYR A 1 397 ? 5.999 -0.379 -5.252 1.00 35.41 397 TYR A N 1
ATOM 3012 C CA . TYR A 1 397 ? 5.526 -0.830 -6.541 1.00 35.41 397 TYR A CA 1
ATOM 3013 C C . TYR A 1 397 ? 4.030 -0.537 -6.624 1.00 35.41 397 TYR A C 1
ATOM 3015 O O . TYR A 1 397 ? 3.209 -1.188 -5.973 1.00 35.41 397 TYR A O 1
ATOM 3023 N N . CYS A 1 398 ? 3.702 0.454 -7.445 1.00 38.56 398 CYS A N 1
ATOM 3024 C CA . CYS A 1 398 ? 2.344 0.737 -7.866 1.00 38.56 398 CYS A CA 1
ATOM 3025 C C . CYS A 1 398 ? 2.262 0.339 -9.332 1.00 38.56 398 CYS A C 1
ATOM 3027 O O . CYS A 1 398 ? 2.997 0.862 -10.166 1.00 38.56 398 CYS A O 1
ATOM 3029 N N . SER A 1 399 ? 1.406 -0.622 -9.644 1.00 29.81 399 SER A N 1
ATOM 3030 C CA . SER A 1 399 ? 1.286 -1.146 -11.004 1.00 29.81 399 SER A CA 1
ATOM 3031 C C . SER A 1 399 ? 0.638 -0.148 -11.975 1.00 29.81 399 SER A C 1
ATOM 3033 O O . SER A 1 399 ? 0.792 -0.272 -13.189 1.00 29.81 399 SER A O 1
ATOM 3035 N N . GLU A 1 400 ? -0.021 0.883 -11.438 1.00 34.97 400 GLU A N 1
ATOM 3036 C CA . GLU A 1 400 ? -0.495 2.050 -12.172 1.00 34.97 400 GLU A CA 1
ATOM 3037 C C . GLU A 1 400 ? -0.222 3.327 -11.376 1.00 34.97 400 GLU A C 1
ATOM 3039 O O . GLU A 1 400 ? -0.757 3.511 -10.285 1.00 34.97 400 GLU A O 1
ATOM 3044 N N . THR A 1 401 ? 0.532 4.274 -11.935 1.00 40.03 401 THR A N 1
ATOM 3045 C CA . THR A 1 401 ? 0.408 5.666 -11.483 1.00 40.03 401 THR A CA 1
ATOM 3046 C C . THR A 1 401 ? -0.777 6.273 -12.214 1.00 40.03 401 THR A C 1
ATOM 3048 O O . THR A 1 401 ? -0.677 6.668 -13.375 1.00 40.03 401 THR A O 1
ATOM 3051 N N . VAL A 1 402 ? -1.927 6.248 -11.551 1.00 33.94 402 VAL A N 1
ATOM 3052 C CA . VAL A 1 402 ? -3.206 6.607 -12.154 1.00 33.94 402 VAL A CA 1
ATOM 3053 C C . VAL A 1 402 ? -3.398 8.118 -12.147 1.00 33.94 402 VAL A C 1
ATOM 3055 O O . VAL A 1 402 ? -3.368 8.757 -11.097 1.00 33.94 402 VAL A O 1
ATOM 3058 N N . TRP A 1 403 ? -3.695 8.687 -13.312 1.00 35.38 403 TRP A N 1
ATOM 3059 C CA . TRP A 1 403 ? -4.269 10.021 -13.392 1.00 35.38 403 TRP A CA 1
ATOM 3060 C C . TRP A 1 403 ? -5.754 9.963 -13.025 1.00 35.38 403 TRP A C 1
ATOM 3062 O O . TRP A 1 403 ? -6.564 9.359 -13.734 1.00 35.38 403 TRP A O 1
ATOM 3072 N N . VAL A 1 404 ? -6.121 10.582 -11.905 1.00 37.47 404 VAL A N 1
ATOM 3073 C CA . VAL A 1 404 ? -7.508 10.616 -11.434 1.00 37.47 404 VAL A CA 1
ATOM 3074 C C . VAL A 1 404 ? -8.179 11.893 -11.921 1.00 37.47 404 VAL A C 1
ATOM 3076 O O . VAL A 1 404 ? -7.725 12.997 -11.634 1.00 37.47 404 VAL A O 1
ATOM 3079 N N . THR A 1 405 ? -9.279 11.752 -12.659 1.00 33.34 405 THR A N 1
ATOM 3080 C CA . THR A 1 405 ? -10.137 12.883 -13.043 1.00 33.34 405 THR A CA 1
ATOM 3081 C C . THR A 1 405 ? -11.525 12.685 -12.449 1.00 33.34 405 THR A C 1
ATOM 3083 O O . THR A 1 405 ? -12.216 11.723 -12.791 1.00 33.34 405 THR A O 1
ATOM 3086 N N . GLU A 1 406 ? -11.936 13.585 -11.554 1.00 36.88 406 GLU A N 1
ATOM 3087 C CA . GLU A 1 406 ? -13.262 13.549 -10.931 1.00 36.88 406 GLU A CA 1
ATOM 3088 C C . GLU A 1 406 ? -14.251 14.438 -11.698 1.00 36.88 406 GLU A C 1
ATOM 3090 O O . GLU A 1 406 ? -14.002 15.615 -11.953 1.00 36.88 406 GLU A O 1
ATOM 3095 N N . TYR A 1 407 ? -15.399 13.861 -12.049 1.00 39.31 407 TYR A N 1
ATOM 3096 C CA . TYR A 1 407 ? -16.536 14.546 -12.647 1.00 39.31 407 TYR A CA 1
ATOM 3097 C C . TYR A 1 407 ? -17.710 14.506 -11.674 1.00 39.31 407 TYR A C 1
ATOM 3099 O O . TYR A 1 407 ? -18.165 13.437 -11.257 1.00 39.31 407 TYR A O 1
ATOM 3107 N N . THR A 1 408 ? -18.249 15.680 -11.359 1.00 40.00 408 THR A N 1
ATOM 3108 C CA . THR A 1 408 ? -19.506 15.801 -10.618 1.00 40.00 408 THR A CA 1
ATOM 3109 C C . THR A 1 408 ? -20.638 16.019 -11.615 1.00 40.00 408 THR A C 1
ATOM 3111 O O . THR A 1 408 ? -20.540 16.889 -12.480 1.00 40.00 408 THR A O 1
ATOM 3114 N N . TYR A 1 409 ? -21.698 15.213 -11.530 1.00 35.88 409 TYR A N 1
ATOM 3115 C CA . TYR A 1 409 ? -22.829 15.307 -12.452 1.00 35.88 409 TYR A CA 1
ATOM 3116 C C . TYR A 1 409 ? -24.171 15.331 -11.717 1.00 35.88 409 TYR A C 1
ATOM 3118 O O . TYR A 1 409 ? -24.380 14.669 -10.696 1.00 35.88 409 TYR A O 1
ATOM 3126 N N . ARG A 1 410 ? -25.112 16.081 -12.299 1.00 35.31 410 ARG A N 1
ATOM 3127 C CA . ARG A 1 410 ? -26.508 16.170 -11.874 1.00 35.31 410 ARG A CA 1
ATOM 3128 C C . ARG A 1 410 ? -27.386 15.778 -13.054 1.00 35.31 410 ARG A C 1
ATOM 3130 O O . ARG A 1 410 ? -27.384 16.463 -14.073 1.00 35.31 410 ARG A O 1
ATOM 3137 N N . TRP A 1 411 ? -28.126 14.676 -12.938 1.00 33.03 411 TRP A N 1
ATOM 3138 C CA . TRP A 1 411 ? -29.128 14.338 -13.948 1.00 33.03 411 TRP A CA 1
ATOM 3139 C C . TRP A 1 411 ? -30.206 15.427 -13.941 1.00 33.03 411 TRP A C 1
ATOM 3141 O O . TRP A 1 411 ? -30.884 15.622 -12.929 1.00 33.03 411 TRP A O 1
ATOM 3151 N N . ALA A 1 412 ? -30.342 16.160 -15.049 1.00 36.78 412 ALA A N 1
ATOM 3152 C CA . ALA A 1 412 ? -31.521 16.982 -15.280 1.00 36.78 412 ALA A CA 1
ATOM 3153 C C . ALA A 1 412 ? -32.722 16.030 -15.386 1.00 36.78 412 ALA A C 1
ATOM 3155 O O . ALA A 1 412 ? -32.691 15.098 -16.191 1.00 36.78 412 ALA A O 1
ATOM 3156 N N . LYS A 1 413 ? -33.705 16.208 -14.500 1.00 35.47 413 LYS A N 1
ATOM 3157 C CA . LYS A 1 413 ? -34.957 15.444 -14.525 1.00 35.47 413 LYS A CA 1
ATOM 3158 C C . LYS A 1 413 ? -35.813 15.817 -15.721 1.00 35.47 413 LYS A C 1
ATOM 3160 O O . LYS A 1 413 ? -35.847 17.027 -16.041 1.00 35.47 413 LYS A O 1
#